Protein AF-A0A1L7X7P7-F1 (afdb_monomer_lite)

Foldseek 3Di:
DDDPPFQFLVPDPVNVVLLVVLLVLQVVLVVLADADPPFDQDPPDRPSNVVSVVLVVVCPPPGDPVVSVVSSVVSVVLSVLSVQNNPDDPPDDRVSSVVVNVVSVVVRVVVVVVCVVPPPDDDPPDPDPDDDPPDDDPLVCPPDDPVPDPDAQDQWDWDDDVNQATDTHDDPPDDPSVVVVSVVVVVVLVVLVVLLVVLVVQLVVLVVVLVVVVVVVVVVVVVVVVVVPDDDDDPDDDDDDPPDDDPDPDDDPPPPDPDDPPDPCPPPDPDPVPDDRSNNVSVVSSVVSVVVSVVSSVVNVVSSVSSVVSSVVSVVVSVVVVVVVVVVVVVVVVVVVVVVVVVVVVVVVVVVPPDDDDDDDDDDDDDPVVVVVVVVVVVVVVVVVVVPDDDPDDDDDDDDDDDDDDDYDDDDDDDDDDDDDDDDDDDDDDDDDDDDDDDDDDDDD

InterPro domains:
  IPR046896 LYR motif-containing protein Cup1-like, N-terminal domain [cd20273] (19-85)
  IPR059490 Required for respiratory growth protein 1, C-terminal domain [PF28561] (104-332)

Structure (mmCIF, N/CA/C/O backbone):
data_AF-A0A1L7X7P7-F1
#
_entry.id   AF-A0A1L7X7P7-F1
#
loop_
_atom_site.group_PDB
_atom_site.id
_atom_site.type_symbol
_atom_site.label_atom_id
_atom_site.label_alt_id
_atom_site.label_comp_id
_atom_site.label_asym_id
_atom_site.label_entity_id
_atom_site.label_seq_id
_atom_site.pdbx_PDB_ins_code
_atom_site.Cartn_x
_atom_site.Cartn_y
_atom_site.Cartn_z
_atom_site.occupancy
_atom_site.B_iso_or_equiv
_atom_site.auth_seq_id
_atom_site.auth_comp_id
_atom_site.auth_asym_id
_atom_site.auth_atom_id
_atom_site.pdbx_PDB_model_num
ATOM 1 N N . MET A 1 1 ? 10.845 -39.962 -14.847 1.00 49.56 1 MET A N 1
ATOM 2 C CA . MET A 1 1 ? 11.686 -39.938 -16.063 1.00 49.56 1 MET A CA 1
ATOM 3 C C . MET A 1 1 ? 10.761 -39.940 -17.275 1.00 49.56 1 MET A C 1
ATOM 5 O O . MET A 1 1 ? 9.800 -40.698 -17.229 1.00 49.56 1 MET A O 1
ATOM 9 N N . PRO A 1 2 ? 10.948 -39.074 -18.287 1.00 53.50 2 PRO A N 1
ATOM 10 C CA . PRO A 1 2 ? 10.205 -39.192 -19.544 1.00 53.50 2 PRO A CA 1
ATOM 11 C C . PRO A 1 2 ? 10.596 -40.494 -20.255 1.00 53.50 2 PRO A C 1
ATOM 13 O O . PRO A 1 2 ? 11.731 -40.946 -20.109 1.00 53.50 2 PRO A O 1
ATOM 16 N N . ALA A 1 3 ? 9.663 -41.094 -20.991 1.00 66.38 3 ALA A N 1
ATOM 17 C CA . ALA A 1 3 ? 9.928 -42.320 -21.738 1.00 66.38 3 ALA A CA 1
ATOM 18 C C . ALA A 1 3 ? 11.031 -42.084 -22.795 1.00 66.38 3 ALA A C 1
ATOM 20 O O . ALA A 1 3 ? 11.076 -40.996 -23.389 1.00 66.38 3 ALA A O 1
ATOM 21 N N . PRO A 1 4 ? 11.927 -43.060 -23.041 1.00 56.22 4 PRO A N 1
ATOM 22 C CA . PRO A 1 4 ? 12.928 -42.951 -24.099 1.00 56.22 4 PRO A CA 1
ATOM 23 C C . PRO A 1 4 ? 12.229 -42.708 -25.449 1.00 56.22 4 PRO A C 1
ATOM 25 O O . PRO A 1 4 ? 11.321 -43.444 -25.821 1.00 56.22 4 PRO A O 1
ATOM 28 N N . GLY A 1 5 ? 12.603 -41.625 -26.142 1.00 67.25 5 GLY A N 1
ATOM 29 C CA . GLY A 1 5 ? 12.006 -41.202 -27.420 1.00 67.25 5 GLY A CA 1
ATOM 30 C C . GLY A 1 5 ? 10.992 -40.049 -27.343 1.00 67.25 5 GLY A C 1
ATOM 31 O O . GLY A 1 5 ? 10.571 -39.531 -28.377 1.00 67.25 5 GLY A O 1
ATOM 32 N N . GLN A 1 6 ? 10.616 -39.578 -26.150 1.00 74.19 6 GLN A N 1
ATOM 33 C CA . GLN A 1 6 ? 9.695 -38.446 -26.028 1.00 74.19 6 GLN A CA 1
ATOM 34 C C . GLN A 1 6 ? 10.409 -37.107 -26.293 1.00 74.19 6 GLN A C 1
ATOM 36 O O . GLN A 1 6 ? 11.179 -36.618 -25.463 1.00 74.19 6 GLN A O 1
ATOM 41 N N . PHE A 1 7 ? 10.121 -36.480 -27.439 1.00 79.44 7 PHE A N 1
ATOM 42 C CA . PHE A 1 7 ? 10.584 -35.124 -27.742 1.00 79.44 7 PHE A CA 1
ATOM 43 C C . PHE A 1 7 ? 9.984 -34.128 -26.743 1.00 79.44 7 PHE A C 1
ATOM 45 O O . PHE A 1 7 ? 8.771 -33.935 -26.679 1.00 79.44 7 PHE A O 1
ATOM 52 N N . LEU A 1 8 ? 10.845 -33.493 -25.949 1.00 84.06 8 LEU A N 1
ATOM 53 C CA . LEU A 1 8 ? 10.471 -32.424 -25.030 1.00 84.06 8 LEU A CA 1
ATOM 54 C C . LEU A 1 8 ? 11.068 -31.112 -25.553 1.00 84.06 8 LEU A C 1
ATOM 56 O O . LEU A 1 8 ? 12.271 -30.897 -25.387 1.00 84.06 8 LEU A O 1
ATOM 60 N N . PRO A 1 9 ? 10.258 -30.201 -26.124 1.00 83.94 9 PRO A N 1
ATOM 61 C CA . PRO A 1 9 ? 10.759 -28.979 -26.763 1.00 83.94 9 PRO A CA 1
ATOM 62 C C . PRO A 1 9 ? 11.616 -28.116 -25.833 1.00 83.94 9 PRO A C 1
ATOM 64 O O . PRO A 1 9 ? 12.598 -27.517 -26.253 1.00 83.94 9 PRO A O 1
ATOM 67 N N . ARG A 1 10 ? 11.293 -28.113 -24.532 1.00 82.00 10 ARG A N 1
ATOM 68 C CA . ARG A 1 10 ? 12.047 -27.382 -23.501 1.00 82.00 10 ARG A CA 1
ATOM 69 C C . ARG A 1 10 ? 13.446 -27.942 -23.231 1.00 82.00 10 ARG A C 1
ATOM 71 O O . ARG A 1 10 ? 14.280 -27.211 -22.712 1.00 82.00 10 ARG A O 1
ATOM 78 N N . LYS A 1 11 ? 13.685 -29.221 -23.533 1.00 85.94 11 LYS A N 1
ATOM 79 C CA . LYS A 1 11 ? 14.977 -29.896 -23.329 1.00 85.94 11 LYS A CA 1
ATOM 80 C C . LYS A 1 11 ? 15.803 -29.992 -24.612 1.00 85.94 11 LYS A C 1
ATOM 82 O O . LYS A 1 11 ? 17.001 -30.227 -24.534 1.00 85.94 11 LYS A O 1
ATOM 87 N N . SER A 1 12 ? 15.185 -29.794 -25.777 1.00 90.25 12 SER A N 1
ATOM 88 C CA . SER A 1 12 ? 15.892 -29.734 -27.056 1.00 90.25 12 SER A CA 1
ATOM 89 C C . SER A 1 12 ? 16.490 -28.340 -27.264 1.00 90.25 12 SER A C 1
ATOM 91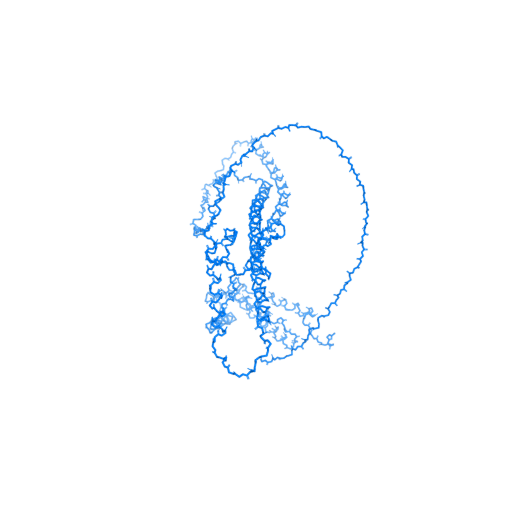 O O . SER A 1 12 ? 15.773 -27.363 -27.489 1.00 90.25 12 SER A O 1
ATOM 93 N N . SER A 1 13 ? 17.820 -28.243 -27.203 1.00 90.81 13 SER A N 1
ATOM 94 C CA . SER A 1 13 ? 18.551 -27.011 -27.525 1.00 90.81 13 SER A CA 1
ATOM 95 C C . SER A 1 13 ? 18.307 -26.576 -28.973 1.00 90.81 13 SER A C 1
ATOM 97 O O . SER A 1 13 ? 18.033 -25.401 -29.210 1.00 90.81 13 SER A O 1
ATOM 99 N N . ALA A 1 14 ? 18.305 -27.522 -29.918 1.00 91.50 14 ALA A N 1
ATOM 100 C CA . ALA A 1 14 ? 18.051 -27.272 -31.337 1.00 91.50 14 ALA A CA 1
ATOM 101 C C . ALA A 1 14 ? 16.691 -26.597 -31.578 1.00 91.50 14 ALA A C 1
ATOM 103 O O . ALA A 1 14 ? 16.618 -25.575 -32.257 1.00 91.50 14 ALA A O 1
ATOM 104 N N . HIS A 1 15 ? 15.624 -27.101 -30.950 1.00 92.25 15 HIS A N 1
ATOM 105 C CA . HIS A 1 15 ? 14.296 -26.492 -31.050 1.00 92.25 15 HIS A CA 1
ATOM 106 C C . HIS A 1 15 ? 14.273 -25.061 -30.508 1.00 92.25 15 HIS A C 1
ATOM 108 O O . HIS A 1 15 ? 13.741 -24.154 -31.147 1.00 92.25 15 HIS A O 1
ATOM 114 N N . ARG A 1 16 ? 14.872 -24.842 -29.331 1.00 92.25 16 ARG A N 1
ATOM 115 C CA . ARG A 1 16 ? 14.938 -23.510 -28.723 1.00 92.25 16 ARG A CA 1
ATOM 116 C C . ARG A 1 16 ? 15.679 -22.525 -29.630 1.00 92.25 16 ARG A C 1
ATOM 118 O O . ARG A 1 16 ? 15.202 -21.407 -29.805 1.00 92.25 16 ARG A O 1
ATOM 125 N N . ILE A 1 17 ? 16.806 -22.938 -30.211 1.00 95.44 17 ILE A N 1
ATOM 126 C CA . ILE A 1 17 ? 17.596 -22.115 -31.135 1.00 95.44 17 ILE A CA 1
ATOM 127 C C . ILE A 1 17 ? 16.787 -21.803 -32.398 1.00 95.44 17 ILE A C 1
ATOM 129 O O . ILE A 1 17 ? 16.673 -20.631 -32.748 1.00 95.44 17 ILE A O 1
ATOM 133 N N . ALA A 1 18 ? 16.159 -22.804 -33.022 1.00 94.06 18 ALA A N 1
ATOM 134 C CA . ALA A 1 18 ? 15.343 -22.618 -34.223 1.00 94.06 18 ALA A CA 1
ATOM 135 C C . ALA A 1 18 ? 14.183 -21.633 -33.989 1.00 94.06 18 ALA A C 1
ATOM 137 O O . ALA A 1 18 ? 14.016 -20.677 -34.745 1.00 94.06 18 ALA A O 1
ATOM 138 N N . CYS A 1 19 ? 13.437 -21.795 -32.890 1.00 94.75 19 CYS A N 1
ATOM 139 C CA . CYS A 1 19 ? 12.347 -20.890 -32.522 1.00 94.75 19 CYS A CA 1
ATOM 140 C C . CYS A 1 19 ? 12.831 -19.456 -32.267 1.00 94.75 19 CYS A C 1
ATOM 142 O O . CYS A 1 19 ? 12.180 -18.506 -32.700 1.00 94.75 19 CYS A O 1
ATOM 144 N N . ILE A 1 20 ? 13.963 -19.279 -31.573 1.00 95.38 20 ILE A N 1
ATOM 145 C CA . ILE A 1 20 ? 14.535 -17.950 -31.306 1.00 95.38 20 ILE A CA 1
ATOM 146 C C . ILE A 1 20 ? 15.026 -17.301 -32.603 1.00 95.38 20 ILE A C 1
ATOM 148 O O . ILE A 1 20 ? 14.774 -16.114 -32.812 1.00 95.38 20 ILE A O 1
ATOM 152 N N . ALA A 1 21 ? 15.707 -18.058 -33.464 1.00 97.38 21 ALA A N 1
ATOM 153 C CA . ALA A 1 21 ? 16.200 -17.576 -34.747 1.00 97.38 21 ALA A CA 1
ATOM 154 C C . ALA A 1 21 ? 15.041 -17.122 -35.641 1.00 97.38 21 ALA A C 1
ATOM 156 O O . ALA A 1 21 ? 15.049 -15.987 -36.113 1.00 97.38 21 ALA A O 1
ATOM 157 N N . LEU A 1 22 ? 14.001 -17.952 -35.776 1.00 97.12 22 LEU A N 1
ATOM 158 C CA . LEU A 1 22 ? 12.805 -17.624 -36.547 1.00 97.12 22 LEU A CA 1
ATOM 159 C C . LEU A 1 22 ? 12.075 -16.399 -35.977 1.00 97.12 22 LEU A C 1
ATOM 161 O O . LEU A 1 22 ? 11.737 -15.478 -36.716 1.00 97.12 22 LEU A O 1
ATOM 165 N N . TYR A 1 23 ? 11.881 -16.343 -34.656 1.00 97.62 23 TYR A N 1
ATOM 166 C CA . TYR A 1 23 ? 11.257 -15.197 -33.992 1.00 97.62 23 TYR A CA 1
ATOM 167 C C . TYR A 1 23 ? 12.026 -13.893 -34.248 1.00 97.62 23 TYR A C 1
ATOM 169 O O . TYR A 1 23 ? 11.425 -12.868 -34.570 1.00 97.62 23 TYR A O 1
ATOM 177 N N . ARG A 1 24 ? 13.361 -13.921 -34.141 1.00 97.50 24 ARG A N 1
ATOM 178 C CA . ARG A 1 24 ? 14.214 -12.754 -34.409 1.00 97.50 24 ARG A CA 1
ATOM 179 C C . ARG A 1 24 ? 14.194 -12.356 -35.883 1.00 97.50 24 ARG A C 1
ATOM 181 O O . ARG A 1 24 ? 14.089 -11.166 -36.163 1.00 97.50 24 ARG A O 1
ATOM 188 N N . ALA A 1 25 ? 14.255 -13.322 -36.798 1.00 96.81 25 ALA A N 1
ATOM 189 C CA . ALA A 1 25 ? 14.205 -13.073 -38.235 1.00 96.81 25 ALA A CA 1
ATOM 190 C C . ALA A 1 25 ? 12.892 -12.381 -38.635 1.00 96.81 25 ALA A C 1
ATOM 192 O O . ALA A 1 25 ? 12.919 -11.336 -39.278 1.00 96.81 25 ALA A O 1
ATOM 193 N N . LEU A 1 26 ? 11.753 -12.884 -38.148 1.00 96.44 26 LEU A N 1
ATOM 194 C CA . LEU A 1 26 ? 10.441 -12.271 -38.372 1.00 96.44 26 LEU A CA 1
ATOM 195 C C . LEU A 1 26 ? 10.371 -10.837 -37.828 1.00 96.44 26 LEU A C 1
ATOM 197 O O . LEU A 1 26 ? 9.931 -9.928 -38.527 1.00 96.44 26 LEU A O 1
ATOM 201 N N . LEU A 1 27 ? 10.840 -10.608 -36.597 1.00 95.38 27 LEU A N 1
ATOM 202 C CA . LEU A 1 27 ? 10.827 -9.270 -36.002 1.00 95.38 27 LEU A CA 1
ATOM 203 C C . LEU A 1 27 ? 11.755 -8.276 -36.704 1.00 95.38 27 LEU A C 1
ATOM 205 O O . LEU A 1 27 ? 11.445 -7.086 -36.705 1.00 95.38 27 LEU A O 1
ATOM 209 N N . LYS A 1 28 ? 12.859 -8.750 -37.288 1.00 95.25 28 LYS A N 1
ATOM 210 C CA . LYS A 1 28 ? 13.779 -7.922 -38.072 1.00 95.25 28 LYS A CA 1
ATOM 211 C C . LYS A 1 28 ? 13.129 -7.419 -39.364 1.00 95.25 28 LYS A C 1
ATOM 213 O O . LYS A 1 28 ? 13.428 -6.307 -39.768 1.00 95.25 28 LYS A O 1
ATOM 218 N N . GLN A 1 29 ? 12.222 -8.192 -39.969 1.00 92.50 29 GLN A N 1
ATOM 219 C CA . GLN A 1 29 ? 11.530 -7.807 -41.208 1.00 92.50 29 GLN A CA 1
ATOM 220 C C . GLN A 1 29 ? 10.346 -6.852 -40.983 1.00 92.50 29 GLN A C 1
ATOM 222 O O . GLN A 1 29 ? 10.051 -6.027 -41.839 1.00 92.50 29 GLN A O 1
ATOM 227 N N . CYS A 1 30 ? 9.694 -6.904 -39.816 1.00 91.38 30 CYS A N 1
ATOM 228 C CA . CYS A 1 30 ? 8.542 -6.055 -39.480 1.00 91.38 30 CYS A CA 1
ATOM 229 C C . CYS A 1 30 ? 8.682 -4.543 -39.768 1.00 91.38 30 CYS A C 1
ATOM 231 O O . CYS A 1 30 ? 7.715 -3.984 -40.278 1.00 91.38 30 CYS A O 1
ATOM 233 N N . PRO A 1 31 ? 9.784 -3.848 -39.410 1.00 90.00 31 PRO A N 1
ATOM 234 C CA . PRO A 1 31 ? 9.894 -2.402 -39.629 1.00 90.00 31 PRO A CA 1
ATOM 235 C C . PRO A 1 31 ? 10.070 -2.013 -41.102 1.00 90.00 31 PRO A C 1
ATOM 237 O O . PRO A 1 31 ? 9.819 -0.866 -41.444 1.00 90.00 31 PRO A O 1
ATOM 240 N N . HIS A 1 32 ? 10.493 -2.942 -41.963 1.00 89.25 32 HIS A N 1
ATOM 241 C CA . HIS A 1 32 ? 10.732 -2.672 -43.383 1.00 89.25 32 HIS A CA 1
ATOM 242 C C . HIS A 1 32 ? 9.459 -2.745 -44.234 1.00 89.25 32 HIS A C 1
ATOM 244 O O . HIS A 1 32 ? 9.490 -2.417 -45.414 1.00 89.25 32 HIS A O 1
ATOM 250 N N . ILE A 1 33 ? 8.343 -3.190 -43.656 1.00 88.81 33 ILE A N 1
ATOM 251 C CA . ILE A 1 33 ? 7.081 -3.341 -44.375 1.00 88.81 33 ILE A CA 1
ATOM 252 C C . ILE A 1 33 ? 6.253 -2.071 -44.167 1.00 88.81 33 ILE A C 1
ATOM 254 O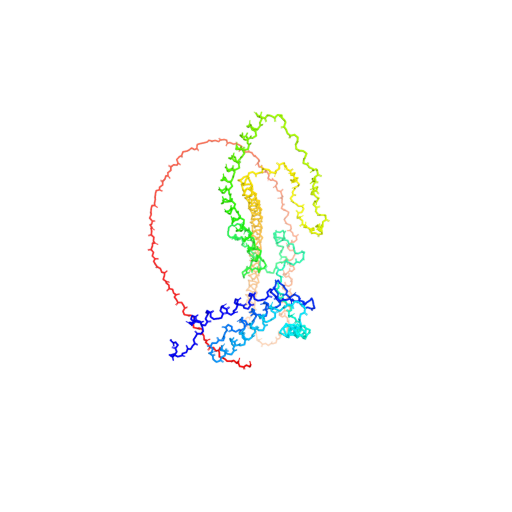 O . ILE A 1 33 ? 5.915 -1.765 -43.018 1.00 88.81 33 ILE A O 1
ATOM 258 N N . PRO A 1 34 ? 5.877 -1.354 -45.239 1.00 86.94 34 PRO A N 1
ATOM 259 C CA . PRO A 1 34 ? 5.022 -0.185 -45.115 1.00 86.94 34 PRO A CA 1
ATOM 260 C C . PRO A 1 34 ? 3.623 -0.621 -44.664 1.00 86.94 34 PRO A C 1
ATOM 262 O O . PRO A 1 34 ? 3.012 -1.540 -45.226 1.00 86.94 34 PRO A O 1
ATOM 265 N N . ILE A 1 35 ? 3.129 0.026 -43.610 1.00 85.19 35 ILE A N 1
ATOM 266 C CA . ILE A 1 35 ? 1.795 -0.204 -43.056 1.00 85.19 35 ILE A CA 1
ATOM 267 C C . ILE A 1 35 ? 0.870 0.868 -43.644 1.00 85.19 35 ILE A C 1
ATOM 269 O O . ILE A 1 35 ? 1.213 2.042 -43.544 1.00 85.19 35 ILE A O 1
ATOM 273 N N . PRO A 1 36 ? -0.273 0.499 -44.244 1.00 83.12 36 PRO A N 1
ATOM 274 C CA . PRO A 1 36 ? -1.230 1.468 -44.759 1.00 83.12 36 PRO A CA 1
ATOM 275 C C . PRO A 1 36 ? -1.965 2.174 -43.612 1.00 83.12 36 PRO A C 1
ATOM 277 O O . PRO A 1 36 ? -2.290 1.546 -42.598 1.00 83.12 36 PRO A O 1
ATOM 280 N N . ASP A 1 37 ? -2.280 3.452 -43.815 1.00 80.31 37 ASP A N 1
ATOM 281 C CA . ASP A 1 37 ? -2.927 4.319 -42.817 1.00 80.31 37 ASP A CA 1
ATOM 282 C C . ASP A 1 37 ? -4.339 3.848 -42.423 1.00 80.31 37 ASP A C 1
ATOM 284 O O . ASP A 1 37 ? -4.812 4.133 -41.323 1.00 80.31 37 ASP A O 1
ATOM 288 N N . ASP A 1 38 ? -4.986 3.041 -43.271 1.00 81.69 38 ASP A N 1
ATOM 289 C CA . ASP A 1 38 ? -6.308 2.447 -43.021 1.00 81.69 38 ASP A CA 1
ATOM 290 C C . ASP A 1 38 ? -6.350 1.528 -41.783 1.00 81.69 38 ASP A C 1
ATOM 292 O O . ASP A 1 38 ? -7.426 1.170 -41.291 1.00 81.69 38 ASP A O 1
ATOM 296 N N . ILE A 1 39 ? -5.192 1.051 -41.307 1.00 82.56 39 ILE A N 1
ATOM 297 C CA . ILE A 1 39 ? -5.114 0.052 -40.240 1.00 82.56 39 ILE A CA 1
ATOM 298 C C . ILE A 1 39 ? -4.849 0.750 -38.902 1.00 82.56 39 ILE A C 1
ATOM 300 O O . ILE A 1 39 ? -3.749 1.260 -38.678 1.00 82.56 39 ILE A O 1
ATOM 304 N N . PRO A 1 40 ? -5.791 0.700 -37.938 1.00 78.31 40 PRO A N 1
ATOM 305 C CA . PRO A 1 40 ? -5.610 1.379 -36.664 1.00 78.31 40 PRO A CA 1
ATOM 306 C C . PRO A 1 40 ? -4.450 0.762 -35.870 1.00 78.31 40 PRO A C 1
ATOM 308 O O . PRO A 1 40 ? -4.457 -0.430 -35.534 1.00 78.31 40 PRO A O 1
ATOM 311 N N . LEU A 1 41 ? -3.469 1.592 -35.511 1.00 76.56 41 LEU A N 1
ATOM 312 C CA . LEU A 1 41 ? -2.352 1.216 -34.645 1.00 76.56 41 LEU A CA 1
ATOM 313 C C . LEU A 1 41 ? -2.875 0.847 -33.250 1.00 76.56 41 LEU A C 1
ATOM 315 O O . LEU A 1 41 ? -3.341 1.685 -32.479 1.00 76.56 41 LEU A O 1
ATOM 319 N N . ARG A 1 42 ? -2.810 -0.442 -32.902 1.00 70.69 42 ARG A N 1
ATOM 320 C CA . ARG A 1 42 ? -3.285 -0.929 -31.603 1.00 70.69 42 ARG A CA 1
ATOM 321 C C . ARG A 1 42 ? -2.174 -0.920 -30.556 1.00 70.69 42 ARG A C 1
ATOM 323 O O . ARG A 1 42 ? -1.505 -1.927 -30.326 1.00 70.69 42 ARG A O 1
ATOM 330 N N . GLY A 1 43 ? -2.061 0.202 -29.852 1.00 76.62 43 GLY A N 1
ATOM 331 C CA . GLY A 1 43 ? -1.130 0.379 -28.737 1.00 76.62 43 GLY A CA 1
ATOM 332 C C . GLY A 1 43 ? 0.301 0.682 -29.187 1.00 76.62 43 GLY A C 1
ATOM 333 O O . GLY A 1 43 ? 0.545 1.043 -30.329 1.00 76.62 43 GLY A O 1
ATOM 334 N N . LYS A 1 44 ? 1.265 0.527 -28.270 1.00 81.19 44 LYS A N 1
ATOM 335 C CA . LYS A 1 44 ? 2.670 0.939 -28.475 1.00 81.19 44 LYS A CA 1
ATOM 336 C C . LYS A 1 44 ? 3.442 0.082 -29.497 1.00 81.19 44 LYS A C 1
ATOM 338 O O . LYS A 1 44 ? 4.539 0.447 -29.904 1.00 81.19 44 LYS A O 1
ATOM 343 N N . THR A 1 45 ? 2.922 -1.083 -29.885 1.00 83.25 45 THR A N 1
ATOM 344 C CA . THR A 1 45 ? 3.589 -2.009 -30.817 1.00 83.25 45 THR A CA 1
ATOM 345 C C . THR A 1 45 ? 2.855 -2.074 -32.148 1.00 83.25 45 THR A C 1
ATOM 347 O O . THR A 1 45 ? 1.642 -2.259 -32.147 1.00 83.25 45 THR A O 1
ATOM 350 N N . GLY A 1 46 ? 3.591 -2.034 -33.265 1.00 86.44 46 GLY A N 1
ATOM 351 C CA . GLY A 1 46 ? 3.014 -2.206 -34.601 1.00 86.44 46 GLY A CA 1
ATOM 352 C C . GLY A 1 46 ? 2.218 -3.519 -34.760 1.00 86.44 46 GLY A C 1
ATOM 353 O O . GLY A 1 46 ? 2.543 -4.521 -34.106 1.00 86.44 46 GLY A O 1
ATOM 354 N N . PRO A 1 47 ? 1.188 -3.543 -35.628 1.00 89.62 47 PRO A N 1
ATOM 355 C CA . PRO A 1 47 ? 0.224 -4.640 -35.738 1.00 89.62 47 PRO A CA 1
ATOM 356 C C . PRO A 1 47 ? 0.878 -5.980 -36.099 1.00 89.62 47 PRO A C 1
ATOM 358 O O . PRO A 1 47 ? 0.621 -6.984 -35.437 1.00 89.62 47 PRO A O 1
ATOM 361 N N . ILE A 1 48 ? 1.795 -5.995 -37.072 1.00 91.69 48 ILE A N 1
ATOM 362 C CA . ILE A 1 48 ? 2.502 -7.211 -37.517 1.00 91.69 48 ILE A CA 1
ATOM 363 C C . ILE A 1 48 ? 3.342 -7.798 -36.372 1.00 91.69 48 ILE A C 1
ATOM 365 O O . ILE A 1 48 ? 3.250 -8.986 -36.053 1.00 91.69 48 ILE A O 1
ATOM 369 N N . LYS A 1 49 ? 4.097 -6.942 -35.671 1.00 93.19 49 LYS A N 1
ATOM 370 C CA . LYS A 1 49 ? 4.888 -7.329 -34.494 1.00 93.19 49 LYS A CA 1
ATOM 371 C C . LYS A 1 49 ? 4.007 -7.929 -33.399 1.00 93.19 49 LYS A C 1
ATOM 373 O O . LYS A 1 49 ? 4.366 -8.957 -32.823 1.00 93.19 49 LYS A O 1
ATOM 378 N N . HIS A 1 50 ? 2.857 -7.315 -33.119 1.00 91.81 50 HIS A N 1
ATOM 379 C CA . HIS A 1 50 ? 1.912 -7.824 -32.128 1.00 91.81 50 HIS A CA 1
ATOM 380 C C . HIS A 1 50 ? 1.374 -9.213 -32.505 1.00 91.81 50 HIS A C 1
ATOM 382 O O . HIS A 1 50 ? 1.319 -10.100 -31.651 1.00 91.81 50 HIS A O 1
ATOM 388 N N . LEU A 1 51 ? 1.024 -9.430 -33.778 1.00 92.25 51 LEU A N 1
ATOM 389 C CA . LEU A 1 51 ? 0.518 -10.713 -34.272 1.00 92.25 51 LEU A CA 1
ATOM 390 C C . LEU A 1 51 ? 1.555 -11.833 -34.150 1.00 92.25 51 LEU A C 1
ATOM 392 O O . LEU A 1 51 ? 1.228 -12.896 -33.624 1.00 92.25 51 LEU A O 1
ATOM 396 N N . ILE A 1 52 ? 2.810 -11.580 -34.536 1.00 94.62 52 ILE A N 1
ATOM 397 C CA . ILE A 1 52 ? 3.903 -12.556 -34.393 1.00 94.62 52 ILE A CA 1
ATOM 398 C C . ILE A 1 52 ? 4.096 -12.916 -32.917 1.00 94.62 52 ILE A C 1
ATOM 400 O O . ILE A 1 52 ? 4.112 -14.091 -32.550 1.00 94.62 52 ILE A O 1
ATOM 404 N N . GLN A 1 53 ? 4.172 -11.916 -32.035 1.00 94.25 53 GLN A N 1
ATOM 405 C CA . GLN A 1 53 ? 4.312 -12.156 -30.597 1.00 94.25 53 GLN A CA 1
ATOM 406 C C . GLN A 1 53 ? 3.141 -12.964 -30.030 1.00 94.25 53 GLN A C 1
ATOM 408 O O . GLN A 1 53 ? 3.348 -13.880 -29.230 1.00 94.25 53 GLN A O 1
ATOM 413 N N . LYS A 1 54 ? 1.912 -12.651 -30.451 1.00 93.69 54 LYS A N 1
ATOM 414 C CA . LYS A 1 54 ? 0.704 -13.377 -30.052 1.00 93.69 54 LYS A CA 1
ATOM 415 C C . LYS A 1 54 ? 0.732 -14.829 -30.543 1.00 93.69 54 LYS A C 1
ATOM 417 O O . LYS A 1 54 ? 0.403 -15.721 -29.762 1.00 93.69 54 LYS A O 1
ATOM 422 N N . ALA A 1 55 ? 1.165 -15.076 -31.779 1.00 93.94 55 ALA A N 1
ATOM 423 C CA . ALA A 1 55 ? 1.275 -16.414 -32.356 1.00 93.94 55 ALA A CA 1
ATOM 424 C C . ALA A 1 55 ? 2.303 -17.280 -31.608 1.00 93.94 55 ALA A C 1
ATOM 426 O O . ALA A 1 55 ? 1.972 -18.381 -31.166 1.00 93.94 55 ALA A O 1
ATOM 427 N N . PHE A 1 56 ? 3.509 -16.758 -31.358 1.00 95.44 56 PHE A N 1
ATOM 428 C CA . PHE A 1 56 ? 4.523 -17.481 -30.582 1.00 95.44 56 PHE A CA 1
ATOM 429 C C . PHE A 1 56 ? 4.047 -17.777 -29.158 1.00 95.44 56 PHE A C 1
ATOM 431 O O . PHE A 1 56 ? 4.219 -18.900 -28.694 1.00 95.44 56 PHE A O 1
ATOM 438 N N . ARG A 1 57 ? 3.385 -16.820 -28.485 1.00 95.50 57 ARG A N 1
ATOM 439 C CA . ARG A 1 57 ? 2.800 -17.027 -27.146 1.00 95.50 57 ARG A CA 1
ATOM 440 C C . ARG A 1 57 ? 1.733 -18.123 -27.133 1.00 95.50 57 ARG A C 1
ATOM 442 O O . ARG A 1 57 ? 1.725 -18.929 -26.207 1.00 95.50 57 ARG A O 1
ATOM 449 N N . LYS A 1 58 ? 0.870 -18.180 -28.155 1.00 93.94 58 LYS A N 1
ATOM 450 C CA . LYS A 1 58 ? -0.140 -19.243 -28.308 1.00 93.94 58 LYS A CA 1
ATOM 451 C C . LYS A 1 58 ? 0.520 -20.622 -28.420 1.00 93.94 58 LYS A C 1
ATOM 453 O O . LYS A 1 58 ? 0.043 -21.581 -27.823 1.00 93.94 58 LYS A O 1
ATOM 458 N N . ASN A 1 59 ? 1.650 -20.694 -29.120 1.00 93.06 59 ASN A N 1
ATOM 459 C CA . ASN A 1 59 ? 2.339 -21.944 -29.429 1.00 93.06 59 ASN A CA 1
ATOM 460 C C . ASN A 1 59 ? 3.327 -22.419 -28.340 1.00 93.06 59 ASN A C 1
ATOM 462 O O . ASN A 1 59 ? 3.891 -23.502 -28.473 1.00 93.06 59 ASN A O 1
ATOM 466 N N . VAL A 1 60 ? 3.515 -21.677 -27.236 1.00 91.94 60 VAL A N 1
ATOM 467 C CA . VAL A 1 60 ? 4.461 -22.036 -26.146 1.00 91.94 60 VAL A CA 1
ATOM 468 C C . VAL A 1 60 ? 4.161 -23.400 -25.514 1.00 91.94 60 VAL A C 1
ATOM 470 O O . VAL A 1 60 ? 5.068 -24.067 -25.013 1.00 91.94 60 VAL A O 1
ATOM 473 N N . TYR A 1 61 ? 2.893 -23.809 -25.508 1.00 90.44 61 TYR A N 1
ATOM 474 C CA . TYR A 1 61 ? 2.439 -25.043 -24.865 1.00 90.44 61 TYR A CA 1
ATOM 475 C C . TYR A 1 61 ? 2.418 -26.253 -25.806 1.00 90.44 61 TYR A C 1
ATOM 477 O O . TYR A 1 61 ? 2.042 -27.343 -25.378 1.00 90.44 61 TYR A O 1
ATOM 485 N N . LEU A 1 62 ? 2.828 -26.091 -27.068 1.00 90.50 62 LEU A N 1
ATOM 486 C CA . LEU A 1 62 ? 2.929 -27.205 -28.005 1.00 90.50 62 LEU A CA 1
ATOM 487 C C . LEU A 1 62 ? 4.105 -28.102 -27.608 1.00 90.50 62 LEU A C 1
ATOM 489 O O . LEU A 1 62 ? 5.247 -27.653 -27.534 1.00 90.50 62 LEU A O 1
ATOM 493 N N . THR A 1 63 ? 3.823 -29.374 -27.333 1.00 88.94 63 THR A N 1
ATOM 494 C CA . THR A 1 63 ? 4.818 -30.349 -26.856 1.00 88.94 63 THR A CA 1
ATOM 495 C C . THR A 1 63 ? 5.143 -31.440 -27.875 1.00 88.94 63 THR A C 1
ATOM 497 O O . THR A 1 63 ? 6.204 -32.048 -27.784 1.00 88.94 63 THR A O 1
ATOM 500 N N . GLY A 1 64 ? 4.271 -31.677 -28.860 1.00 89.06 64 GLY A N 1
ATOM 501 C CA . GLY A 1 64 ? 4.413 -32.767 -29.827 1.00 89.06 64 GLY A CA 1
ATOM 502 C C . GLY A 1 64 ? 5.131 -32.356 -31.121 1.00 89.06 64 GLY A C 1
ATOM 503 O O . GLY A 1 64 ? 4.753 -31.345 -31.718 1.00 89.06 64 GLY A O 1
ATOM 504 N N . PRO A 1 65 ? 6.093 -33.153 -31.630 1.00 89.31 65 PRO A N 1
ATOM 505 C CA . PRO A 1 65 ? 6.823 -32.831 -32.860 1.00 89.31 65 PRO A CA 1
ATOM 506 C C . PRO A 1 65 ? 5.895 -32.725 -34.079 1.00 89.31 65 PRO A C 1
ATOM 508 O O . PRO A 1 65 ? 6.072 -31.833 -34.900 1.00 89.31 65 PRO A O 1
ATOM 511 N N . ARG A 1 66 ? 4.835 -33.544 -34.137 1.00 90.25 66 ARG A N 1
ATOM 512 C CA . ARG A 1 66 ? 3.819 -33.515 -35.207 1.00 90.25 66 ARG A CA 1
ATOM 513 C C . ARG A 1 66 ? 3.063 -32.190 -35.319 1.00 90.25 66 ARG A C 1
ATOM 515 O O . ARG A 1 66 ? 2.524 -31.900 -36.373 1.00 90.25 66 ARG A O 1
ATOM 522 N N . VAL A 1 67 ? 3.003 -31.409 -34.242 1.00 92.81 67 VAL A N 1
ATOM 523 C CA . VAL A 1 67 ? 2.341 -30.094 -34.239 1.00 92.81 67 VAL A CA 1
ATOM 524 C C . VAL A 1 67 ? 3.369 -28.975 -34.394 1.00 92.81 67 VAL A C 1
ATOM 526 O O . VAL A 1 67 ? 3.098 -27.949 -35.008 1.00 92.81 67 VAL A O 1
ATOM 529 N N . ILE A 1 68 ? 4.572 -29.182 -33.859 1.00 93.06 68 ILE A N 1
ATOM 530 C CA . ILE A 1 68 ? 5.654 -28.198 -33.892 1.00 93.06 68 ILE A CA 1
ATOM 531 C C . ILE A 1 68 ? 6.235 -28.046 -35.296 1.00 93.06 68 ILE A C 1
ATOM 533 O O . ILE A 1 68 ? 6.484 -26.917 -35.704 1.00 93.06 68 ILE A O 1
ATOM 537 N N . VAL A 1 69 ? 6.449 -29.144 -36.026 1.00 93.06 69 VAL A N 1
ATOM 538 C CA . VAL A 1 69 ? 7.053 -29.095 -37.367 1.00 93.06 69 VAL A CA 1
ATOM 539 C C . VAL A 1 69 ? 6.174 -28.300 -38.345 1.00 93.06 69 VAL A C 1
ATOM 541 O O . VAL A 1 69 ? 6.675 -27.300 -38.855 1.00 93.06 69 VAL A O 1
ATOM 544 N N . PRO A 1 70 ? 4.861 -28.582 -38.493 1.00 96.06 70 PRO A N 1
ATOM 545 C CA . PRO A 1 70 ? 3.994 -27.767 -39.349 1.00 96.06 70 PRO A CA 1
ATOM 546 C C . PRO A 1 70 ? 3.895 -26.306 -38.894 1.00 96.06 70 PRO A C 1
ATOM 548 O O . PRO A 1 70 ? 3.822 -25.388 -39.708 1.00 96.06 70 PRO A O 1
ATOM 551 N N . ALA A 1 71 ? 3.923 -26.055 -37.579 1.00 94.75 71 ALA A N 1
ATOM 552 C CA . ALA A 1 71 ? 3.925 -24.691 -37.058 1.00 94.75 71 ALA A CA 1
ATOM 553 C C . ALA A 1 71 ? 5.210 -23.933 -37.440 1.00 94.75 71 ALA A C 1
ATOM 555 O O . ALA A 1 71 ? 5.139 -22.758 -37.801 1.00 94.75 71 ALA A O 1
ATOM 556 N N . LEU A 1 72 ? 6.374 -24.588 -37.400 1.00 94.38 72 LEU A N 1
ATOM 557 C CA . LEU A 1 72 ? 7.639 -24.004 -37.850 1.00 94.38 72 LEU A CA 1
ATOM 558 C C . LEU A 1 72 ? 7.653 -23.794 -39.365 1.00 94.38 72 LEU A C 1
ATOM 560 O O . LEU A 1 72 ? 8.023 -22.708 -39.798 1.00 94.38 72 LEU A O 1
ATOM 564 N N . GLU A 1 73 ? 7.190 -24.765 -40.152 1.00 96.69 73 GLU A N 1
ATOM 565 C CA . GLU A 1 73 ? 7.039 -24.641 -41.610 1.00 96.69 73 GLU A CA 1
ATOM 566 C C . GLU A 1 73 ? 6.159 -23.444 -41.980 1.00 96.69 73 GLU A C 1
ATOM 568 O O . GLU A 1 73 ? 6.558 -22.610 -42.792 1.00 96.69 73 GLU A O 1
ATOM 573 N N . SER A 1 74 ? 5.015 -23.282 -41.305 1.00 96.06 74 SER A N 1
ATOM 574 C CA . SER A 1 74 ? 4.155 -22.110 -41.494 1.00 96.06 74 SER A CA 1
ATOM 575 C C . SER A 1 74 ? 4.873 -20.805 -41.134 1.00 96.06 74 SER A C 1
ATOM 577 O O . SER A 1 74 ? 4.725 -19.798 -41.821 1.00 96.06 74 SER A O 1
ATOM 579 N N . GLY A 1 75 ? 5.710 -20.816 -40.092 1.00 96.00 75 GLY A N 1
ATOM 580 C CA . GLY A 1 75 ? 6.501 -19.658 -39.693 1.00 96.00 75 GLY A CA 1
ATOM 581 C C . GLY A 1 75 ? 7.594 -19.303 -40.704 1.00 96.00 75 GLY A C 1
ATOM 582 O O . GLY A 1 75 ? 7.809 -18.119 -40.964 1.00 96.00 75 GLY A O 1
ATOM 583 N N . TYR A 1 76 ? 8.243 -20.299 -41.314 1.00 97.31 76 TYR A N 1
ATOM 584 C CA . TYR A 1 76 ? 9.188 -20.088 -42.413 1.00 97.31 76 TYR A CA 1
ATOM 585 C C . TYR A 1 76 ? 8.488 -19.572 -43.673 1.00 97.31 76 TYR A C 1
ATOM 587 O O . TYR A 1 76 ? 8.991 -18.640 -44.294 1.00 97.31 76 TYR A O 1
ATOM 595 N N . ALA A 1 77 ? 7.301 -20.088 -44.003 1.00 96.81 77 ALA A N 1
ATOM 596 C CA . ALA A 1 77 ? 6.496 -19.575 -45.110 1.00 96.81 77 ALA A CA 1
ATOM 597 C C . ALA A 1 77 ? 6.117 -18.098 -44.899 1.00 96.81 77 ALA A C 1
ATOM 599 O O . ALA A 1 77 ? 6.274 -17.278 -45.803 1.00 96.81 77 ALA A O 1
ATOM 600 N N . VAL A 1 78 ? 5.701 -17.732 -43.680 1.00 95.56 78 VAL A N 1
ATOM 601 C CA . VAL A 1 78 ? 5.432 -16.332 -43.311 1.00 95.56 78 VAL A CA 1
ATOM 602 C C . VAL A 1 78 ? 6.700 -15.486 -43.397 1.00 95.56 78 VAL A C 1
ATOM 604 O O . VAL A 1 78 ? 6.647 -14.370 -43.902 1.00 95.56 78 VAL A O 1
ATOM 607 N N . HIS A 1 79 ? 7.847 -15.992 -42.943 1.00 95.81 79 HIS A N 1
ATOM 608 C CA . HIS A 1 79 ? 9.114 -15.274 -43.076 1.00 95.81 79 HIS A CA 1
ATOM 609 C C . HIS A 1 79 ? 9.450 -14.983 -44.543 1.00 95.81 79 HIS A C 1
ATOM 611 O O . HIS A 1 79 ? 9.773 -13.842 -44.863 1.00 95.81 79 HIS A O 1
ATOM 617 N N . SER A 1 80 ? 9.320 -15.971 -45.431 1.00 95.75 80 SER A N 1
ATOM 618 C CA . SER A 1 80 ? 9.528 -15.783 -46.870 1.00 95.75 80 SER A CA 1
ATOM 619 C C . SER A 1 80 ? 8.557 -14.754 -47.450 1.00 95.75 80 SER A C 1
ATOM 621 O O . SER A 1 80 ? 8.981 -13.859 -48.175 1.00 95.75 80 SER A O 1
ATOM 623 N N . LEU A 1 81 ? 7.276 -14.802 -47.066 1.00 94.50 81 LEU A N 1
ATOM 624 C CA . LEU A 1 81 ? 6.277 -13.815 -47.485 1.00 94.50 81 LEU A CA 1
ATOM 625 C C . LEU A 1 81 ? 6.663 -12.388 -47.058 1.00 94.50 81 LEU A C 1
ATOM 627 O O . LEU A 1 81 ? 6.626 -11.471 -47.876 1.00 94.50 81 LEU A O 1
ATOM 631 N N . LEU A 1 82 ? 7.068 -12.204 -45.796 1.00 93.88 82 LEU A N 1
ATOM 632 C CA . LEU A 1 82 ? 7.491 -10.904 -45.262 1.00 93.88 82 LEU A CA 1
ATOM 633 C C . LEU A 1 82 ? 8.790 -10.413 -45.907 1.00 93.88 82 LEU A C 1
ATOM 635 O O . LEU A 1 82 ? 8.928 -9.221 -46.151 1.00 93.88 82 LEU A O 1
ATOM 639 N N . HIS A 1 83 ? 9.716 -11.319 -46.211 1.00 94.12 83 HIS A N 1
ATOM 640 C CA . HIS A 1 83 ? 10.958 -11.004 -46.909 1.00 94.12 83 HIS A CA 1
ATOM 641 C C . HIS A 1 83 ? 10.702 -10.554 -48.356 1.00 94.12 83 HIS A C 1
ATOM 643 O O . HIS A 1 83 ? 11.253 -9.557 -48.807 1.00 94.12 83 HIS A O 1
ATOM 649 N N . HIS A 1 84 ? 9.807 -11.229 -49.083 1.00 92.56 84 HIS A N 1
ATOM 650 C CA . HIS A 1 84 ? 9.391 -10.776 -50.414 1.00 92.56 84 HIS A CA 1
ATOM 651 C C . HIS A 1 84 ? 8.612 -9.457 -50.365 1.00 92.56 84 HIS A C 1
ATOM 653 O O . HIS A 1 84 ? 8.709 -8.658 -51.291 1.00 92.56 84 HIS A O 1
ATOM 659 N N . ALA A 1 85 ? 7.859 -9.212 -49.290 1.00 90.69 85 ALA A N 1
ATOM 660 C CA . ALA A 1 85 ? 7.178 -7.939 -49.084 1.00 90.69 85 ALA A CA 1
ATOM 661 C C . ALA A 1 85 ? 8.149 -6.791 -48.753 1.00 90.69 85 ALA A C 1
ATOM 663 O O . ALA A 1 85 ? 7.871 -5.661 -49.139 1.00 90.69 85 ALA A O 1
ATOM 664 N N . SER A 1 86 ? 9.266 -7.060 -48.062 1.00 90.56 86 SER A N 1
ATOM 665 C CA . SER A 1 86 ? 10.249 -6.036 -47.678 1.00 90.56 86 SER A CA 1
ATOM 666 C C . SER A 1 86 ? 11.250 -5.694 -48.780 1.00 90.56 86 SER A C 1
ATOM 668 O O . SER A 1 86 ? 11.711 -4.560 -48.846 1.00 90.56 86 SER A O 1
ATOM 670 N N . LEU A 1 87 ? 11.579 -6.648 -49.657 1.00 87.62 87 LEU A N 1
ATOM 671 C CA . LEU A 1 87 ? 12.519 -6.433 -50.762 1.00 87.62 87 LEU A CA 1
ATOM 672 C C . LEU A 1 87 ? 11.974 -5.560 -51.890 1.00 87.62 87 LEU A C 1
ATOM 674 O O . LEU A 1 87 ? 12.728 -5.177 -52.785 1.00 87.62 87 LEU A O 1
ATOM 678 N N . SER A 1 88 ? 10.670 -5.315 -51.909 1.00 77.44 88 SER A N 1
ATOM 679 C CA . SER A 1 88 ? 10.055 -4.871 -53.140 1.00 77.44 88 SER A CA 1
ATOM 680 C C . SER A 1 88 ? 10.041 -3.347 -53.313 1.00 77.44 88 SER A C 1
ATOM 682 O O . SER A 1 88 ? 9.684 -2.634 -52.371 1.00 77.44 88 SER A O 1
ATOM 684 N N . PRO A 1 89 ? 10.407 -2.823 -54.502 1.00 74.12 89 PRO A N 1
ATOM 685 C CA . PRO A 1 89 ? 10.449 -1.388 -54.756 1.00 74.12 89 PRO A CA 1
ATOM 686 C C . PRO A 1 89 ? 9.051 -0.754 -54.729 1.00 74.12 89 PRO A C 1
ATOM 688 O O . PRO A 1 89 ? 8.056 -1.373 -55.111 1.00 74.12 89 PRO A O 1
ATOM 691 N N . ALA A 1 90 ? 8.994 0.517 -54.319 1.00 66.19 90 ALA A N 1
ATOM 692 C CA . ALA A 1 90 ? 7.759 1.267 -54.069 1.00 66.19 90 ALA A CA 1
ATOM 693 C C . ALA A 1 90 ? 6.792 1.359 -55.270 1.00 66.19 90 ALA A C 1
ATOM 695 O O . ALA A 1 90 ? 5.596 1.544 -55.071 1.00 66.19 90 ALA A O 1
ATOM 696 N N . ASN A 1 91 ? 7.292 1.191 -56.500 1.00 68.25 91 ASN A N 1
ATOM 697 C CA . ASN A 1 91 ? 6.528 1.405 -57.734 1.00 68.25 91 ASN A CA 1
ATOM 698 C C . ASN A 1 91 ? 6.061 0.111 -58.429 1.00 68.25 91 ASN A C 1
ATOM 700 O O . ASN A 1 91 ? 5.446 0.192 -59.490 1.00 68.25 91 ASN A O 1
ATOM 704 N N . ALA A 1 92 ? 6.341 -1.075 -57.871 1.00 76.31 92 ALA A N 1
ATOM 705 C CA . ALA A 1 92 ? 5.934 -2.354 -58.461 1.00 76.31 92 ALA A CA 1
ATOM 706 C C . ALA A 1 92 ? 4.754 -2.995 -57.697 1.00 76.31 92 ALA A C 1
ATOM 708 O O . ALA A 1 92 ? 4.716 -2.939 -56.464 1.00 76.31 92 ALA A O 1
ATOM 709 N N . PRO A 1 93 ? 3.788 -3.631 -58.391 1.00 79.50 93 PRO A N 1
ATOM 710 C CA . PRO A 1 93 ? 2.706 -4.358 -57.737 1.00 79.50 93 PRO A CA 1
ATOM 711 C C . PRO A 1 93 ? 3.250 -5.611 -57.042 1.00 79.50 93 PRO A C 1
ATOM 713 O O . PRO A 1 93 ? 3.721 -6.552 -57.679 1.00 79.50 93 PRO A O 1
ATOM 716 N N . ASN A 1 94 ? 3.151 -5.627 -55.713 1.00 86.62 94 ASN A N 1
ATOM 717 C CA . ASN A 1 94 ? 3.754 -6.656 -54.870 1.00 86.62 94 ASN A CA 1
ATOM 718 C C . ASN A 1 94 ? 2.690 -7.602 -54.323 1.00 86.62 94 ASN A C 1
ATOM 720 O O . ASN A 1 94 ? 2.021 -7.249 -53.345 1.00 86.62 94 ASN A O 1
ATOM 724 N N . PRO A 1 95 ? 2.530 -8.813 -54.889 1.00 89.31 95 PRO A N 1
ATOM 725 C CA . PRO A 1 95 ? 1.473 -9.728 -54.466 1.00 89.31 95 PRO A CA 1
ATOM 726 C C . PRO A 1 95 ? 1.628 -10.128 -52.993 1.00 89.31 95 PRO A C 1
ATOM 728 O O . PRO A 1 95 ? 0.643 -10.172 -52.261 1.00 89.31 95 PRO A O 1
ATOM 731 N N . SER A 1 96 ? 2.862 -10.329 -52.521 1.00 91.00 96 SER A N 1
ATOM 732 C CA . SER A 1 96 ? 3.157 -10.667 -51.122 1.00 91.00 96 SER A CA 1
ATOM 733 C C . SER A 1 96 ? 2.743 -9.565 -50.145 1.00 91.00 96 SER A C 1
ATOM 735 O O . SER A 1 96 ? 2.185 -9.837 -49.083 1.00 91.00 96 SER A O 1
ATOM 737 N N . LEU A 1 97 ? 2.975 -8.305 -50.513 1.00 90.62 97 LEU A N 1
ATOM 738 C CA . LEU A 1 97 ? 2.606 -7.148 -49.701 1.00 90.62 97 LEU A CA 1
ATOM 739 C C . LEU A 1 97 ? 1.085 -6.952 -49.682 1.00 90.62 97 LEU A C 1
ATOM 741 O O . LEU A 1 97 ? 0.505 -6.762 -48.612 1.00 90.62 97 LEU A O 1
ATOM 745 N N . ALA A 1 98 ? 0.429 -7.105 -50.836 1.00 90.62 98 ALA A N 1
ATOM 746 C CA . ALA A 1 98 ? -1.028 -7.078 -50.939 1.00 90.62 98 ALA A CA 1
ATOM 747 C C . ALA A 1 98 ? -1.689 -8.182 -50.092 1.00 90.62 98 ALA A C 1
ATOM 749 O O . ALA A 1 98 ? -2.691 -7.924 -49.421 1.00 90.62 98 ALA A O 1
ATOM 750 N N . GLN A 1 99 ? -1.109 -9.388 -50.051 1.00 93.00 99 GLN A N 1
ATOM 751 C CA . GLN A 1 99 ? -1.572 -10.475 -49.180 1.00 93.00 99 GLN A CA 1
ATOM 752 C C . GLN A 1 99 ? -1.465 -10.106 -47.694 1.00 93.00 99 GLN A C 1
ATOM 754 O O . GLN A 1 99 ? -2.427 -10.292 -46.948 1.00 93.00 99 GLN A O 1
ATOM 759 N N . VAL A 1 100 ? -0.333 -9.537 -47.259 1.00 92.19 100 VAL A N 1
ATOM 760 C CA . VAL A 1 100 ? -0.149 -9.085 -45.867 1.00 92.19 100 VAL A CA 1
ATOM 761 C C . VAL A 1 100 ? -1.160 -7.994 -45.512 1.00 92.19 100 VAL A C 1
ATOM 763 O O . VAL A 1 100 ? -1.807 -8.074 -44.469 1.00 92.19 100 VAL A O 1
ATOM 766 N N . HIS A 1 101 ? -1.341 -6.996 -46.377 1.00 91.69 101 HIS A N 1
ATOM 767 C CA . HIS A 1 101 ? -2.306 -5.914 -46.158 1.00 91.69 101 HIS A CA 1
ATOM 768 C C . HIS A 1 101 ? -3.742 -6.436 -46.084 1.00 91.69 101 HIS A C 1
ATOM 770 O O . HIS A 1 101 ? -4.484 -6.050 -45.181 1.00 91.69 101 HIS A O 1
ATOM 776 N N . THR A 1 102 ? -4.117 -7.356 -46.976 1.00 93.94 102 THR A N 1
ATOM 777 C CA . THR A 1 102 ? -5.436 -8.007 -46.968 1.00 93.94 102 THR A CA 1
ATOM 778 C C . THR A 1 102 ? -5.665 -8.744 -45.652 1.00 93.94 102 THR A C 1
ATOM 780 O O . THR A 1 102 ? -6.667 -8.500 -44.985 1.00 93.94 102 THR A O 1
ATOM 783 N N . LEU A 1 103 ? -4.695 -9.551 -45.209 1.00 92.56 103 LEU A N 1
ATOM 784 C CA . LEU A 1 103 ? -4.776 -10.272 -43.939 1.00 92.56 103 LEU A CA 1
ATOM 785 C C . LEU A 1 103 ? -4.941 -9.322 -42.744 1.00 92.56 103 LEU A C 1
ATOM 787 O O . LEU A 1 103 ? -5.762 -9.568 -41.861 1.00 92.56 103 LEU A O 1
ATOM 791 N N . LEU A 1 104 ? -4.176 -8.227 -42.699 1.00 91.88 104 LEU A N 1
ATOM 792 C CA . LEU A 1 104 ? -4.282 -7.255 -41.612 1.00 91.88 104 LEU A CA 1
ATOM 793 C C . LEU A 1 104 ? -5.650 -6.564 -41.588 1.00 91.88 104 LEU A C 1
ATOM 795 O O . LEU A 1 104 ? -6.201 -6.359 -40.502 1.00 91.88 104 LEU A O 1
ATOM 799 N N . ARG A 1 105 ? -6.214 -6.238 -42.758 1.00 92.62 105 ARG A N 1
ATOM 800 C CA . ARG A 1 105 ? -7.568 -5.679 -42.868 1.00 92.62 105 ARG A CA 1
ATOM 801 C C . ARG A 1 105 ? -8.613 -6.670 -42.364 1.00 92.62 105 ARG A C 1
ATOM 803 O O . ARG A 1 105 ? -9.404 -6.298 -41.499 1.00 92.62 105 ARG A O 1
ATOM 810 N N . THR A 1 106 ? -8.561 -7.928 -42.804 1.00 93.75 106 THR A N 1
ATOM 811 C CA . THR A 1 106 ? -9.480 -8.984 -42.348 1.00 93.75 106 THR A CA 1
ATOM 812 C C . THR A 1 106 ? -9.413 -9.167 -40.830 1.00 93.75 106 THR A C 1
ATOM 814 O O . THR A 1 106 ? -10.435 -9.087 -40.155 1.00 93.75 106 THR A O 1
ATOM 817 N N . LEU A 1 107 ? -8.212 -9.295 -40.253 1.00 91.75 107 LEU A N 1
ATOM 818 C CA . LEU A 1 107 ? -8.042 -9.454 -38.802 1.00 91.75 107 LEU A CA 1
ATOM 819 C C . LEU A 1 107 ? -8.504 -8.224 -38.006 1.00 91.75 107 LEU A C 1
ATOM 821 O O . LEU A 1 107 ? -8.995 -8.350 -36.880 1.00 91.75 107 LEU A O 1
ATOM 825 N N . SER A 1 108 ? -8.326 -7.024 -38.566 1.00 90.75 108 SER A N 1
ATOM 826 C CA . SER A 1 108 ? -8.829 -5.788 -37.967 1.00 90.75 108 SER A CA 1
ATOM 827 C C . SER A 1 108 ? -10.358 -5.795 -37.926 1.00 90.75 108 SER A C 1
ATOM 829 O O . SER A 1 108 ? -10.937 -5.577 -36.859 1.00 90.75 108 SER A O 1
ATOM 831 N N . GLN A 1 109 ? -11.004 -6.124 -39.048 1.00 90.75 109 GLN A N 1
ATOM 832 C CA . GLN A 1 109 ? -12.461 -6.207 -39.171 1.00 90.75 109 GLN A CA 1
ATOM 833 C C . GLN A 1 109 ? -13.054 -7.280 -38.252 1.00 90.75 109 GLN A C 1
ATOM 835 O O . GLN A 1 109 ? -13.964 -6.977 -37.483 1.00 90.75 109 GLN A O 1
ATOM 840 N N . GLU A 1 110 ? -12.494 -8.493 -38.245 1.00 92.75 110 GLU A N 1
ATOM 841 C CA . GLU A 1 110 ? -12.912 -9.580 -37.349 1.00 92.75 110 GLU A CA 1
ATOM 842 C C . GLU A 1 110 ? -12.832 -9.169 -35.881 1.00 92.75 110 GLU A C 1
ATOM 844 O O . GLU A 1 110 ? -13.737 -9.438 -35.092 1.00 92.75 110 GLU A O 1
ATOM 849 N N . TYR A 1 111 ? -11.757 -8.482 -35.493 1.00 88.31 111 TYR A N 1
ATOM 850 C CA . TYR A 1 111 ? -11.636 -8.011 -34.125 1.00 88.31 111 TYR A CA 1
ATOM 851 C C . TYR A 1 111 ? -12.674 -6.941 -33.783 1.00 88.31 111 TYR A C 1
ATOM 853 O O . TYR A 1 111 ? -13.209 -6.956 -32.672 1.00 88.31 111 TYR A O 1
ATOM 861 N N . GLN A 1 112 ? -12.930 -5.992 -34.687 1.00 88.19 112 GLN A N 1
ATOM 862 C CA . GLN A 1 112 ? -13.949 -4.971 -34.446 1.00 88.19 112 GLN A CA 1
ATOM 863 C C . GLN A 1 112 ? -15.332 -5.614 -34.339 1.00 88.19 112 GLN A C 1
ATOM 865 O O . GLN A 1 112 ? -16.044 -5.344 -33.374 1.00 88.19 112 GLN A O 1
ATOM 870 N N . ALA A 1 113 ? -15.658 -6.553 -35.231 1.00 91.88 113 ALA A N 1
ATOM 871 C CA . ALA A 1 113 ? -16.881 -7.344 -35.155 1.00 91.88 113 ALA A CA 1
ATOM 872 C C . ALA A 1 113 ? -16.984 -8.108 -33.824 1.00 91.88 113 ALA A C 1
ATOM 874 O O . ALA A 1 113 ? -18.015 -8.049 -33.159 1.00 91.88 113 ALA A O 1
ATOM 875 N N . ALA A 1 114 ? -15.899 -8.742 -33.366 1.00 89.88 114 ALA A N 1
ATOM 876 C CA . ALA A 1 114 ? -15.867 -9.450 -32.088 1.00 89.88 114 ALA A CA 1
ATOM 877 C C . ALA A 1 114 ? -16.039 -8.516 -30.878 1.00 89.88 114 ALA A C 1
ATOM 879 O O . ALA A 1 114 ? -16.673 -8.901 -29.898 1.00 89.88 114 ALA A O 1
ATOM 880 N N . ARG A 1 115 ? -15.503 -7.288 -30.923 1.00 86.75 115 ARG A N 1
ATOM 881 C CA . ARG A 1 115 ? -15.716 -6.286 -29.862 1.00 86.75 115 ARG A CA 1
ATOM 882 C C . ARG A 1 115 ? -17.133 -5.744 -29.836 1.00 86.75 115 ARG A C 1
ATOM 884 O O . ARG A 1 115 ? -17.623 -5.452 -28.750 1.00 86.75 115 ARG A O 1
ATOM 891 N N . ILE A 1 116 ? -17.748 -5.578 -31.004 1.00 89.31 116 ILE A N 1
ATOM 892 C CA . ILE A 1 116 ? -19.144 -5.152 -31.118 1.00 89.31 116 ILE A CA 1
ATOM 893 C C . ILE A 1 116 ? -20.057 -6.272 -30.605 1.00 89.31 116 ILE A C 1
ATOM 895 O O . ILE A 1 116 ? -20.947 -6.006 -29.804 1.00 89.31 116 ILE A O 1
ATOM 899 N N . ALA A 1 117 ? -19.789 -7.525 -30.985 1.00 93.75 117 ALA A N 1
ATOM 900 C CA . ALA A 1 117 ? -20.555 -8.687 -30.535 1.00 93.75 117 ALA A CA 1
ATOM 901 C C . ALA A 1 117 ? -20.393 -8.963 -29.029 1.00 93.75 117 ALA A C 1
ATOM 903 O O . ALA A 1 117 ? -21.358 -9.292 -28.345 1.00 93.75 117 ALA A O 1
ATOM 904 N N . CYS A 1 118 ? -19.173 -8.813 -28.506 1.00 88.38 118 CYS A N 1
ATOM 905 C CA . CYS A 1 118 ? -18.823 -9.082 -27.115 1.00 88.38 118 CYS A CA 1
ATOM 906 C C . CYS A 1 118 ? -18.027 -7.902 -26.532 1.00 88.38 118 CYS A C 1
ATOM 908 O O . CYS A 1 118 ? -16.787 -7.934 -26.532 1.00 88.38 118 CYS A O 1
ATOM 910 N N . PRO A 1 119 ? -18.699 -6.864 -25.997 1.00 84.75 119 PRO A N 1
ATOM 911 C CA . PRO A 1 119 ? -17.999 -5.770 -25.340 1.00 84.75 119 PRO A CA 1
ATOM 912 C C . PRO A 1 119 ? -17.184 -6.311 -24.150 1.00 84.75 119 PRO A C 1
ATOM 914 O O . PRO A 1 119 ? -17.651 -7.197 -23.424 1.00 84.75 119 PRO A O 1
ATOM 917 N N . PRO A 1 120 ? -15.948 -5.819 -23.926 1.00 81.31 120 PRO A N 1
ATOM 918 C CA . PRO A 1 120 ? -15.122 -6.294 -22.824 1.00 81.31 120 PRO A CA 1
ATOM 919 C C . PRO A 1 120 ? -15.848 -6.054 -21.500 1.00 81.31 120 PRO A C 1
ATOM 921 O O . PRO A 1 120 ? -16.320 -4.947 -21.237 1.00 81.31 120 PRO A O 1
ATOM 924 N N . LYS A 1 121 ? -15.924 -7.092 -20.655 1.00 79.94 121 LYS A N 1
ATOM 925 C CA . LYS A 1 121 ? -16.517 -6.966 -19.319 1.00 79.94 121 LYS A CA 1
ATOM 926 C C . LYS A 1 121 ? -15.820 -5.817 -18.581 1.00 79.94 121 LYS A C 1
ATOM 928 O O . LYS A 1 121 ? -14.583 -5.799 -18.563 1.00 79.94 121 LYS A O 1
ATOM 933 N N . PRO A 1 122 ? -16.566 -4.881 -17.965 1.00 80.62 122 PRO A N 1
ATOM 934 C CA . PRO A 1 122 ? -15.940 -3.851 -17.154 1.00 80.62 122 PRO A CA 1
ATOM 935 C C . PRO A 1 122 ? -15.102 -4.531 -16.062 1.00 80.62 122 PRO A C 1
ATOM 937 O O . PRO A 1 122 ? -15.509 -5.580 -15.544 1.00 80.62 122 PRO A O 1
ATOM 940 N N . PRO A 1 123 ? -13.924 -3.982 -15.712 1.00 80.12 123 PRO A N 1
ATOM 941 C CA . PRO A 1 123 ? -13.112 -4.554 -14.650 1.00 80.12 123 PRO A CA 1
ATOM 942 C C . PRO A 1 123 ? -13.962 -4.660 -13.374 1.00 80.12 123 PRO A C 1
ATOM 944 O O . PRO A 1 123 ? -14.719 -3.730 -13.072 1.00 80.12 123 PRO A O 1
ATOM 947 N N . PRO A 1 124 ? -13.877 -5.772 -12.621 1.00 77.50 124 PRO A N 1
ATOM 948 C CA . PRO A 1 124 ? -14.678 -5.942 -11.417 1.00 77.50 124 PRO A CA 1
ATOM 949 C C . PRO A 1 124 ? -14.395 -4.785 -10.456 1.00 77.50 124 PRO A C 1
ATOM 951 O O . PRO A 1 124 ? -13.258 -4.595 -10.009 1.00 77.50 124 PRO A O 1
ATOM 954 N N . ARG A 1 125 ? -15.431 -3.995 -10.143 1.00 73.12 125 ARG A N 1
ATOM 955 C CA . ARG A 1 125 ? -15.332 -2.905 -9.168 1.00 73.12 125 ARG A CA 1
ATOM 956 C C . ARG A 1 125 ? -15.069 -3.535 -7.804 1.00 73.12 125 ARG A C 1
ATOM 958 O O . ARG A 1 125 ? -15.956 -4.141 -7.210 1.00 73.12 125 ARG A O 1
ATOM 965 N N . ARG A 1 126 ? -13.837 -3.428 -7.301 1.00 74.38 126 ARG A N 1
ATOM 966 C CA . ARG A 1 126 ? -13.542 -3.813 -5.914 1.00 74.38 126 ARG A CA 1
ATOM 967 C C . ARG A 1 126 ? -14.381 -2.909 -5.002 1.00 74.38 126 ARG A C 1
ATOM 969 O O . ARG A 1 126 ? -14.368 -1.700 -5.240 1.00 74.38 126 ARG A O 1
ATOM 976 N N . PRO A 1 127 ? -15.089 -3.438 -3.985 1.00 70.31 127 PRO A N 1
ATOM 977 C CA . PRO A 1 127 ? -15.860 -2.601 -3.075 1.00 70.31 127 PRO A CA 1
ATOM 978 C C . PRO A 1 127 ? -14.917 -1.577 -2.448 1.00 70.31 127 PRO A C 1
ATOM 980 O O . PRO A 1 127 ? -13.953 -1.926 -1.755 1.00 70.31 127 PRO A O 1
ATOM 983 N N . CYS A 1 128 ? -15.146 -0.304 -2.763 1.00 69.75 128 CYS A N 1
ATOM 984 C CA . CYS A 1 128 ? -14.343 0.767 -2.217 1.00 69.75 128 CYS A CA 1
ATOM 985 C C . CYS A 1 128 ? -14.722 0.901 -0.746 1.00 69.75 128 CYS A C 1
ATOM 987 O O . CYS A 1 128 ? -15.840 1.274 -0.412 1.00 69.75 128 CYS A O 1
ATOM 989 N N . ILE A 1 129 ? -13.806 0.535 0.149 1.00 77.56 129 ILE A N 1
ATOM 990 C CA . ILE A 1 129 ? -14.030 0.682 1.585 1.00 77.56 129 ILE A CA 1
ATOM 991 C C . ILE A 1 129 ? -13.852 2.170 1.914 1.00 77.56 129 ILE A C 1
ATOM 993 O O . ILE A 1 129 ? -12.762 2.581 2.289 1.00 77.56 129 ILE A O 1
ATOM 997 N N . THR A 1 130 ? -14.840 3.020 1.680 1.00 77.44 130 THR A N 1
ATOM 998 C CA . THR A 1 130 ? -14.793 4.449 2.036 1.00 77.44 130 THR A CA 1
ATOM 999 C C . THR A 1 130 ? -15.420 4.684 3.407 1.00 77.44 130 THR A C 1
ATOM 1001 O O . THR A 1 130 ? -16.213 3.859 3.868 1.00 77.44 130 THR A O 1
ATOM 1004 N N . PRO A 1 131 ? -15.038 5.766 4.115 1.00 78.50 131 PRO A N 1
ATOM 1005 C CA . PRO A 1 131 ? -15.837 6.202 5.250 1.00 78.50 131 PRO A CA 1
ATOM 1006 C C . PRO A 1 131 ? -17.224 6.603 4.737 1.00 78.50 131 PRO A C 1
ATOM 1008 O O . PRO A 1 131 ? -17.366 7.025 3.588 1.00 78.50 131 PRO A O 1
ATOM 1011 N N . TYR A 1 132 ? -18.239 6.473 5.585 1.00 80.25 132 TYR A N 1
ATOM 1012 C CA . TYR A 1 132 ? -19.559 6.995 5.256 1.00 80.25 132 TYR A CA 1
ATOM 1013 C C . TYR A 1 132 ? -19.467 8.528 5.130 1.00 80.25 132 TYR A C 1
ATOM 1015 O O . TYR A 1 132 ? -18.835 9.151 5.994 1.00 80.25 132 TYR A O 1
ATOM 1023 N N . PRO A 1 133 ? -20.022 9.141 4.069 1.00 84.56 133 PRO A N 1
ATOM 1024 C CA . PRO A 1 133 ? -19.948 10.588 3.883 1.00 84.56 133 PRO A CA 1
ATOM 1025 C C . PRO A 1 133 ? -20.579 11.306 5.085 1.00 84.56 133 PRO A C 1
ATOM 1027 O O . PRO A 1 133 ? -21.640 10.911 5.562 1.00 84.56 133 PRO A O 1
ATOM 1030 N N . GLY A 1 134 ? -19.891 12.317 5.624 1.00 85.31 134 GLY A N 1
ATOM 1031 C CA . GLY A 1 134 ? -20.345 13.071 6.801 1.00 85.31 134 GLY A CA 1
ATOM 1032 C C . GLY A 1 134 ? -20.185 12.364 8.156 1.00 85.31 134 GLY A C 1
ATOM 1033 O O . GLY A 1 134 ? -20.616 12.902 9.173 1.00 85.31 134 GLY A O 1
ATOM 1034 N N . ALA A 1 135 ? -19.566 11.178 8.219 1.00 84.38 135 ALA A N 1
ATOM 1035 C CA . ALA A 1 135 ? -19.329 10.510 9.499 1.00 84.38 135 ALA A CA 1
ATOM 1036 C C . ALA A 1 135 ? -18.327 11.306 10.366 1.00 84.38 135 ALA A C 1
ATOM 1038 O O . ALA A 1 135 ? -17.189 11.519 9.931 1.00 84.38 135 ALA A O 1
ATOM 1039 N N . PRO A 1 136 ? -18.688 11.697 11.606 1.00 86.44 136 PRO A N 1
ATOM 1040 C CA . PRO A 1 136 ? -17.771 12.429 12.464 1.00 86.44 136 PRO A CA 1
ATOM 1041 C C . PRO A 1 136 ? -16.619 11.530 12.931 1.00 86.44 136 PRO A C 1
ATOM 1043 O O . PRO A 1 136 ? -16.728 10.298 12.997 1.00 86.44 136 PRO A O 1
ATOM 1046 N N . LYS A 1 137 ? -15.480 12.143 13.269 1.00 85.19 137 LYS A N 1
ATOM 1047 C CA . LYS A 1 137 ? -14.316 11.401 13.762 1.00 85.19 137 LYS A CA 1
ATOM 1048 C C . LYS A 1 137 ? -14.657 10.777 15.109 1.00 85.19 137 LYS A C 1
ATOM 1050 O O . LYS A 1 137 ? -15.118 11.434 16.033 1.00 85.19 137 LYS A O 1
ATOM 1055 N N . LEU A 1 138 ? -14.354 9.492 15.242 1.00 85.06 138 LEU A N 1
ATOM 1056 C CA . LEU A 1 138 ? -14.712 8.716 16.430 1.00 85.06 138 LEU A CA 1
ATOM 1057 C C . LEU A 1 138 ? -14.077 9.234 17.730 1.00 85.06 138 LEU A C 1
ATOM 1059 O O . LEU A 1 138 ? -14.618 8.991 18.802 1.00 85.06 138 LEU A O 1
ATOM 1063 N N . VAL A 1 139 ? -12.932 9.910 17.623 1.00 87.12 139 VAL A N 1
ATOM 1064 C CA . VAL A 1 139 ? -12.231 10.529 18.757 1.00 87.12 139 VAL A CA 1
ATOM 1065 C C . VAL A 1 139 ? -13.009 11.732 19.293 1.00 87.12 139 VAL A C 1
ATOM 1067 O O . VAL A 1 139 ? -12.989 11.954 20.491 1.00 87.12 139 VAL A O 1
ATOM 1070 N N . ASP A 1 140 ? -13.751 12.442 18.443 1.00 87.50 140 ASP A N 1
ATOM 1071 C CA . ASP A 1 140 ? -14.443 13.679 18.824 1.00 87.50 140 ASP A CA 1
ATOM 1072 C C . ASP A 1 140 ? -15.845 13.401 19.405 1.00 87.50 140 ASP A C 1
ATOM 1074 O O . ASP A 1 140 ? -16.374 14.187 20.178 1.00 87.50 140 ASP A O 1
ATOM 1078 N N . ILE A 1 141 ? -16.457 12.261 19.057 1.00 89.12 141 ILE A N 1
ATOM 1079 C CA . ILE A 1 141 ? -17.807 11.869 19.521 1.00 89.12 141 ILE A CA 1
ATOM 1080 C C . ILE A 1 141 ? -17.777 11.215 20.914 1.00 89.12 141 ILE A C 1
ATOM 1082 O O . ILE A 1 141 ? -18.804 11.092 21.579 1.00 89.12 141 ILE A O 1
ATOM 1086 N N . ARG A 1 142 ? -16.629 10.668 21.318 1.00 87.88 142 ARG A N 1
ATOM 1087 C CA . ARG A 1 142 ? -16.509 9.826 22.514 1.00 87.88 142 ARG A CA 1
ATOM 1088 C C . ARG A 1 142 ? -16.164 10.681 23.733 1.00 87.88 142 ARG A C 1
ATOM 1090 O O . ARG A 1 142 ? -15.330 11.567 23.589 1.00 87.88 142 ARG A O 1
ATOM 1097 N N . PRO A 1 143 ? -16.714 10.367 24.923 1.00 87.50 143 PRO A N 1
ATOM 1098 C CA . PRO A 1 143 ? -17.502 9.182 25.305 1.00 87.50 143 PRO A CA 1
ATOM 1099 C C . PRO A 1 143 ? -18.986 9.238 24.892 1.00 87.50 143 PRO A C 1
ATOM 1101 O O . PRO A 1 143 ? -19.601 10.294 24.845 1.00 87.50 143 PRO A O 1
ATOM 1104 N N . LEU A 1 144 ? -19.596 8.076 24.611 1.00 87.94 144 LEU A N 1
ATOM 1105 C CA . LEU A 1 144 ? -21.022 8.017 24.230 1.00 87.94 144 LEU A CA 1
ATOM 1106 C C . LEU A 1 144 ? -21.957 8.117 25.455 1.00 87.94 144 LEU A C 1
ATOM 1108 O O . LEU A 1 144 ? -21.653 7.502 26.482 1.00 87.94 144 LEU A O 1
ATOM 1112 N N . PRO A 1 145 ? -23.124 8.783 25.354 1.00 88.12 145 PRO A N 1
ATOM 1113 C CA . PRO A 1 145 ? -24.146 8.765 26.405 1.00 88.12 145 PRO A CA 1
ATOM 1114 C C . PRO A 1 145 ? -24.796 7.376 26.543 1.00 88.12 145 PRO A C 1
ATOM 1116 O O . PRO A 1 145 ? -24.811 6.602 25.581 1.00 88.12 145 PRO A O 1
ATOM 1119 N N . LYS A 1 146 ? -25.351 7.062 27.729 1.00 84.00 146 LYS A N 1
ATOM 1120 C CA . LYS A 1 146 ? -25.949 5.743 28.048 1.00 84.00 146 LYS A CA 1
ATOM 1121 C C . LYS A 1 146 ? -27.050 5.336 27.056 1.00 84.00 146 LYS A C 1
ATOM 1123 O O . LYS A 1 146 ? -27.108 4.178 26.665 1.00 84.00 146 LYS A O 1
ATOM 1128 N N . GLU A 1 147 ? -27.850 6.291 26.588 1.00 88.19 147 GLU A N 1
ATOM 1129 C CA . GLU A 1 147 ? -28.964 6.073 25.649 1.00 88.19 147 GLU A CA 1
ATOM 1130 C C . GLU A 1 147 ? -28.522 5.528 24.286 1.00 88.19 147 GLU A C 1
ATOM 1132 O O . GLU A 1 147 ? -29.224 4.740 23.660 1.00 88.19 147 GLU A O 1
ATOM 1137 N N . LYS A 1 148 ? -27.328 5.917 23.824 1.00 87.56 148 LYS A N 1
ATOM 1138 C CA . LYS A 1 148 ? -26.786 5.496 22.522 1.00 87.56 148 LYS A CA 1
ATOM 1139 C C . LYS A 1 148 ? -26.020 4.173 22.603 1.00 87.56 148 LYS A C 1
ATOM 1141 O O . LYS A 1 148 ? -25.469 3.720 21.598 1.00 87.56 148 LYS A O 1
ATOM 1146 N N . LEU A 1 149 ? -25.923 3.565 23.787 1.00 86.06 149 LEU A N 1
ATOM 1147 C CA . LEU A 1 149 ? -25.208 2.310 23.983 1.00 86.06 149 LEU A CA 1
ATOM 1148 C C . LEU A 1 149 ? -26.151 1.115 23.864 1.00 86.06 149 LEU A C 1
ATOM 1150 O O . LEU A 1 149 ? -27.136 0.984 24.580 1.00 86.06 149 LEU A O 1
ATOM 1154 N N . THR A 1 150 ? -25.777 0.161 23.015 1.00 84.56 150 THR A N 1
ATOM 1155 C CA . THR A 1 150 ? -26.421 -1.153 22.975 1.00 84.56 150 THR A CA 1
ATOM 1156 C C . THR A 1 150 ? -25.890 -2.011 24.131 1.00 84.56 150 THR A C 1
ATOM 1158 O O . THR A 1 150 ? -24.905 -2.740 23.975 1.00 84.56 150 THR A O 1
ATOM 1161 N N . GLY A 1 151 ? -26.508 -1.897 25.308 1.00 87.38 151 GLY A N 1
ATOM 1162 C CA . GLY A 1 151 ? -26.199 -2.710 26.488 1.00 87.38 151 GLY A CA 1
ATOM 1163 C C . GLY A 1 151 ? -25.075 -2.150 27.368 1.00 87.38 151 GLY A C 1
ATOM 1164 O O . GLY A 1 151 ? -25.008 -0.957 27.643 1.00 87.38 151 GLY A O 1
ATOM 1165 N N . ARG A 1 152 ? -24.197 -3.027 27.877 1.00 87.94 152 ARG A N 1
ATOM 1166 C CA . ARG A 1 152 ? -23.133 -2.630 28.816 1.00 87.94 152 ARG A CA 1
ATOM 1167 C C . ARG A 1 152 ? -22.039 -1.829 28.103 1.00 87.94 152 ARG A C 1
ATOM 1169 O O . ARG A 1 152 ? -21.478 -2.304 27.115 1.00 87.94 152 ARG A O 1
ATOM 1176 N N . ARG A 1 153 ? -21.636 -0.695 28.686 1.00 90.19 153 ARG A N 1
ATOM 1177 C CA . ARG A 1 153 ? -20.466 0.071 28.239 1.00 90.19 153 ARG A CA 1
ATOM 1178 C C . ARG A 1 153 ? -19.203 -0.795 28.231 1.00 90.19 153 ARG A C 1
ATOM 1180 O O . ARG A 1 153 ? -18.828 -1.397 29.243 1.00 90.19 153 ARG A O 1
ATOM 1187 N N . HIS A 1 154 ? -18.551 -0.861 27.073 1.00 90.81 154 HIS A N 1
ATOM 1188 C CA . HIS A 1 154 ? -17.281 -1.555 26.881 1.00 90.81 154 HIS A CA 1
ATOM 1189 C C . HIS A 1 154 ? -16.164 -0.536 26.652 1.00 90.81 154 HIS A C 1
ATOM 1191 O O . HIS A 1 154 ? -16.179 0.193 25.659 1.00 90.81 154 HIS A O 1
ATOM 1197 N N . VAL A 1 155 ? -15.166 -0.544 27.536 1.00 93.75 155 VAL A N 1
ATOM 1198 C CA . VAL A 1 155 ? -14.005 0.347 27.459 1.00 93.75 155 VAL A CA 1
ATOM 1199 C C . VAL A 1 155 ? -13.112 -0.064 26.276 1.00 93.75 155 VAL A C 1
ATOM 1201 O O . VAL A 1 155 ? -12.661 -1.215 26.224 1.00 93.75 155 VAL A O 1
ATOM 1204 N N . PRO A 1 156 ? -12.847 0.829 25.306 1.00 94.38 156 PRO A N 1
ATOM 1205 C CA . PRO A 1 156 ? -11.954 0.537 24.187 1.00 94.38 156 PRO A CA 1
ATOM 1206 C C . PRO A 1 156 ? -10.517 0.288 24.657 1.00 94.38 156 PRO A C 1
ATOM 1208 O O . PRO A 1 156 ? -10.079 0.810 25.678 1.00 94.38 156 PRO A O 1
ATOM 1211 N N . LYS A 1 157 ? -9.749 -0.490 23.889 1.00 94.62 157 LYS A N 1
ATOM 1212 C CA . LYS A 1 157 ? -8.319 -0.702 24.167 1.00 94.62 157 LYS A CA 1
ATOM 1213 C C . LYS A 1 157 ? -7.480 0.220 23.292 1.00 94.62 157 LYS A C 1
ATOM 1215 O O . LYS A 1 157 ? -7.629 0.173 22.069 1.00 94.62 157 LYS A O 1
ATOM 1220 N N . LEU A 1 158 ? -6.590 1.005 23.899 1.00 94.94 158 LEU A N 1
ATOM 1221 C CA . LEU A 1 158 ? -5.559 1.737 23.164 1.00 94.94 158 LEU A CA 1
ATOM 1222 C C . LEU A 1 158 ? -4.543 0.733 22.631 1.00 94.94 158 LEU A C 1
ATOM 1224 O O . LEU A 1 158 ? -3.978 -0.046 23.398 1.00 94.94 158 LEU A O 1
ATOM 1228 N N . VAL A 1 159 ? -4.341 0.714 21.318 1.00 94.31 159 VAL A N 1
ATOM 1229 C CA . VAL A 1 159 ? -3.333 -0.137 20.686 1.00 94.31 159 VAL A CA 1
ATOM 1230 C C . VAL A 1 159 ? -2.486 0.708 19.746 1.00 94.31 159 VAL A C 1
ATOM 1232 O O . VAL A 1 159 ? -3.019 1.504 18.979 1.00 94.31 159 VAL A O 1
ATOM 1235 N N . GLY A 1 160 ? -1.170 0.514 19.785 1.00 92.62 160 GLY A N 1
ATOM 1236 C CA . GLY A 1 160 ? -0.248 1.070 18.801 1.00 92.62 160 GLY A CA 1
ATOM 1237 C C . GLY A 1 160 ? 0.002 0.080 17.666 1.00 92.62 160 GLY A C 1
ATOM 1238 O O . GLY A 1 160 ? 0.307 -1.085 17.919 1.00 92.62 160 GLY A O 1
ATOM 1239 N N . VAL A 1 161 ? -0.105 0.523 16.413 1.00 90.38 161 VAL A N 1
ATOM 1240 C CA . VAL A 1 161 ? 0.475 -0.214 15.277 1.00 90.38 161 VAL A CA 1
ATOM 1241 C C . VAL A 1 161 ? 1.945 0.167 15.148 1.00 90.38 161 VAL A C 1
ATOM 1243 O O . VAL A 1 161 ? 2.248 1.356 15.037 1.00 90.38 161 VAL A O 1
ATOM 1246 N N . HIS A 1 162 ? 2.835 -0.834 15.159 1.00 81.19 162 HIS A N 1
ATOM 1247 C CA . HIS A 1 162 ? 4.294 -0.652 15.102 1.00 81.19 162 HIS A CA 1
ATOM 1248 C C . HIS A 1 162 ? 4.801 0.421 16.086 1.00 81.19 162 HIS A C 1
ATOM 1250 O O . HIS A 1 162 ? 5.704 1.177 15.759 1.00 81.19 162 HIS A O 1
ATOM 1256 N N . SER A 1 163 ? 4.154 0.548 17.253 1.00 80.31 163 SER A N 1
ATOM 1257 C CA . SER A 1 163 ? 4.428 1.554 18.298 1.00 80.31 163 SER A CA 1
ATOM 1258 C C . SER A 1 163 ? 4.288 3.032 17.892 1.00 80.31 163 SER A C 1
ATOM 1260 O O . SER A 1 163 ? 4.456 3.908 18.731 1.00 80.31 163 SER A O 1
ATOM 1262 N N . VAL A 1 164 ? 3.938 3.331 16.638 1.00 84.88 164 VAL A N 1
ATOM 1263 C CA . VAL A 1 164 ? 3.934 4.701 16.097 1.00 84.88 164 VAL A CA 1
ATOM 1264 C C . VAL A 1 164 ? 2.526 5.272 15.987 1.00 84.88 164 VAL A C 1
ATOM 1266 O O . VAL A 1 164 ? 2.317 6.452 16.252 1.00 84.88 164 VAL A O 1
ATOM 1269 N N . PHE A 1 165 ? 1.552 4.462 15.570 1.00 94.00 165 PHE A N 1
ATOM 1270 C CA . PHE A 1 165 ? 0.203 4.949 15.282 1.00 94.00 165 PHE A CA 1
ATOM 1271 C C . PHE A 1 165 ? -0.787 4.450 16.338 1.00 94.00 165 PHE A C 1
ATOM 1273 O O . PHE A 1 165 ? -1.177 3.276 16.277 1.00 94.00 165 PHE A O 1
ATOM 1280 N N . PRO A 1 166 ? -1.205 5.302 17.294 1.00 94.62 166 PRO A N 1
ATOM 1281 C CA . PRO A 1 166 ? -2.212 4.926 18.272 1.00 94.62 166 PRO A CA 1
ATOM 1282 C C . PRO A 1 166 ? -3.598 4.887 17.628 1.00 94.62 166 PRO A C 1
ATOM 1284 O O . PRO A 1 166 ? -3.958 5.736 16.809 1.00 94.62 166 PRO A O 1
ATOM 1287 N N . PHE A 1 167 ? -4.387 3.887 18.006 1.00 94.44 167 PHE A N 1
ATOM 1288 C CA . PHE A 1 167 ? -5.799 3.814 17.662 1.00 94.44 167 PHE A CA 1
ATOM 1289 C C . PHE A 1 167 ? -6.601 3.098 18.751 1.00 94.44 167 PHE A C 1
ATOM 1291 O O . PHE A 1 167 ? -6.101 2.223 19.464 1.00 94.44 167 PHE A O 1
ATOM 1298 N N . LEU A 1 168 ? -7.887 3.436 18.837 1.00 93.81 168 LEU A N 1
ATOM 1299 C CA . LEU A 1 168 ? -8.834 2.779 19.731 1.00 93.81 168 LEU A CA 1
ATOM 1300 C C . LEU A 1 168 ? -9.418 1.526 19.079 1.00 93.81 168 LEU A C 1
ATOM 1302 O O . LEU A 1 168 ? -9.965 1.567 17.973 1.00 93.81 168 LEU A O 1
ATOM 1306 N N . ARG A 1 169 ? -9.337 0.393 19.781 1.00 93.25 169 ARG A N 1
ATOM 1307 C CA . ARG A 1 169 ? -9.916 -0.881 19.346 1.00 93.25 169 ARG A CA 1
ATOM 1308 C C . ARG A 1 169 ? -11.171 -1.210 20.150 1.00 93.25 169 ARG A C 1
ATOM 1310 O O . ARG A 1 169 ? -11.091 -1.470 21.349 1.00 93.25 169 ARG A O 1
ATOM 1317 N N . PHE A 1 170 ? -12.310 -1.266 19.458 1.00 90.06 170 PHE A N 1
ATOM 1318 C CA . PHE A 1 170 ? -13.622 -1.559 20.051 1.00 90.06 170 PHE A CA 1
ATOM 1319 C C . PHE A 1 170 ? -13.994 -3.043 19.989 1.00 90.06 170 PHE A C 1
ATOM 1321 O O . PHE A 1 170 ? -14.484 -3.594 20.967 1.00 90.06 170 PHE A O 1
ATOM 1328 N N . LYS A 1 171 ? -13.758 -3.697 18.845 1.00 88.94 171 LYS A N 1
ATOM 1329 C CA . LYS A 1 171 ? -14.123 -5.100 18.591 1.00 88.94 171 LYS A CA 1
ATOM 1330 C C . LYS A 1 171 ? -12.965 -5.866 17.942 1.00 88.94 171 LYS A C 1
ATOM 1332 O O . LYS A 1 171 ? -12.026 -5.267 17.408 1.00 88.94 171 LYS A O 1
ATOM 1337 N N . LYS A 1 172 ? -13.032 -7.197 18.015 1.00 91.25 172 LYS A N 1
ATOM 1338 C CA . LYS A 1 172 ? -12.230 -8.133 17.216 1.00 91.25 172 LYS A CA 1
ATOM 1339 C C . LYS A 1 172 ? -13.200 -8.938 16.330 1.00 91.25 172 LYS A C 1
ATOM 1341 O O . LYS A 1 172 ? -14.183 -9.420 16.889 1.00 91.25 172 LYS A O 1
ATOM 1346 N N . PRO A 1 173 ? -12.950 -9.100 15.016 1.00 88.50 173 PRO A N 1
ATOM 1347 C CA . PRO A 1 173 ? -11.844 -8.538 14.226 1.00 88.50 173 PRO A CA 1
ATOM 1348 C C . PRO A 1 173 ? -11.934 -7.006 14.053 1.00 88.50 173 PRO A C 1
ATOM 1350 O O . PRO A 1 173 ? -12.959 -6.391 14.335 1.00 88.50 173 PRO A O 1
ATOM 1353 N N . GLN A 1 174 ? -10.826 -6.375 13.646 1.00 90.12 174 GLN A N 1
ATOM 1354 C CA . GLN A 1 174 ? -10.784 -4.936 13.348 1.00 90.12 174 GLN A CA 1
ATOM 1355 C C . GLN A 1 174 ? -11.581 -4.628 12.069 1.00 90.12 174 GLN A C 1
ATOM 1357 O O . GLN A 1 174 ? -11.665 -5.475 11.182 1.00 90.12 174 GLN A O 1
ATOM 1362 N N . SER A 1 175 ? -12.137 -3.415 11.947 1.00 89.75 175 SER A N 1
ATOM 1363 C CA . SER A 1 175 ? -12.822 -3.019 10.714 1.00 89.75 175 SER A CA 1
ATOM 1364 C C . SER A 1 175 ? -11.848 -3.003 9.519 1.00 89.75 175 SER A C 1
ATOM 1366 O O . SER A 1 175 ? -10.750 -2.442 9.632 1.00 89.75 175 SER A O 1
ATOM 1368 N N . PRO A 1 176 ? -12.237 -3.558 8.353 1.00 89.75 176 PRO A N 1
ATOM 1369 C CA . PRO A 1 176 ? -11.385 -3.583 7.160 1.00 89.75 176 PRO A CA 1
ATOM 1370 C C . PRO A 1 176 ? -10.898 -2.195 6.723 1.00 89.75 176 PRO A C 1
ATOM 1372 O O . PRO A 1 176 ? -9.766 -2.051 6.258 1.00 89.75 176 PRO A O 1
ATOM 1375 N N . TYR A 1 177 ? -11.731 -1.167 6.924 1.00 89.44 177 TYR A N 1
ATOM 1376 C CA . TYR A 1 177 ? -11.407 0.234 6.651 1.00 89.44 177 TYR A CA 1
ATOM 1377 C C . TYR A 1 177 ? -10.216 0.722 7.475 1.00 89.44 177 TYR A C 1
ATOM 1379 O O . TYR A 1 177 ? -9.220 1.194 6.925 1.00 89.44 177 TYR A O 1
ATOM 1387 N N . LEU A 1 178 ? -10.296 0.553 8.798 1.00 89.06 178 LEU A N 1
ATOM 1388 C CA . LEU A 1 178 ? -9.250 0.990 9.710 1.00 89.06 178 LEU A CA 1
ATOM 1389 C C . LEU A 1 178 ? -7.960 0.207 9.460 1.00 89.06 178 LEU A C 1
ATOM 1391 O O . LEU A 1 178 ? -6.890 0.804 9.395 1.00 89.06 178 LEU A O 1
ATOM 1395 N N . SER A 1 179 ? -8.050 -1.107 9.231 1.00 90.56 179 SER A N 1
ATOM 1396 C CA . SER A 1 179 ? -6.882 -1.913 8.866 1.00 90.56 179 SER A CA 1
ATOM 1397 C C . SER A 1 179 ? -6.227 -1.434 7.565 1.00 90.56 179 SER A C 1
ATOM 1399 O O . SER A 1 179 ? -5.001 -1.391 7.487 1.00 90.56 179 SER A O 1
ATOM 1401 N N . ARG A 1 180 ? -7.008 -1.036 6.548 1.00 91.25 180 ARG A N 1
ATOM 1402 C CA . ARG A 1 180 ? -6.470 -0.465 5.301 1.00 91.25 180 ARG A CA 1
ATOM 1403 C C . ARG A 1 180 ? -5.748 0.857 5.551 1.00 91.25 180 ARG A C 1
ATOM 1405 O O . ARG A 1 180 ? -4.630 1.018 5.079 1.00 91.25 180 ARG A O 1
ATOM 1412 N N . ILE A 1 181 ? -6.352 1.776 6.306 1.00 91.38 181 ILE A N 1
ATOM 1413 C CA . ILE A 1 181 ? -5.724 3.066 6.635 1.00 91.38 181 ILE A CA 1
ATOM 1414 C C . ILE A 1 181 ? -4.424 2.860 7.402 1.00 91.38 181 ILE A C 1
ATOM 1416 O O . ILE A 1 181 ? -3.418 3.477 7.067 1.00 91.38 181 ILE A O 1
ATOM 1420 N N . LEU A 1 182 ? -4.428 1.981 8.405 1.00 93.06 182 LEU A N 1
ATOM 1421 C CA . LEU A 1 182 ? -3.237 1.693 9.198 1.00 93.06 182 LEU A CA 1
ATOM 1422 C C . LEU A 1 182 ? -2.123 1.113 8.323 1.00 93.06 182 LEU A C 1
ATOM 1424 O O . LEU A 1 182 ? -0.997 1.591 8.404 1.00 93.06 182 LEU A O 1
ATOM 1428 N N . ARG A 1 183 ? -2.434 0.173 7.419 1.00 93.50 183 ARG A N 1
ATOM 1429 C CA . ARG A 1 183 ? -1.459 -0.329 6.435 1.00 93.50 183 ARG A CA 1
ATOM 1430 C C . ARG A 1 183 ? -0.917 0.780 5.537 1.00 93.50 183 ARG A C 1
ATOM 1432 O O . ARG A 1 183 ? 0.290 0.848 5.342 1.00 93.50 183 ARG A O 1
ATOM 1439 N N . ASN A 1 184 ? -1.776 1.664 5.031 1.00 93.44 184 ASN A N 1
ATOM 1440 C CA . ASN A 1 184 ? -1.344 2.778 4.184 1.00 93.44 184 ASN A CA 1
ATOM 1441 C C . ASN A 1 184 ? -0.432 3.751 4.944 1.00 93.44 184 ASN A C 1
ATOM 1443 O O . ASN A 1 184 ? 0.577 4.183 4.397 1.00 93.44 184 ASN A O 1
ATOM 1447 N N . LYS A 1 185 ? -0.744 4.062 6.209 1.00 94.31 185 LYS A N 1
ATOM 1448 C CA . LYS A 1 185 ? 0.109 4.907 7.059 1.00 94.31 185 LYS A CA 1
ATOM 1449 C C . LYS A 1 185 ? 1.456 4.255 7.358 1.00 94.31 185 LYS A C 1
ATOM 1451 O O . LYS A 1 185 ? 2.482 4.915 7.244 1.00 94.31 185 LYS A O 1
ATOM 1456 N N . VAL A 1 186 ? 1.461 2.961 7.678 1.00 94.50 186 VAL A N 1
ATOM 1457 C CA . VAL A 1 186 ? 2.695 2.186 7.882 1.00 94.50 186 VAL A CA 1
ATOM 1458 C C . VAL A 1 186 ? 3.539 2.181 6.611 1.00 94.50 186 VAL A C 1
ATOM 1460 O O . VAL A 1 186 ? 4.717 2.511 6.677 1.00 94.50 186 VAL A O 1
ATOM 1463 N N . LYS A 1 187 ? 2.929 1.919 5.448 1.00 95.19 187 LYS A N 1
ATOM 1464 C CA . LYS A 1 187 ? 3.619 1.966 4.154 1.00 95.19 187 LYS A CA 1
ATOM 1465 C C . LYS A 1 187 ? 4.185 3.357 3.861 1.00 95.19 187 LYS A C 1
ATOM 1467 O O . LYS A 1 187 ? 5.340 3.463 3.481 1.00 95.19 187 LYS A O 1
ATOM 1472 N N . LYS A 1 188 ? 3.409 4.426 4.083 1.00 94.06 188 LYS A N 1
ATOM 1473 C CA . LYS A 1 188 ? 3.873 5.811 3.887 1.00 94.06 188 LYS A CA 1
ATOM 1474 C C . LYS A 1 188 ? 5.056 6.144 4.795 1.00 94.06 188 LYS A C 1
ATOM 1476 O O . LYS A 1 188 ? 5.948 6.862 4.369 1.00 94.06 188 LYS A O 1
ATOM 1481 N N . LYS A 1 189 ? 5.065 5.646 6.034 1.00 93.19 189 LYS A N 1
ATOM 1482 C CA . LYS A 1 189 ? 6.195 5.829 6.948 1.00 93.19 189 LYS A CA 1
ATOM 1483 C C . LYS A 1 189 ? 7.424 5.036 6.499 1.00 93.19 189 LYS A C 1
ATOM 1485 O O . LYS A 1 189 ? 8.513 5.586 6.533 1.00 93.19 189 LYS A O 1
ATOM 1490 N N . HIS A 1 190 ? 7.246 3.795 6.048 1.00 94.81 190 HIS A N 1
ATOM 1491 C CA . HIS A 1 190 ? 8.344 2.984 5.521 1.00 94.81 190 HIS A CA 1
ATOM 1492 C C . HIS A 1 190 ? 8.999 3.635 4.300 1.00 94.81 190 HIS A C 1
ATOM 1494 O O . HIS A 1 190 ? 10.198 3.856 4.335 1.00 94.81 190 HIS A O 1
ATOM 1500 N N . LEU A 1 191 ? 8.197 4.084 3.327 1.00 95.88 191 LEU A N 1
ATOM 1501 C CA . LEU A 1 191 ? 8.680 4.798 2.138 1.00 95.88 191 LEU A CA 1
ATOM 1502 C C . LEU A 1 191 ? 9.479 6.062 2.477 1.00 95.88 191 LEU A C 1
ATOM 1504 O O . LEU A 1 191 ? 10.370 6.446 1.737 1.00 95.88 191 LEU A O 1
ATOM 1508 N N . ARG A 1 192 ? 9.162 6.746 3.584 1.00 94.38 192 ARG A N 1
ATOM 1509 C CA . ARG A 1 192 ? 9.955 7.905 4.018 1.00 94.38 192 ARG A CA 1
ATOM 1510 C C . ARG A 1 192 ? 11.286 7.509 4.633 1.00 94.38 192 ARG A C 1
ATOM 1512 O O . ARG A 1 192 ? 12.215 8.286 4.511 1.00 94.38 192 ARG A O 1
ATOM 1519 N N . TYR A 1 193 ? 11.359 6.371 5.322 1.00 95.19 193 TYR A N 1
ATOM 1520 C CA . TYR A 1 193 ? 12.644 5.860 5.796 1.00 95.19 193 TYR A CA 1
ATOM 1521 C C . TYR A 1 193 ? 13.489 5.377 4.628 1.00 95.19 193 TYR A C 1
ATOM 1523 O O . TYR A 1 193 ? 14.611 5.829 4.518 1.00 95.19 193 TYR A O 1
ATOM 1531 N N . GLU A 1 194 ? 12.909 4.611 3.699 1.00 96.50 194 GLU A N 1
ATOM 1532 C CA . GLU A 1 194 ? 13.592 4.231 2.455 1.00 96.50 194 GLU A CA 1
ATOM 1533 C C . GLU A 1 194 ? 14.095 5.473 1.712 1.00 96.50 194 GLU A C 1
ATOM 1535 O O . GLU A 1 194 ? 15.243 5.517 1.303 1.00 96.50 194 GLU A O 1
ATOM 1540 N N . ARG A 1 195 ? 13.287 6.539 1.631 1.00 94.44 195 ARG A N 1
ATOM 1541 C CA . ARG A 1 195 ? 13.731 7.805 1.040 1.00 94.44 195 ARG A CA 1
ATOM 1542 C C . ARG A 1 195 ? 14.877 8.463 1.810 1.00 94.44 195 ARG A C 1
ATOM 1544 O O . ARG A 1 195 ? 15.728 9.070 1.180 1.00 94.44 195 ARG A O 1
ATOM 1551 N N . ILE A 1 196 ? 14.870 8.422 3.143 1.00 95.88 196 ILE A N 1
ATOM 1552 C CA . ILE A 1 196 ? 15.980 8.953 3.948 1.00 95.88 196 ILE A CA 1
ATOM 1553 C C . ILE A 1 196 ? 17.247 8.159 3.639 1.00 95.88 196 ILE A C 1
ATOM 1555 O O . ILE A 1 196 ? 18.258 8.781 3.343 1.00 95.88 196 ILE A O 1
ATOM 1559 N N . ASP A 1 197 ? 17.156 6.830 3.642 1.00 96.56 197 ASP A N 1
ATOM 1560 C CA . ASP A 1 197 ? 18.275 5.930 3.367 1.00 96.56 197 ASP A CA 1
ATOM 1561 C C . ASP A 1 197 ? 18.822 6.161 1.941 1.00 96.56 197 ASP A C 1
ATOM 1563 O O . ASP A 1 197 ? 20.016 6.379 1.765 1.00 96.56 197 ASP A O 1
ATOM 1567 N N . GLU A 1 198 ? 17.946 6.251 0.930 1.00 94.56 198 GLU A N 1
ATOM 1568 C CA . GLU A 1 198 ? 18.314 6.601 -0.454 1.00 94.56 198 GLU A CA 1
ATOM 1569 C C . GLU A 1 198 ? 19.022 7.962 -0.547 1.00 94.56 198 GLU A C 1
ATOM 1571 O O . GLU A 1 198 ? 19.982 8.121 -1.296 1.00 94.56 198 GLU A O 1
ATOM 1576 N N . MET A 1 199 ? 18.526 8.984 0.159 1.00 94.12 199 MET A N 1
ATOM 1577 C CA . MET A 1 199 ? 19.152 10.308 0.120 1.00 94.12 199 MET A CA 1
ATOM 1578 C C . MET A 1 199 ? 20.483 10.332 0.866 1.00 94.12 199 MET A C 1
ATOM 1580 O O . MET A 1 199 ? 21.347 11.110 0.481 1.00 94.12 199 MET A O 1
ATOM 1584 N N . ASP A 1 200 ? 20.660 9.508 1.898 1.00 95.44 200 ASP A N 1
ATOM 1585 C CA . ASP A 1 200 ? 21.927 9.381 2.623 1.00 95.44 200 ASP A CA 1
ATOM 1586 C C . ASP A 1 200 ? 23.021 8.799 1.711 1.00 95.44 200 ASP A C 1
ATOM 1588 O O . ASP A 1 200 ? 24.135 9.316 1.658 1.00 95.44 200 ASP A O 1
ATOM 1592 N N . GLU A 1 201 ? 22.672 7.816 0.875 1.00 94.75 201 GLU A N 1
ATOM 1593 C CA . GLU A 1 201 ? 23.560 7.326 -0.189 1.00 94.75 201 GLU A CA 1
ATOM 1594 C C . GLU A 1 201 ? 23.895 8.429 -1.213 1.00 94.75 201 GLU A C 1
ATOM 1596 O O . GLU A 1 201 ? 25.050 8.579 -1.621 1.00 94.75 201 GLU A O 1
ATOM 1601 N N . LEU A 1 202 ? 22.910 9.252 -1.597 1.00 93.75 202 LEU A N 1
ATOM 1602 C CA . LEU A 1 202 ? 23.141 10.385 -2.502 1.00 93.75 202 LEU A CA 1
ATOM 1603 C C . LEU A 1 202 ? 23.980 11.502 -1.882 1.00 93.75 202 LEU A C 1
ATOM 1605 O O . LEU A 1 202 ? 24.637 12.221 -2.626 1.00 93.75 202 LEU A O 1
ATOM 1609 N N . VAL A 1 203 ? 23.981 11.666 -0.558 1.00 95.88 203 VAL A N 1
ATOM 1610 C CA . VAL A 1 203 ? 24.867 12.627 0.111 1.00 95.88 203 VAL A CA 1
ATOM 1611 C C . VAL A 1 203 ? 26.324 12.261 -0.150 1.00 95.88 203 VAL A C 1
ATOM 1613 O O . VAL A 1 203 ? 27.090 13.133 -0.542 1.00 95.88 203 VAL A O 1
ATOM 1616 N N . ALA A 1 204 ? 26.691 10.986 -0.007 1.00 93.00 204 ALA A N 1
ATOM 1617 C CA . ALA A 1 204 ? 28.059 10.537 -0.260 1.00 93.00 204 ALA A CA 1
ATOM 1618 C C . ALA A 1 204 ? 28.482 10.763 -1.723 1.00 93.00 204 ALA A C 1
ATOM 1620 O O . ALA A 1 204 ? 29.594 11.213 -1.985 1.00 93.00 204 ALA A O 1
ATOM 1621 N N . MET A 1 205 ? 27.584 10.497 -2.678 1.00 93.56 205 MET A N 1
ATOM 1622 C CA . MET A 1 205 ? 27.834 10.785 -4.097 1.00 93.56 205 MET A CA 1
ATOM 1623 C C . MET A 1 205 ? 27.931 12.288 -4.366 1.00 93.56 205 MET A C 1
ATOM 1625 O O . MET A 1 205 ? 28.840 12.729 -5.060 1.00 93.56 205 MET A O 1
ATOM 1629 N N . GLY A 1 206 ? 27.033 13.079 -3.780 1.00 93.75 206 GLY A N 1
ATOM 1630 C CA . GLY A 1 206 ? 27.036 14.530 -3.917 1.00 93.75 206 GLY A CA 1
ATOM 1631 C C . GLY A 1 206 ? 28.317 15.167 -3.387 1.00 93.75 206 GLY A C 1
ATOM 1632 O O . GLY A 1 206 ? 28.772 16.148 -3.959 1.00 93.75 206 GLY A O 1
ATOM 1633 N N . GLU A 1 207 ? 28.937 14.602 -2.347 1.00 93.56 207 GLU A N 1
ATOM 1634 C CA . GLU A 1 207 ? 30.208 15.111 -1.814 1.00 93.56 207 GLU A CA 1
ATOM 1635 C C . GLU A 1 207 ? 31.365 14.903 -2.798 1.00 93.56 207 GLU A C 1
ATOM 1637 O O . GLU A 1 207 ? 32.272 15.736 -2.864 1.00 93.56 207 GLU A O 1
ATOM 1642 N N . LEU A 1 208 ? 31.318 13.824 -3.586 1.00 94.75 208 LEU A N 1
ATOM 1643 C CA . LEU A 1 208 ? 32.272 13.587 -4.664 1.00 94.75 208 LEU A CA 1
ATOM 1644 C C . LEU A 1 208 ? 32.039 14.566 -5.817 1.00 94.75 208 LEU A C 1
ATOM 1646 O O . LEU A 1 208 ? 32.991 15.226 -6.224 1.00 94.75 208 LEU A O 1
ATOM 1650 N N . GLU A 1 209 ? 30.801 14.702 -6.296 1.00 94.00 209 GLU A N 1
ATOM 1651 C CA . GLU A 1 209 ? 30.452 15.621 -7.395 1.00 94.00 209 GLU A CA 1
ATOM 1652 C C . GLU A 1 209 ? 30.767 17.081 -7.037 1.00 94.00 209 GLU A C 1
ATOM 1654 O O . GLU A 1 209 ? 31.446 17.771 -7.788 1.00 94.00 209 GLU A O 1
ATOM 1659 N N . ASP A 1 210 ? 30.416 17.522 -5.825 1.00 92.75 210 ASP A N 1
ATOM 1660 C CA . ASP A 1 210 ? 30.767 18.859 -5.330 1.00 92.75 210 ASP A CA 1
ATOM 1661 C C . ASP A 1 210 ? 32.294 19.065 -5.249 1.00 92.75 210 ASP A C 1
ATOM 1663 O O . ASP A 1 210 ? 32.787 20.194 -5.285 1.00 92.75 210 ASP A O 1
ATOM 1667 N N . GLY A 1 211 ? 33.065 17.986 -5.076 1.00 92.38 211 GLY A N 1
ATOM 1668 C CA . GLY A 1 211 ? 34.525 18.005 -5.154 1.00 92.38 211 GLY A CA 1
ATOM 1669 C C . GLY A 1 211 ? 35.031 18.178 -6.586 1.00 92.38 211 GLY A C 1
ATOM 1670 O O . GLY A 1 211 ? 35.982 18.928 -6.803 1.00 92.38 211 GLY A O 1
ATOM 1671 N N . TRP A 1 212 ? 34.381 17.530 -7.554 1.00 93.25 212 TRP A N 1
ATOM 1672 C CA . TRP A 1 212 ? 34.667 17.683 -8.981 1.00 93.25 212 TRP A CA 1
ATOM 1673 C C . TRP A 1 212 ? 34.335 19.085 -9.490 1.00 93.25 212 TRP A C 1
ATOM 1675 O O . TRP A 1 212 ? 35.178 19.688 -10.152 1.00 93.25 212 TRP A O 1
ATOM 1685 N N . ASP A 1 213 ? 33.182 19.641 -9.115 1.00 88.50 213 ASP A N 1
ATOM 1686 C CA . ASP A 1 213 ? 32.775 21.000 -9.497 1.00 88.50 213 ASP A CA 1
ATOM 1687 C C . ASP A 1 213 ? 33.810 22.042 -9.048 1.00 88.50 213 ASP A C 1
ATOM 1689 O O . ASP A 1 213 ? 34.175 22.930 -9.813 1.00 88.50 213 ASP A O 1
ATOM 1693 N N . LYS A 1 214 ? 34.381 21.881 -7.846 1.00 91.06 214 LYS A N 1
ATOM 1694 C CA . LYS A 1 214 ? 35.464 22.750 -7.348 1.00 91.06 214 LYS A CA 1
ATOM 1695 C C . LYS A 1 214 ? 36.753 22.624 -8.153 1.00 91.06 214 LYS A C 1
ATOM 1697 O O . LYS A 1 214 ? 37.480 23.604 -8.300 1.00 91.06 214 LYS A O 1
ATOM 1702 N N . ILE A 1 215 ? 37.076 21.419 -8.625 1.00 92.69 215 ILE A N 1
ATOM 1703 C CA . ILE A 1 215 ? 38.252 21.197 -9.472 1.00 92.69 215 ILE A CA 1
ATOM 1704 C C . ILE A 1 215 ? 38.039 21.887 -10.822 1.00 92.69 215 ILE A C 1
ATOM 1706 O O . ILE A 1 215 ? 38.935 22.594 -11.274 1.00 92.69 215 ILE A O 1
ATOM 1710 N N . LEU A 1 216 ? 36.863 21.725 -11.437 1.00 88.38 216 LEU A N 1
ATOM 1711 C CA . LEU A 1 216 ? 36.516 22.381 -12.702 1.00 88.38 216 LEU A CA 1
ATOM 1712 C C . LEU A 1 216 ? 36.526 23.906 -12.570 1.00 88.38 216 LEU A C 1
ATOM 1714 O O . LEU A 1 216 ? 37.182 24.577 -13.360 1.00 88.38 216 LEU A O 1
ATOM 1718 N N . GLU A 1 217 ? 35.905 24.440 -11.517 1.00 84.69 217 GLU A N 1
ATOM 1719 C CA . GLU A 1 217 ? 35.910 25.874 -11.222 1.00 84.69 217 GLU A CA 1
ATOM 1720 C C . GLU A 1 217 ? 37.345 26.413 -11.066 1.00 84.69 217 GLU A C 1
ATOM 1722 O O . GLU A 1 217 ? 37.665 27.499 -11.550 1.00 84.69 217 GLU A O 1
ATOM 1727 N N . HIS A 1 218 ? 38.245 25.638 -10.450 1.00 88.06 218 HIS A N 1
ATOM 1728 C CA . HIS A 1 218 ? 39.654 26.009 -10.345 1.00 88.06 218 HIS A CA 1
ATOM 1729 C C . HIS A 1 218 ? 40.359 26.068 -11.711 1.00 88.06 218 HIS A C 1
ATOM 1731 O O . HIS A 1 218 ? 41.151 26.983 -11.939 1.00 88.06 218 HIS A O 1
ATOM 1737 N N . TYR A 1 219 ? 40.083 25.129 -12.623 1.00 84.56 219 TYR A N 1
ATOM 1738 C CA . TYR A 1 219 ? 40.659 25.148 -13.974 1.00 84.56 219 TYR A CA 1
ATOM 1739 C C . TYR A 1 219 ? 40.140 26.329 -14.806 1.00 84.56 219 TYR A C 1
ATOM 1741 O O . TYR A 1 219 ? 40.953 27.049 -15.388 1.00 84.56 219 TYR A O 1
ATOM 1749 N N . ASP A 1 220 ? 38.833 26.603 -14.777 1.00 80.19 220 ASP A N 1
ATOM 1750 C CA . ASP A 1 220 ? 38.227 27.729 -15.505 1.00 80.19 220 ASP A CA 1
ATOM 1751 C C . ASP A 1 220 ? 38.787 29.087 -15.037 1.00 80.19 220 ASP A C 1
ATOM 1753 O O . ASP A 1 220 ? 39.070 29.983 -15.840 1.00 80.19 220 ASP A O 1
ATOM 1757 N N . GLN A 1 221 ? 39.027 29.246 -13.730 1.00 75.38 221 GLN A N 1
ATOM 1758 C CA . GLN A 1 221 ? 39.661 30.448 -13.169 1.00 75.38 221 GLN A CA 1
ATOM 1759 C C . GLN A 1 221 ? 41.121 30.619 -13.622 1.00 75.38 221 GLN A C 1
ATOM 1761 O O . GLN A 1 221 ? 41.603 31.743 -13.799 1.00 75.38 221 GLN A O 1
ATOM 1766 N N . VAL A 1 222 ? 41.850 29.517 -13.814 1.00 75.56 222 VAL A N 1
ATOM 1767 C CA . VAL A 1 222 ? 43.246 29.545 -14.273 1.00 75.56 222 VAL A CA 1
ATOM 1768 C C . VAL A 1 222 ? 43.337 29.875 -15.763 1.00 75.56 222 VAL A C 1
ATOM 1770 O O . VAL A 1 222 ? 44.235 30.626 -16.152 1.00 75.56 222 VAL A O 1
ATOM 1773 N N . ASP A 1 223 ? 42.430 29.356 -16.588 1.00 70.06 223 ASP A N 1
ATOM 1774 C CA . ASP A 1 223 ? 42.437 29.611 -18.031 1.00 70.06 223 ASP A CA 1
ATOM 1775 C C . ASP A 1 223 ? 41.970 31.036 -18.360 1.00 70.06 223 ASP A C 1
ATOM 1777 O O . ASP A 1 223 ? 42.668 31.751 -19.085 1.00 70.06 223 ASP A O 1
ATOM 1781 N N . SER A 1 224 ? 40.926 31.532 -17.687 1.00 65.44 224 SER A N 1
ATOM 1782 C CA . SER A 1 224 ? 40.515 32.946 -17.775 1.00 65.44 224 SER A CA 1
ATOM 1783 C C . SER A 1 224 ? 41.607 33.927 -17.313 1.00 65.44 224 SER A C 1
ATOM 1785 O O . SER A 1 224 ? 41.743 35.021 -17.863 1.00 65.44 224 SER A O 1
ATOM 1787 N N . SER A 1 225 ? 42.462 33.531 -16.362 1.00 61.50 225 SER A N 1
ATOM 1788 C CA . SER A 1 225 ? 43.611 34.343 -15.925 1.00 61.50 225 SER A CA 1
ATOM 1789 C C . SER A 1 225 ? 44.780 34.356 -16.924 1.00 61.50 225 SER A C 1
ATOM 1791 O O . SER A 1 225 ? 45.592 35.284 -16.905 1.00 61.50 225 SER A O 1
ATOM 1793 N N . LYS A 1 226 ? 44.903 33.347 -17.800 1.00 57.34 226 LYS A N 1
ATOM 1794 C CA . LYS A 1 226 ? 45.956 33.282 -18.835 1.00 57.34 226 LYS A CA 1
ATOM 1795 C C . LYS A 1 226 ? 45.571 34.020 -20.115 1.00 57.34 226 LYS A C 1
ATOM 1797 O O . LYS A 1 226 ? 46.457 34.522 -20.807 1.00 57.34 226 LYS A O 1
ATOM 1802 N N . GLU A 1 227 ? 44.279 34.130 -20.399 1.00 51.59 227 GLU A N 1
ATOM 1803 C CA . GLU A 1 227 ? 43.750 34.818 -21.581 1.00 51.59 227 GLU A CA 1
ATOM 1804 C C . GLU A 1 227 ? 43.826 36.354 -21.460 1.00 51.59 227 GLU A C 1
ATOM 1806 O O . GLU A 1 227 ? 43.897 37.065 -22.456 1.00 51.59 227 GLU A O 1
ATOM 1811 N N . GLY A 1 228 ? 43.990 36.884 -20.242 1.00 52.97 228 GLY A N 1
ATOM 1812 C CA . GLY A 1 228 ? 44.265 38.305 -19.992 1.00 52.97 228 GLY A CA 1
ATOM 1813 C C . GLY A 1 228 ? 45.675 38.796 -20.369 1.00 52.97 228 GLY A C 1
ATOM 1814 O O . GLY A 1 228 ? 46.031 39.918 -20.006 1.00 52.97 228 GLY A O 1
ATOM 1815 N N . ARG A 1 229 ? 46.516 37.989 -21.044 1.00 47.34 229 ARG A N 1
ATOM 1816 C CA . ARG A 1 229 ? 47.912 38.367 -21.357 1.00 47.34 229 ARG A CA 1
ATOM 1817 C C . ARG A 1 229 ? 48.372 38.193 -22.809 1.00 47.34 229 ARG A C 1
ATOM 1819 O O . ARG A 1 229 ? 49.586 38.199 -23.013 1.00 47.34 229 ARG A O 1
ATOM 1826 N N . LYS A 1 230 ? 47.485 38.111 -23.808 1.00 43.81 230 LYS A N 1
ATOM 1827 C CA . LYS A 1 230 ? 47.865 38.368 -25.214 1.00 43.81 230 LYS A CA 1
ATOM 1828 C C . LYS A 1 230 ? 46.739 39.002 -26.036 1.00 43.81 230 LYS A C 1
ATOM 1830 O O . LYS A 1 230 ? 45.727 38.376 -26.300 1.00 43.81 230 LYS A O 1
ATOM 1835 N N . ASP A 1 231 ? 47.046 40.225 -26.459 1.00 41.22 231 ASP A N 1
ATOM 1836 C CA . ASP A 1 231 ? 46.811 40.789 -27.787 1.00 41.22 231 ASP A CA 1
ATOM 1837 C C . ASP A 1 231 ? 45.385 41.195 -28.200 1.00 41.22 231 ASP A C 1
ATOM 1839 O O . ASP A 1 231 ? 44.539 40.413 -28.620 1.00 41.22 231 ASP A O 1
ATOM 1843 N N . GLN A 1 232 ? 45.210 42.523 -28.194 1.00 45.91 232 GLN A N 1
ATOM 1844 C CA . GLN A 1 232 ? 44.492 43.265 -29.228 1.00 45.91 232 GLN A CA 1
ATOM 1845 C C . GLN A 1 232 ? 44.793 42.674 -30.619 1.00 45.91 232 GLN A C 1
ATOM 1847 O O . GLN A 1 232 ? 45.960 42.429 -30.926 1.00 45.91 232 GLN A O 1
ATOM 1852 N N . SER A 1 233 ? 43.774 42.609 -31.482 1.00 47.53 233 SER A N 1
ATOM 1853 C CA . SER A 1 233 ? 43.808 42.318 -32.936 1.00 47.53 233 SER A CA 1
ATOM 1854 C C . SER A 1 233 ? 43.373 40.907 -33.349 1.00 47.53 233 SER A C 1
ATOM 1856 O O . SER A 1 233 ? 44.196 40.089 -33.749 1.00 47.53 233 SER A O 1
ATOM 1858 N N . LEU A 1 234 ? 42.060 40.663 -33.362 1.00 41.00 234 LEU A N 1
ATOM 1859 C CA . LEU A 1 234 ? 41.382 40.023 -34.499 1.00 41.00 234 LEU A CA 1
ATOM 1860 C C . LEU A 1 234 ? 39.868 40.153 -34.312 1.00 41.00 234 LEU A C 1
ATOM 1862 O O . LEU A 1 234 ? 39.226 39.348 -33.644 1.00 41.00 234 LEU A O 1
ATOM 1866 N N . GLU A 1 235 ? 39.317 41.216 -34.897 1.00 47.31 235 GLU A N 1
ATOM 1867 C CA . GLU A 1 235 ? 37.900 41.298 -35.241 1.00 47.31 235 GLU A CA 1
ATOM 1868 C C . GLU A 1 235 ? 37.603 40.168 -36.235 1.00 47.31 235 GLU A C 1
ATOM 1870 O O . GLU A 1 235 ? 37.966 40.230 -37.408 1.00 47.31 235 GLU A O 1
ATOM 1875 N N . LEU A 1 236 ? 36.999 39.094 -35.735 1.00 41.47 236 LEU A N 1
ATOM 1876 C CA . LEU A 1 236 ? 36.244 38.153 -36.544 1.00 41.47 236 LEU A CA 1
ATOM 1877 C C . LEU A 1 236 ? 34.774 38.489 -36.318 1.00 41.47 236 LEU A C 1
ATOM 1879 O O . LEU A 1 236 ? 34.210 38.168 -35.273 1.00 41.47 236 LEU A O 1
ATOM 1883 N N . GLU A 1 237 ? 34.195 39.179 -37.299 1.00 51.31 237 GLU A N 1
ATOM 1884 C CA . GLU A 1 237 ? 32.752 39.275 -37.494 1.00 51.31 237 GLU A CA 1
ATOM 1885 C C . GLU A 1 237 ? 32.183 37.849 -37.528 1.00 51.31 237 GLU A C 1
ATOM 1887 O O . GLU A 1 237 ? 32.397 37.091 -38.475 1.00 51.31 237 GLU A O 1
ATOM 1892 N N . VAL A 1 238 ? 31.516 37.459 -36.444 1.00 41.00 238 VAL A N 1
ATOM 1893 C CA . VAL A 1 238 ? 30.649 36.286 -36.399 1.00 41.00 238 VAL A CA 1
ATOM 1894 C C . VAL A 1 238 ? 29.234 36.827 -36.450 1.00 41.00 238 VAL A C 1
ATOM 1896 O O . VAL A 1 238 ? 28.793 37.513 -35.529 1.00 41.00 238 VAL A O 1
ATOM 1899 N N . ASP A 1 239 ? 28.577 36.547 -37.569 1.00 37.12 239 ASP A N 1
ATOM 1900 C CA . ASP A 1 239 ? 27.216 36.957 -37.873 1.00 37.12 239 ASP A CA 1
ATOM 1901 C C . ASP A 1 239 ? 26.240 36.640 -36.728 1.00 37.12 239 ASP A C 1
ATOM 1903 O O . ASP A 1 239 ? 26.177 35.528 -36.192 1.00 37.12 239 ASP A O 1
ATOM 1907 N N . GLU A 1 240 ? 25.459 37.661 -36.381 1.00 53.59 240 GLU A N 1
ATOM 1908 C CA . GLU A 1 240 ? 24.348 37.635 -35.440 1.00 53.59 240 GLU A CA 1
ATOM 1909 C C . GLU A 1 240 ? 23.226 36.695 -35.926 1.00 53.59 240 GLU A C 1
ATOM 1911 O O . GLU A 1 240 ? 22.324 37.096 -36.656 1.00 53.59 240 GLU A O 1
ATOM 1916 N N . GLU A 1 241 ? 23.206 35.450 -35.449 1.00 50.84 241 GLU A N 1
ATOM 1917 C CA . GLU A 1 241 ? 21.969 34.661 -35.346 1.00 50.84 241 GLU A CA 1
ATOM 1918 C C . GLU A 1 241 ? 21.833 34.057 -33.939 1.00 50.84 241 GLU A C 1
ATOM 1920 O O . GLU A 1 241 ? 21.808 32.843 -33.725 1.00 50.84 241 GLU A O 1
ATOM 1925 N N . GLU A 1 242 ? 21.689 34.930 -32.937 1.00 42.97 242 GLU A N 1
ATOM 1926 C CA . GLU A 1 242 ? 21.137 34.545 -31.638 1.00 42.97 242 GLU A CA 1
ATOM 1927 C C . GLU A 1 242 ? 19.656 34.166 -31.798 1.00 42.97 242 GLU A C 1
ATOM 1929 O O . GLU A 1 242 ? 18.727 34.977 -31.699 1.00 42.97 242 GLU A O 1
ATOM 1934 N N . GLN A 1 243 ? 19.418 32.875 -32.023 1.00 44.19 243 GLN A N 1
ATOM 1935 C CA . GLN A 1 243 ? 18.109 32.255 -31.875 1.00 44.19 243 GLN A CA 1
ATOM 1936 C C . GLN A 1 243 ? 17.642 32.344 -30.418 1.00 44.19 243 GLN A C 1
ATOM 1938 O O . GLN A 1 243 ? 17.876 31.473 -29.581 1.00 44.19 243 GLN A O 1
ATOM 1943 N N . LYS A 1 244 ? 16.910 33.426 -30.153 1.00 44.78 244 LYS A N 1
ATOM 1944 C CA . LYS A 1 244 ? 16.036 33.676 -29.006 1.00 44.78 244 LYS A CA 1
ATOM 1945 C C . LYS A 1 244 ? 15.170 32.450 -28.692 1.00 44.78 244 LYS A C 1
ATOM 1947 O O . LYS A 1 244 ? 14.078 32.290 -29.240 1.00 44.78 244 LYS A O 1
ATOM 1952 N N . TRP A 1 245 ? 15.635 31.608 -27.771 1.00 38.28 245 TRP A N 1
ATOM 1953 C CA . TRP A 1 245 ? 14.849 30.523 -27.188 1.00 38.28 245 TRP A CA 1
ATOM 1954 C C . TRP A 1 245 ? 13.611 31.109 -26.494 1.00 38.28 245 TRP A C 1
ATOM 1956 O O . TRP A 1 245 ? 13.691 31.703 -25.420 1.00 38.28 245 TRP A O 1
ATOM 1966 N N . LYS A 1 246 ? 12.442 30.964 -27.126 1.00 40.62 246 LYS A N 1
ATOM 1967 C CA . LYS A 1 246 ? 11.142 31.183 -26.487 1.00 40.62 246 LYS A CA 1
ATOM 1968 C C . LYS A 1 246 ? 10.616 29.821 -26.028 1.00 40.62 246 LYS A C 1
ATOM 1970 O O . LYS A 1 246 ? 10.413 28.966 -26.885 1.00 40.62 246 LYS A O 1
ATOM 1975 N N . PRO A 1 247 ? 10.378 29.593 -24.727 1.00 42.00 247 PRO A N 1
ATOM 1976 C CA . PRO A 1 247 ? 9.708 28.376 -24.289 1.00 42.00 247 PRO A CA 1
ATOM 1977 C C . PRO A 1 247 ? 8.263 28.347 -24.815 1.00 42.00 247 PRO A C 1
ATOM 1979 O O . PRO A 1 247 ? 7.549 29.351 -24.766 1.00 42.00 247 PRO A O 1
ATOM 1982 N N . ASP A 1 248 ? 7.853 27.191 -25.338 1.00 43.00 248 ASP A N 1
ATOM 1983 C CA . ASP A 1 248 ? 6.542 26.952 -25.946 1.00 43.00 248 ASP A CA 1
ATOM 1984 C C . ASP A 1 248 ? 5.373 27.219 -24.971 1.00 43.00 248 ASP A C 1
ATOM 1986 O O . ASP A 1 248 ? 5.290 26.589 -23.912 1.00 43.00 248 ASP A O 1
ATOM 1990 N N . PRO A 1 249 ? 4.389 28.068 -25.327 1.00 48.41 249 PRO A N 1
ATOM 1991 C CA . PRO A 1 249 ? 3.233 28.365 -24.485 1.00 48.41 249 PRO A CA 1
ATOM 1992 C C . PRO A 1 249 ? 2.093 27.363 -24.727 1.00 48.41 249 PRO A C 1
ATOM 1994 O O . PRO A 1 249 ? 0.992 27.749 -25.119 1.00 48.41 249 PRO A O 1
ATOM 1997 N N . LYS A 1 250 ? 2.345 26.060 -24.547 1.00 47.84 250 LYS A N 1
ATOM 1998 C CA . LYS A 1 250 ? 1.300 25.018 -24.616 1.00 47.84 250 LYS A CA 1
ATOM 1999 C C . LYS A 1 250 ? 1.543 23.888 -23.613 1.00 47.84 250 LYS A C 1
ATOM 2001 O O . LYS A 1 250 ? 1.687 22.729 -23.990 1.00 47.84 250 LYS A O 1
ATOM 2006 N N . LEU A 1 251 ? 1.528 24.219 -22.325 1.00 42.38 251 LEU A N 1
ATOM 2007 C CA . LEU A 1 251 ? 1.125 23.262 -21.297 1.00 42.38 251 LEU A CA 1
ATOM 2008 C C . LEU A 1 251 ? -0.098 23.805 -20.557 1.00 42.38 251 LEU A C 1
ATOM 2010 O O . LEU A 1 251 ? -0.108 24.915 -20.037 1.00 42.38 251 LEU A O 1
ATOM 2014 N N . ASP A 1 252 ? -1.137 22.987 -20.619 1.00 42.25 252 ASP A N 1
ATOM 2015 C CA . ASP A 1 252 ? -2.486 23.155 -20.102 1.00 42.25 252 ASP A CA 1
ATOM 2016 C C . ASP A 1 252 ? -2.502 23.508 -18.594 1.00 42.25 252 ASP A C 1
ATOM 2018 O O . ASP A 1 252 ? -2.033 22.700 -17.785 1.00 42.25 252 ASP A O 1
ATOM 2022 N N . PRO A 1 253 ? -3.037 24.678 -18.185 1.00 42.44 253 PRO A N 1
ATOM 2023 C CA . PRO A 1 253 ? -3.151 25.075 -16.777 1.00 42.44 253 PRO A CA 1
ATOM 2024 C C . PRO A 1 253 ? -4.230 24.317 -15.980 1.00 42.44 253 PRO A C 1
ATOM 2026 O O . PRO A 1 253 ? -4.432 24.608 -14.807 1.00 42.44 253 PRO A O 1
ATOM 2029 N N . SER A 1 254 ? -4.945 23.360 -16.577 1.00 39.88 254 SER A N 1
ATOM 2030 C CA . SER A 1 254 ? -6.145 22.758 -15.977 1.00 39.88 254 SER A CA 1
ATOM 2031 C C . SER A 1 254 ? -5.898 21.697 -14.888 1.00 39.88 254 SER A C 1
ATOM 2033 O O . SER A 1 254 ? -6.864 21.113 -14.388 1.00 39.88 254 SER A O 1
ATOM 2035 N N . LEU A 1 255 ? -4.657 21.401 -14.490 1.00 39.88 255 LEU A N 1
ATOM 2036 C CA . LEU A 1 255 ? -4.402 20.461 -13.390 1.00 39.88 255 LEU A CA 1
ATOM 2037 C C . LEU A 1 255 ? -4.255 21.205 -12.054 1.00 39.88 255 LEU A C 1
ATOM 2039 O O . LEU A 1 255 ? -3.183 21.227 -11.453 1.00 39.88 255 LEU A O 1
ATOM 2043 N N . GLU A 1 256 ? -5.361 21.798 -11.600 1.00 35.62 256 GLU A N 1
ATOM 2044 C CA . GLU A 1 256 ? -5.551 22.262 -10.224 1.00 35.62 256 GLU A CA 1
ATOM 2045 C C . GLU A 1 256 ? -5.402 21.071 -9.270 1.00 35.62 256 GLU A C 1
ATOM 2047 O O . GLU A 1 256 ? -6.294 20.244 -9.070 1.00 35.62 256 GLU A O 1
ATOM 2052 N N . TRP A 1 257 ? -4.215 20.948 -8.695 1.00 35.81 257 TRP A N 1
ATOM 2053 C CA . TRP A 1 257 ? -4.007 20.196 -7.476 1.00 35.81 257 TRP A CA 1
ATOM 2054 C C . TRP A 1 257 ? -4.639 21.009 -6.344 1.00 35.81 257 TRP A C 1
ATOM 2056 O O . TRP A 1 257 ? -4.083 22.010 -5.913 1.00 35.81 257 TRP A O 1
ATOM 2066 N N . GLU A 1 258 ? -5.798 20.579 -5.846 1.00 38.06 258 GLU A N 1
ATOM 2067 C CA . GLU A 1 258 ? -6.285 21.000 -4.528 1.00 38.06 258 GLU A CA 1
ATOM 2068 C C . GLU A 1 258 ? -5.227 20.605 -3.482 1.00 38.06 258 GLU A C 1
ATOM 2070 O O . GLU A 1 258 ? -5.137 19.457 -3.034 1.00 38.06 258 GLU A O 1
ATOM 2075 N N . VAL A 1 259 ? -4.359 21.559 -3.148 1.00 38.28 259 VAL A N 1
ATOM 2076 C CA . VAL A 1 259 ? -3.417 21.482 -2.037 1.00 38.28 259 VAL A CA 1
ATOM 2077 C C . VAL A 1 259 ? -4.149 21.931 -0.782 1.00 38.28 259 VAL A C 1
ATOM 2079 O O . VAL A 1 259 ? -4.705 23.020 -0.726 1.00 38.28 259 VAL A O 1
ATOM 2082 N N . ASP A 1 260 ? -4.145 21.052 0.221 1.00 36.81 260 ASP A N 1
ATOM 2083 C CA . ASP A 1 260 ? -4.664 21.297 1.565 1.00 36.81 260 ASP A CA 1
ATOM 2084 C C . ASP A 1 260 ? -4.156 22.651 2.114 1.00 36.81 260 ASP A C 1
ATOM 2086 O O . ASP A 1 260 ? -2.996 22.790 2.513 1.00 36.81 260 ASP A O 1
ATOM 2090 N N . GLU A 1 261 ? -5.065 23.621 2.177 1.00 47.16 261 GLU A N 1
ATOM 2091 C CA . GLU A 1 261 ? -4.897 25.053 2.481 1.00 47.16 261 GLU A CA 1
ATOM 2092 C C . GLU A 1 261 ? -4.577 25.354 3.968 1.00 47.16 261 GLU A C 1
ATOM 2094 O O . GLU A 1 261 ? -5.047 26.321 4.560 1.00 47.16 261 GLU A O 1
ATOM 2099 N N . GLN A 1 262 ? -3.811 24.484 4.635 1.00 42.09 262 GLN A N 1
ATOM 2100 C CA . GLN A 1 262 ? -3.514 24.586 6.076 1.00 42.09 262 GLN A CA 1
ATOM 2101 C C . GLN A 1 262 ? -2.054 24.295 6.448 1.00 42.09 262 GLN A C 1
ATOM 2103 O O . GLN A 1 262 ? -1.735 24.002 7.607 1.00 42.09 262 GLN A O 1
ATOM 2108 N N . ALA A 1 263 ? -1.143 24.392 5.482 1.00 46.25 263 ALA A N 1
ATOM 2109 C CA . ALA A 1 263 ? 0.245 24.715 5.777 1.00 46.25 263 ALA A CA 1
ATOM 2110 C C . ALA A 1 263 ? 0.358 26.239 5.708 1.00 46.25 263 ALA A C 1
ATOM 2112 O O . ALA A 1 263 ? 0.083 26.809 4.661 1.00 46.25 263 ALA A O 1
ATOM 2113 N N . GLY A 1 264 ? 0.682 26.879 6.837 1.00 40.88 264 GLY A N 1
ATOM 2114 C CA . GLY A 1 264 ? 0.928 28.318 6.875 1.00 40.88 264 GLY A CA 1
ATOM 2115 C C . GLY A 1 264 ? 1.873 28.727 5.752 1.00 40.88 264 GLY A C 1
ATOM 2116 O O . GLY A 1 264 ? 2.750 27.945 5.382 1.00 40.88 264 GLY A O 1
ATOM 2117 N N . GLU A 1 265 ? 1.622 29.916 5.221 1.00 40.91 265 GLU A N 1
ATOM 2118 C CA . GLU A 1 265 ? 2.371 30.611 4.180 1.00 40.91 265 GLU A CA 1
ATOM 2119 C C . GLU A 1 265 ? 3.847 30.782 4.584 1.00 40.91 265 GLU A C 1
ATOM 2121 O O . GLU A 1 265 ? 4.318 31.874 4.881 1.00 40.91 265 GLU A O 1
ATOM 2126 N N . ASP A 1 266 ? 4.610 29.691 4.603 1.00 45.47 266 ASP A N 1
ATOM 2127 C CA . ASP A 1 266 ? 6.047 29.742 4.387 1.00 45.47 266 ASP A CA 1
ATOM 2128 C C . ASP A 1 266 ? 6.198 30.032 2.890 1.00 45.47 266 ASP A C 1
ATOM 2130 O O . ASP A 1 266 ? 6.291 29.125 2.061 1.00 45.47 266 ASP A O 1
ATOM 2134 N N . GLU A 1 267 ? 6.082 31.321 2.568 1.00 44.44 267 GLU A N 1
ATOM 2135 C CA . GLU A 1 267 ? 6.323 31.953 1.277 1.00 44.44 267 GLU A CA 1
ATOM 2136 C C . GLU A 1 267 ? 7.528 31.273 0.610 1.00 44.44 267 GLU A C 1
ATOM 2138 O O . GLU A 1 267 ? 8.680 31.475 1.005 1.00 44.44 267 GLU A O 1
ATOM 2143 N N . TRP A 1 268 ? 7.266 30.399 -0.368 1.00 49.09 268 TRP A N 1
ATOM 2144 C CA . TRP A 1 268 ? 8.313 29.789 -1.176 1.00 49.09 268 TRP A CA 1
ATOM 2145 C C . TRP A 1 268 ? 8.900 30.900 -2.043 1.00 49.09 268 TRP A C 1
ATOM 2147 O O . TRP A 1 268 ? 8.458 31.139 -3.162 1.00 49.09 268 TRP A O 1
ATOM 2157 N N . LYS A 1 269 ? 9.861 31.642 -1.492 1.00 43.12 269 LYS A N 1
ATOM 2158 C CA . LYS A 1 269 ? 10.712 32.524 -2.277 1.00 43.12 269 LYS A CA 1
ATOM 2159 C C . LYS A 1 269 ? 11.692 31.618 -3.008 1.00 43.12 269 LYS A C 1
ATOM 2161 O O . LYS A 1 269 ? 12.489 30.963 -2.327 1.00 43.12 269 LYS A O 1
ATOM 2166 N N . PRO A 1 270 ? 11.673 31.550 -4.350 1.00 43.31 270 PRO A N 1
ATOM 2167 C CA . PRO A 1 270 ? 12.807 31.016 -5.076 1.00 43.31 270 PRO A CA 1
ATOM 2168 C C . PRO A 1 270 ? 13.981 31.951 -4.778 1.00 43.31 270 PRO A C 1
ATOM 2170 O O . PRO A 1 270 ? 14.151 32.995 -5.401 1.00 43.31 270 PRO A O 1
ATOM 2173 N N . GLY A 1 271 ? 14.752 31.619 -3.741 1.00 48.31 271 GLY A N 1
ATOM 2174 C CA . GLY A 1 271 ? 16.076 32.188 -3.547 1.00 48.31 271 GLY A CA 1
ATOM 2175 C C . GLY A 1 271 ? 16.941 31.879 -4.774 1.00 48.31 271 GLY A C 1
ATOM 2176 O O . GLY A 1 271 ? 16.554 31.041 -5.593 1.00 48.31 271 GLY A O 1
ATOM 2177 N N . PRO A 1 272 ? 18.097 32.537 -4.928 1.00 47.00 272 PRO A N 1
ATOM 2178 C CA . PRO A 1 272 ? 19.003 32.350 -6.060 1.00 47.00 272 PRO A CA 1
ATOM 2179 C C . PRO A 1 272 ? 19.654 30.953 -5.988 1.00 47.00 272 PRO A C 1
ATOM 2181 O O . PRO A 1 272 ? 20.818 30.804 -5.648 1.00 47.00 272 PRO A O 1
ATOM 2184 N N . TYR A 1 273 ? 18.868 29.913 -6.259 1.00 48.44 273 TYR A N 1
ATOM 2185 C CA . TYR A 1 273 ? 19.180 28.493 -6.099 1.00 48.44 273 TYR A CA 1
ATOM 2186 C C . TYR A 1 273 ? 19.456 27.837 -7.453 1.00 48.44 273 TYR A C 1
ATOM 2188 O O . TYR A 1 273 ? 18.932 26.772 -7.766 1.00 48.44 273 TYR A O 1
ATOM 2196 N N . TRP A 1 274 ? 20.264 28.488 -8.284 1.00 54.22 274 TRP A N 1
ATOM 2197 C CA . TRP A 1 274 ? 20.813 27.839 -9.475 1.00 54.22 274 TRP A CA 1
ATOM 2198 C C . TRP A 1 274 ? 22.112 27.068 -9.158 1.00 54.22 274 TRP A C 1
ATOM 2200 O O . TRP A 1 274 ? 22.547 26.286 -9.990 1.00 54.22 274 TRP A O 1
ATOM 2210 N N . TYR A 1 275 ? 22.659 27.190 -7.934 1.00 59.06 275 TYR A N 1
ATOM 2211 C CA . TYR A 1 275 ? 23.824 26.437 -7.434 1.00 59.06 275 TYR A CA 1
ATOM 2212 C C . TYR A 1 275 ? 23.629 25.976 -5.981 1.00 59.06 275 TYR A C 1
ATOM 2214 O O . TYR A 1 275 ? 24.350 26.383 -5.071 1.00 59.06 275 TYR A O 1
ATOM 2222 N N . ASP A 1 276 ? 22.639 25.123 -5.718 1.00 72.56 276 ASP A N 1
ATOM 2223 C CA . ASP A 1 276 ? 22.781 24.267 -4.541 1.00 72.56 276 ASP A CA 1
ATOM 2224 C C . ASP A 1 276 ? 23.701 23.113 -4.901 1.00 72.56 276 ASP A C 1
ATOM 2226 O O . ASP A 1 276 ? 23.415 22.365 -5.834 1.00 72.56 276 ASP A O 1
ATOM 2230 N N . SER A 1 277 ? 24.767 22.951 -4.122 1.00 88.06 277 SER A N 1
ATOM 2231 C CA . SER A 1 277 ? 25.641 21.786 -4.215 1.00 88.06 277 SER A CA 1
ATOM 2232 C C . SER A 1 277 ? 24.807 20.498 -4.131 1.00 88.06 277 SER A C 1
ATOM 2234 O O . SER A 1 277 ? 23.794 20.439 -3.412 1.00 88.06 277 SER A O 1
ATOM 2236 N N . TRP A 1 278 ? 25.216 19.453 -4.845 1.00 89.56 278 TRP A N 1
ATOM 2237 C CA . TRP A 1 278 ? 24.524 18.165 -4.888 1.00 89.56 278 TRP A CA 1
ATOM 2238 C C . TRP A 1 278 ? 24.313 17.609 -3.477 1.00 89.56 278 TRP A C 1
ATOM 2240 O O . TRP A 1 278 ? 23.213 17.173 -3.114 1.00 89.56 278 TRP A O 1
ATOM 2250 N N 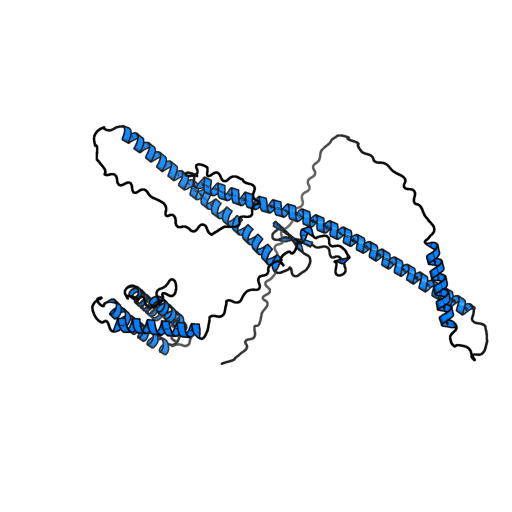. THR A 1 279 ? 25.336 17.740 -2.629 1.00 93.06 279 THR A N 1
ATOM 2251 C CA . THR A 1 279 ? 25.273 17.384 -1.207 1.00 93.06 279 THR A CA 1
ATOM 2252 C C . THR A 1 279 ? 24.200 18.175 -0.462 1.00 93.06 279 THR A C 1
ATOM 2254 O O . THR A 1 279 ? 23.444 17.623 0.342 1.00 93.06 279 THR A O 1
ATOM 2257 N N . SER A 1 280 ? 24.121 19.483 -0.705 1.00 91.38 280 SER A N 1
ATOM 2258 C CA . SER A 1 280 ? 23.196 20.387 -0.017 1.00 91.38 280 SER A CA 1
ATOM 2259 C C . SER A 1 280 ? 21.743 20.098 -0.394 1.00 91.38 280 SER A C 1
ATOM 2261 O O . SER A 1 280 ? 20.853 20.125 0.463 1.00 91.38 280 SER A O 1
ATOM 2263 N N . ALA A 1 281 ? 21.485 19.752 -1.656 1.00 91.19 281 ALA A N 1
ATOM 2264 C CA . ALA A 1 281 ? 20.175 19.295 -2.105 1.00 91.19 281 ALA A CA 1
ATOM 2265 C C . ALA A 1 281 ? 19.748 17.991 -1.404 1.00 91.19 281 ALA A C 1
ATOM 2267 O O . ALA A 1 281 ? 18.649 17.930 -0.841 1.00 91.19 281 ALA A O 1
ATOM 2268 N N . ALA A 1 282 ? 20.630 16.988 -1.347 1.00 93.56 282 ALA A N 1
ATOM 2269 C CA . ALA A 1 282 ? 20.350 15.720 -0.673 1.00 93.56 282 ALA A CA 1
ATOM 2270 C C . ALA A 1 282 ? 20.138 15.901 0.846 1.00 93.56 282 ALA A C 1
ATOM 2272 O O . ALA A 1 282 ? 19.129 15.445 1.394 1.00 93.56 282 ALA A O 1
ATOM 2273 N N . LYS A 1 283 ? 21.007 16.667 1.526 1.00 94.44 283 LYS A N 1
ATOM 2274 C CA . LYS A 1 283 ? 20.880 16.978 2.966 1.00 94.44 283 LYS A CA 1
ATOM 2275 C C . LYS A 1 283 ? 19.574 17.713 3.288 1.00 94.44 283 LYS A C 1
ATOM 2277 O O . LYS A 1 283 ? 18.934 17.411 4.300 1.00 94.44 283 LYS A O 1
ATOM 2282 N N . ARG A 1 284 ? 19.122 18.639 2.431 1.00 93.44 284 ARG A N 1
ATOM 2283 C CA . ARG A 1 284 ? 17.811 19.298 2.597 1.00 93.44 284 ARG A CA 1
ATOM 2284 C C . ARG A 1 284 ? 16.658 18.308 2.474 1.00 93.44 284 ARG A C 1
ATOM 2286 O O . ARG A 1 284 ? 15.796 18.295 3.351 1.00 93.44 284 ARG A O 1
ATOM 2293 N N . ALA A 1 285 ? 16.681 17.426 1.475 1.00 93.81 285 ALA A N 1
ATOM 2294 C CA . ALA A 1 285 ? 15.656 16.394 1.315 1.00 93.81 285 ALA A CA 1
ATOM 2295 C C . ALA A 1 285 ? 15.578 15.447 2.533 1.00 93.81 285 ALA A C 1
ATOM 2297 O O . ALA A 1 285 ? 14.480 15.127 3.007 1.00 93.81 285 ALA A O 1
ATOM 2298 N N . ILE A 1 286 ? 16.724 15.049 3.101 1.00 95.75 286 ILE A N 1
ATOM 2299 C CA . ILE A 1 286 ? 16.789 14.286 4.362 1.00 95.75 286 ILE A CA 1
ATOM 2300 C C . ILE A 1 286 ? 16.153 15.083 5.505 1.00 95.75 286 ILE A C 1
ATOM 2302 O O . ILE A 1 286 ? 15.295 14.578 6.231 1.00 95.75 286 ILE A O 1
ATOM 2306 N N . ASN A 1 287 ? 16.529 16.350 5.669 1.00 95.81 287 ASN A N 1
ATOM 2307 C CA . ASN A 1 287 ? 15.999 17.177 6.747 1.00 95.81 287 ASN A CA 1
ATOM 2308 C C . ASN A 1 287 ? 14.475 17.359 6.631 1.00 95.81 287 ASN A C 1
ATOM 2310 O O . ASN A 1 287 ? 13.747 17.238 7.617 1.00 95.81 287 ASN A O 1
ATOM 2314 N N . ASP A 1 288 ? 13.958 17.587 5.428 1.00 94.44 288 ASP A N 1
ATOM 2315 C CA . ASP A 1 288 ? 12.529 17.798 5.211 1.00 94.44 288 ASP A CA 1
ATOM 2316 C C . ASP A 1 288 ? 11.709 16.520 5.426 1.00 94.44 288 ASP A C 1
ATOM 2318 O O . ASP A 1 288 ? 10.642 16.560 6.054 1.00 94.44 288 ASP A O 1
ATOM 2322 N N . THR A 1 289 ? 12.234 15.361 5.021 1.00 94.88 289 THR A N 1
ATOM 2323 C CA . THR A 1 289 ? 11.619 14.060 5.334 1.00 94.88 289 THR A CA 1
ATOM 2324 C C . THR A 1 289 ? 11.631 13.770 6.841 1.00 94.88 289 THR A C 1
ATOM 2326 O O . THR A 1 289 ? 10.607 13.336 7.390 1.00 94.88 289 THR A O 1
ATOM 2329 N N . TRP A 1 290 ? 12.713 14.104 7.554 1.00 96.12 290 TRP A N 1
ATOM 2330 C CA . TRP A 1 290 ? 12.777 14.042 9.020 1.00 96.12 290 TRP A CA 1
ATOM 2331 C C . TRP A 1 290 ? 11.783 14.985 9.699 1.00 96.12 290 TRP A C 1
ATOM 2333 O O . TRP A 1 290 ? 11.046 14.561 10.598 1.00 96.12 290 TRP A O 1
ATOM 2343 N N . LYS A 1 291 ? 11.684 16.244 9.258 1.00 95.38 291 LYS A N 1
ATOM 2344 C CA . LYS A 1 291 ? 10.682 17.202 9.755 1.00 95.38 291 LYS A CA 1
ATOM 2345 C C . LYS A 1 291 ? 9.270 16.664 9.547 1.00 95.38 291 LYS A C 1
ATOM 2347 O O . LYS A 1 291 ? 8.459 16.722 10.474 1.00 95.38 291 LYS A O 1
ATOM 2352 N N . ALA A 1 292 ? 8.968 16.094 8.380 1.00 93.31 292 ALA A N 1
ATOM 2353 C CA . ALA A 1 292 ? 7.669 15.485 8.100 1.00 93.31 292 ALA A CA 1
ATOM 2354 C C . ALA A 1 292 ? 7.372 14.299 9.040 1.00 93.31 292 ALA A C 1
ATOM 2356 O O . ALA A 1 292 ? 6.273 14.212 9.600 1.00 93.31 292 ALA A O 1
ATOM 2357 N N . ASN A 1 293 ? 8.354 13.424 9.280 1.00 94.00 293 ASN A N 1
ATOM 2358 C CA . ASN A 1 293 ? 8.249 12.318 10.237 1.00 94.00 293 ASN A CA 1
ATOM 2359 C C . ASN A 1 293 ? 8.023 12.803 11.673 1.00 94.00 293 ASN A C 1
ATOM 2361 O O . ASN A 1 293 ? 7.142 12.288 12.366 1.00 94.00 293 ASN A O 1
ATOM 2365 N N . ASN A 1 294 ? 8.748 13.833 12.102 1.00 94.56 294 ASN A N 1
ATOM 2366 C CA . ASN A 1 294 ? 8.612 14.424 13.430 1.00 94.56 294 ASN A CA 1
ATOM 2367 C C . ASN A 1 294 ? 7.261 15.125 13.612 1.00 94.56 294 ASN A C 1
ATOM 2369 O O . ASN A 1 294 ? 6.616 14.960 14.649 1.00 94.56 294 ASN A O 1
ATOM 2373 N N . ARG A 1 295 ? 6.782 15.862 12.601 1.00 93.75 295 ARG A N 1
ATOM 2374 C CA . ARG A 1 295 ? 5.438 16.467 12.594 1.00 93.75 295 ARG A CA 1
ATOM 2375 C C . ARG A 1 295 ? 4.359 15.392 12.743 1.00 93.75 295 ARG A C 1
ATOM 2377 O O . ARG A 1 295 ? 3.446 15.549 13.554 1.00 93.75 295 ARG A O 1
ATOM 2384 N N . GLU A 1 296 ? 4.470 14.281 12.016 1.00 92.81 296 GLU A N 1
ATOM 2385 C CA . GLU A 1 296 ? 3.536 13.156 12.138 1.00 92.81 296 GLU A CA 1
ATOM 2386 C C . GLU A 1 296 ? 3.628 12.462 13.502 1.00 92.81 296 GLU A C 1
ATOM 2388 O O . GLU A 1 296 ? 2.593 12.177 14.103 1.00 92.81 296 GLU A O 1
ATOM 2393 N N . GLY A 1 297 ? 4.837 12.259 14.031 1.00 92.94 297 GLY A N 1
ATOM 2394 C CA . GLY A 1 297 ? 5.058 11.713 15.370 1.00 92.94 297 GLY A CA 1
ATOM 2395 C C . GLY A 1 297 ? 4.422 12.575 16.463 1.00 92.94 297 GLY A C 1
ATOM 2396 O O . GLY A 1 297 ? 3.704 12.057 17.316 1.00 92.94 297 GLY A O 1
ATOM 2397 N N . LYS A 1 298 ? 4.584 13.904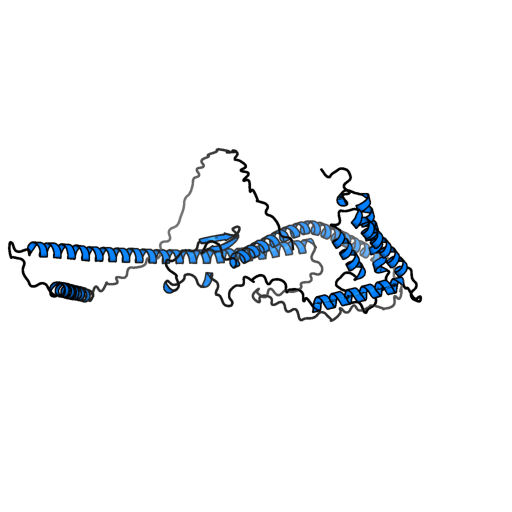 16.392 1.00 95.12 298 LYS A N 1
ATOM 2398 C CA . LYS A 1 298 ? 3.925 14.858 17.302 1.00 95.12 298 LYS A CA 1
ATOM 2399 C C . LYS A 1 298 ? 2.399 14.774 17.202 1.00 95.12 298 LYS A C 1
ATOM 2401 O O . LYS A 1 298 ? 1.723 14.726 18.228 1.00 95.12 298 LYS A O 1
ATOM 2406 N N . LYS A 1 299 ? 1.843 14.710 15.983 1.00 94.00 299 LYS A N 1
ATOM 2407 C CA . LYS A 1 299 ? 0.394 14.530 15.761 1.00 94.00 299 LYS A CA 1
ATOM 2408 C C . LYS A 1 299 ? -0.101 13.200 16.341 1.00 94.00 299 LYS A C 1
ATOM 2410 O O . LYS A 1 299 ? -1.144 13.172 16.988 1.00 94.00 299 LYS A O 1
ATOM 2415 N N . ALA A 1 300 ? 0.648 12.115 16.146 1.00 94.25 300 ALA A N 1
ATOM 2416 C CA . ALA A 1 300 ? 0.319 10.797 16.678 1.00 94.25 300 ALA A CA 1
ATOM 2417 C C . ALA A 1 300 ? 0.358 10.772 18.211 1.00 94.25 300 ALA A C 1
ATOM 2419 O O . ALA A 1 300 ? -0.562 10.233 18.817 1.00 94.25 300 ALA A O 1
ATOM 2420 N N . LYS A 1 301 ? 1.355 11.410 18.838 1.00 94.81 301 LYS A N 1
ATOM 2421 C CA . LYS A 1 301 ? 1.448 11.533 20.300 1.00 94.81 301 LYS A CA 1
ATOM 2422 C C . LYS A 1 301 ? 0.241 12.274 20.881 1.00 94.81 301 LYS A C 1
ATOM 2424 O O . LYS A 1 301 ? -0.461 11.703 21.707 1.00 94.81 301 LYS A O 1
ATOM 2429 N N . LYS A 1 302 ? -0.068 13.470 20.360 1.00 95.50 302 LYS A N 1
ATOM 2430 C CA . LYS A 1 302 ? -1.249 14.255 20.773 1.00 95.50 302 LYS A CA 1
ATOM 2431 C C . LYS A 1 302 ? -2.549 13.465 20.604 1.00 95.50 302 LYS A C 1
ATOM 2433 O O . LYS A 1 302 ? -3.433 13.510 21.451 1.00 95.50 302 LYS A O 1
ATOM 2438 N N . LEU A 1 303 ? -2.677 12.725 19.502 1.00 94.25 303 LEU A N 1
ATOM 2439 C CA . LEU A 1 303 ? -3.835 11.866 19.265 1.00 94.25 303 LEU A CA 1
ATOM 2440 C C . LEU A 1 303 ? -3.906 10.709 20.275 1.00 94.25 303 LEU A C 1
ATOM 2442 O O . LEU A 1 303 ? -4.992 10.373 20.736 1.00 94.25 303 LEU A O 1
ATOM 2446 N N . GLY A 1 304 ? -2.767 10.107 20.617 1.00 95.31 304 GLY A N 1
ATOM 2447 C CA . GLY A 1 304 ? -2.667 9.051 21.621 1.00 95.31 304 GLY A CA 1
ATOM 2448 C C . GLY A 1 304 ? -3.052 9.525 23.021 1.00 95.31 304 GLY A C 1
ATOM 2449 O O . GLY A 1 304 ? -3.794 8.822 23.699 1.00 95.31 304 GLY A O 1
ATOM 2450 N N . GLU A 1 305 ? -2.616 10.724 23.415 1.00 95.88 305 GLU A N 1
ATOM 2451 C CA . GLU A 1 305 ? -2.993 11.375 24.679 1.00 95.88 305 GLU A CA 1
ATOM 2452 C C . GLU A 1 305 ? -4.511 11.592 24.751 1.00 95.88 305 GLU A C 1
ATOM 2454 O O . GLU A 1 305 ? -5.152 11.098 25.676 1.00 95.88 305 GLU A O 1
ATOM 2459 N N . LYS A 1 306 ? -5.115 12.181 23.706 1.00 95.75 306 LYS A N 1
ATOM 2460 C CA . LYS A 1 306 ? -6.581 12.325 23.603 1.00 95.75 306 LYS A CA 1
ATOM 2461 C C . LYS A 1 306 ? -7.314 10.985 23.702 1.00 95.75 306 LYS A C 1
ATOM 2463 O O . LYS A 1 306 ? -8.342 10.861 24.355 1.00 95.75 306 LYS A O 1
ATOM 2468 N N . MET A 1 307 ? -6.796 9.946 23.047 1.00 95.88 307 MET A N 1
ATOM 2469 C CA . MET A 1 307 ? -7.389 8.608 23.111 1.00 95.88 307 MET A CA 1
ATOM 2470 C C . MET A 1 307 ? -7.266 7.968 24.500 1.00 95.88 307 MET A C 1
ATOM 2472 O O . MET A 1 307 ? -8.148 7.199 24.884 1.00 95.88 307 MET A O 1
ATOM 2476 N N . ALA A 1 308 ? -6.188 8.246 25.235 1.00 95.88 308 ALA A N 1
ATOM 2477 C CA . ALA A 1 308 ? -6.006 7.775 26.604 1.00 95.88 308 ALA A CA 1
ATOM 2478 C C . ALA A 1 308 ? -6.996 8.454 27.561 1.00 95.88 308 ALA A C 1
ATOM 2480 O O . ALA A 1 308 ? -7.640 7.757 28.344 1.00 95.88 308 ALA A O 1
ATOM 2481 N N . GLU A 1 309 ? -7.194 9.764 27.413 1.00 96.31 309 GLU A N 1
ATOM 2482 C CA . GLU A 1 309 ? -8.193 10.535 28.159 1.00 96.31 309 GLU A CA 1
ATOM 2483 C C . GLU A 1 309 ? -9.611 9.983 27.937 1.00 96.31 309 GLU A C 1
ATOM 2485 O O . GLU A 1 309 ? -10.332 9.691 28.890 1.00 96.31 309 GLU A O 1
ATOM 2490 N N . ILE A 1 310 ? -9.985 9.705 26.683 1.00 95.38 310 ILE A N 1
ATOM 2491 C CA . ILE A 1 310 ? -11.275 9.074 26.356 1.00 95.38 310 ILE A CA 1
ATOM 2492 C C . ILE A 1 310 ? -11.434 7.720 27.058 1.00 95.38 310 ILE A C 1
ATOM 2494 O O . ILE A 1 310 ? -12.520 7.375 27.521 1.00 95.38 310 ILE A O 1
ATOM 2498 N N . ILE A 1 311 ? -10.370 6.915 27.126 1.00 95.62 311 ILE A N 1
ATOM 2499 C CA . ILE A 1 311 ? -10.417 5.620 27.814 1.00 95.62 311 ILE A CA 1
ATOM 2500 C C . ILE A 1 311 ? -10.648 5.807 29.309 1.00 95.62 311 ILE A C 1
ATOM 2502 O O . ILE A 1 311 ? -11.382 5.017 29.899 1.00 95.62 311 ILE A O 1
ATOM 2506 N N . GLU A 1 312 ? -10.022 6.803 29.923 1.00 96.50 312 GLU A N 1
ATOM 2507 C CA . GLU A 1 312 ? -10.205 7.117 31.336 1.00 96.50 312 GLU A CA 1
ATOM 2508 C C . GLU A 1 312 ? -11.637 7.575 31.628 1.00 96.50 312 GLU A C 1
ATOM 2510 O O . GLU A 1 312 ? -12.296 7.003 32.496 1.00 96.50 312 GLU A O 1
ATOM 2515 N N . GLN A 1 313 ? -12.179 8.478 30.811 1.00 95.12 313 GLN A N 1
ATOM 2516 C CA . GLN A 1 313 ? -13.580 8.896 30.895 1.00 95.12 313 GLN A CA 1
ATOM 2517 C C . GLN A 1 313 ? -14.543 7.704 30.727 1.00 95.12 313 GLN A C 1
ATOM 2519 O O . GLN A 1 313 ? -15.451 7.507 31.535 1.00 95.12 313 GLN A O 1
ATOM 2524 N N . GLU A 1 314 ? -14.321 6.842 29.728 1.00 94.62 314 GLU A N 1
ATOM 2525 C CA . GLU A 1 314 ? -15.127 5.629 29.514 1.00 94.62 314 GLU A CA 1
ATOM 2526 C C . GLU A 1 314 ? -14.996 4.626 30.678 1.00 94.62 314 GLU A C 1
ATOM 2528 O O . GLU A 1 314 ? -15.961 3.921 30.986 1.00 94.62 314 GLU A O 1
ATOM 2533 N N . LYS A 1 315 ? -13.832 4.539 31.343 1.00 95.62 315 LYS A N 1
ATOM 2534 C CA . LYS A 1 315 ? -13.639 3.707 32.545 1.00 95.62 315 LYS A CA 1
ATOM 2535 C C . LYS A 1 315 ? -14.434 4.243 33.729 1.00 95.62 315 LYS A C 1
ATOM 2537 O O . LYS A 1 315 ? -15.114 3.441 34.368 1.00 95.62 315 LYS A O 1
ATOM 2542 N N . ASN A 1 316 ? -14.376 5.550 33.977 1.00 95.81 316 ASN A N 1
ATOM 2543 C CA . ASN A 1 316 ? -15.084 6.203 35.078 1.00 95.81 316 ASN A CA 1
ATOM 2544 C C . ASN A 1 316 ? -16.598 6.010 34.927 1.00 95.81 316 ASN A C 1
ATOM 2546 O O . ASN A 1 316 ? -17.242 5.453 35.817 1.00 95.81 316 ASN A O 1
ATOM 2550 N N . LEU A 1 317 ? -17.138 6.290 33.736 1.00 94.81 317 LEU A N 1
ATOM 2551 C CA . LEU A 1 317 ? -18.550 6.046 33.417 1.00 94.81 317 LEU A CA 1
ATOM 2552 C C . LEU A 1 317 ? -18.929 4.562 33.551 1.00 94.81 317 LEU A C 1
ATOM 2554 O O . LEU A 1 317 ? -19.976 4.214 34.097 1.00 94.81 317 LEU A O 1
ATOM 2558 N N . ALA A 1 318 ? -18.069 3.647 33.088 1.00 93.38 318 ALA A N 1
ATOM 2559 C CA . ALA A 1 318 ? -18.315 2.210 33.217 1.00 93.38 318 ALA A CA 1
ATOM 2560 C C . ALA A 1 318 ? -18.256 1.711 34.672 1.00 93.38 318 ALA A C 1
ATOM 2562 O O . ALA A 1 318 ? -18.767 0.620 34.971 1.00 93.38 318 ALA A O 1
ATOM 2563 N N . GLU A 1 319 ? -17.589 2.444 35.562 1.00 94.75 319 GLU A N 1
ATOM 2564 C CA . GLU A 1 319 ? -17.542 2.164 36.989 1.00 94.75 319 GLU A CA 1
ATOM 2565 C C . GLU A 1 319 ? -18.771 2.716 37.711 1.00 94.75 319 GLU A C 1
ATOM 2567 O O . GLU A 1 319 ? -19.393 1.968 38.465 1.00 94.75 319 GLU A O 1
ATOM 2572 N N . GLU A 1 320 ? -19.189 3.945 37.419 1.00 93.88 320 GLU A N 1
ATOM 2573 C CA . GLU A 1 320 ? -20.443 4.529 37.913 1.00 93.88 320 GLU A CA 1
ATOM 2574 C C . GLU A 1 320 ? -21.643 3.646 37.552 1.00 93.88 320 GLU A C 1
ATOM 2576 O O . GLU A 1 320 ? -22.364 3.180 38.433 1.00 93.88 320 GLU A O 1
ATOM 2581 N N . GLU A 1 321 ? -21.763 3.250 36.280 1.00 93.12 321 GLU A N 1
ATOM 2582 C CA . GLU A 1 321 ? -22.789 2.304 35.815 1.00 93.12 321 GLU A CA 1
ATOM 2583 C C . GLU A 1 321 ? -22.702 0.939 36.517 1.00 93.12 321 GLU A C 1
ATOM 2585 O O . GLU A 1 321 ? -23.673 0.181 36.612 1.00 93.12 321 GLU A O 1
ATOM 2590 N N . ARG A 1 322 ? -21.512 0.534 36.967 1.00 93.25 322 ARG A N 1
ATOM 2591 C CA . ARG A 1 322 ? -21.338 -0.705 37.734 1.00 93.25 322 ARG A CA 1
ATOM 2592 C C . ARG A 1 322 ? -21.792 -0.523 39.179 1.00 93.25 322 ARG A C 1
ATOM 2594 O O . ARG A 1 322 ? -22.381 -1.463 39.714 1.00 93.25 322 ARG A O 1
ATOM 2601 N N . ARG A 1 323 ? -21.535 0.634 39.793 1.00 94.12 323 ARG A N 1
ATOM 2602 C CA . ARG A 1 323 ? -21.990 0.981 41.147 1.00 94.12 323 ARG A CA 1
ATOM 2603 C C . ARG A 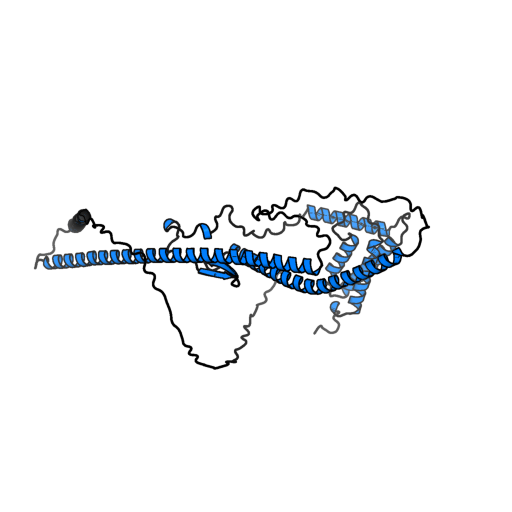1 323 ? -23.512 1.092 41.192 1.00 94.12 323 ARG A C 1
ATOM 2605 O O . ARG A 1 323 ? -24.117 0.398 42.001 1.00 94.12 323 ARG A O 1
ATOM 2612 N N . GLU A 1 324 ? -24.125 1.823 40.262 1.00 93.00 324 GLU A N 1
ATOM 2613 C CA . GLU A 1 324 ? -25.587 1.945 40.129 1.00 93.00 324 GLU A CA 1
ATOM 2614 C C . GLU A 1 324 ? -26.258 0.575 40.002 1.00 93.00 324 GLU A C 1
ATOM 2616 O O . GLU A 1 324 ? -27.197 0.260 40.724 1.00 93.00 324 GLU A O 1
ATOM 2621 N N . ARG A 1 325 ? -25.727 -0.308 39.150 1.00 91.69 325 ARG A N 1
ATOM 2622 C CA . ARG A 1 325 ? -26.278 -1.664 39.005 1.00 91.69 325 ARG A CA 1
ATOM 2623 C C . ARG A 1 325 ? -26.126 -2.514 40.256 1.00 91.69 325 ARG A C 1
ATOM 2625 O O . ARG A 1 325 ? -26.998 -3.327 40.541 1.00 91.69 325 ARG A O 1
ATOM 2632 N N . ARG A 1 326 ? -25.013 -2.386 40.984 1.00 93.81 326 ARG A N 1
ATOM 2633 C CA . ARG A 1 326 ? -24.852 -3.068 42.278 1.00 93.81 326 ARG A CA 1
ATOM 2634 C C . ARG A 1 326 ? -25.861 -2.527 43.289 1.00 93.81 326 ARG A C 1
ATOM 2636 O O . ARG A 1 326 ? -26.458 -3.327 43.996 1.00 93.81 326 ARG A O 1
ATOM 2643 N N . HIS A 1 327 ? -26.080 -1.214 43.306 1.00 93.19 327 HIS A N 1
ATOM 2644 C CA . HIS A 1 327 ? -27.071 -0.565 44.157 1.00 93.19 327 HIS A CA 1
ATOM 2645 C C . HIS A 1 327 ? -28.490 -1.053 43.840 1.00 93.19 327 HIS A C 1
ATOM 2647 O O . HIS A 1 327 ? -29.160 -1.551 44.734 1.00 93.19 327 HIS A O 1
ATOM 2653 N N . LEU A 1 328 ? -28.906 -1.032 42.569 1.00 94.00 328 LEU A N 1
ATOM 2654 C CA . LEU A 1 328 ? -30.215 -1.535 42.134 1.00 94.00 328 LEU A CA 1
ATOM 2655 C C . LEU A 1 328 ? -30.414 -3.010 42.500 1.00 94.00 328 LEU A C 1
ATOM 2657 O O . LEU A 1 328 ? -31.406 -3.352 43.129 1.00 94.00 328 LEU A O 1
ATOM 2661 N N . LYS A 1 329 ? -29.424 -3.871 42.232 1.00 94.94 329 LYS A N 1
ATOM 2662 C CA . LYS A 1 329 ? -29.486 -5.286 42.638 1.00 94.94 329 LYS A CA 1
ATOM 2663 C C . LYS A 1 329 ? -29.566 -5.472 44.152 1.00 94.94 329 LYS A C 1
ATOM 2665 O O . LYS A 1 329 ? -30.155 -6.441 44.618 1.00 94.94 329 LYS A O 1
ATOM 2670 N N . ASN A 1 330 ? -28.923 -4.602 44.927 1.00 94.88 330 ASN A N 1
ATOM 2671 C CA . ASN A 1 330 ? -29.007 -4.649 46.383 1.00 94.88 330 ASN A CA 1
ATOM 2672 C C . ASN A 1 330 ? -30.393 -4.202 46.864 1.00 94.88 330 ASN A C 1
ATOM 2674 O O . ASN A 1 330 ? -30.945 -4.862 47.737 1.00 94.88 330 ASN A O 1
ATOM 2678 N N . MET A 1 331 ? -30.974 -3.162 46.260 1.00 92.81 331 MET A N 1
ATOM 2679 C CA . MET A 1 331 ? -32.342 -2.717 46.542 1.00 92.81 331 MET A CA 1
ATOM 2680 C C . MET A 1 331 ? -33.366 -3.799 46.194 1.00 92.81 331 MET A C 1
ATOM 2682 O O . MET A 1 331 ? -34.155 -4.169 47.054 1.00 92.81 331 MET A O 1
ATOM 2686 N N . GLU A 1 332 ? -33.274 -4.413 45.012 1.00 94.62 332 GLU A N 1
ATOM 2687 C CA . GLU A 1 332 ? -34.125 -5.545 44.612 1.00 94.62 332 GLU A CA 1
ATOM 2688 C C . GLU A 1 332 ? -34.023 -6.717 45.599 1.00 94.62 332 GLU A C 1
ATOM 2690 O O . GLU A 1 332 ? -35.024 -7.338 45.954 1.00 94.62 332 GLU A O 1
ATOM 2695 N N . LYS A 1 333 ? -32.814 -7.023 46.092 1.00 93.00 333 LYS A N 1
ATOM 2696 C CA . LYS A 1 333 ? -32.616 -8.054 47.122 1.00 93.00 333 LYS A CA 1
ATOM 2697 C C . LYS A 1 333 ? -33.253 -7.672 48.454 1.00 93.00 333 LYS A C 1
ATOM 2699 O O . LYS A 1 333 ? -33.811 -8.546 49.112 1.00 93.00 333 LYS A O 1
ATOM 2704 N N . ILE A 1 334 ? -33.141 -6.411 48.872 1.00 92.06 334 ILE A N 1
ATOM 2705 C CA . ILE A 1 334 ? -33.772 -5.909 50.099 1.00 92.06 334 ILE A CA 1
ATOM 2706 C C . ILE A 1 334 ? -35.295 -5.991 49.963 1.00 92.06 334 ILE A C 1
ATOM 2708 O O . ILE A 1 334 ? -35.946 -6.547 50.840 1.00 92.06 334 ILE A O 1
ATOM 2712 N N . GLU A 1 335 ? -35.857 -5.540 48.843 1.00 92.69 335 GLU A N 1
ATOM 2713 C CA . GLU A 1 335 ? -37.291 -5.637 48.554 1.00 92.69 335 GLU A CA 1
ATOM 2714 C C . GLU A 1 335 ? -37.776 -7.086 48.540 1.00 92.69 335 GLU A C 1
ATOM 2716 O O . GLU A 1 335 ? -38.811 -7.396 49.128 1.00 92.69 335 GLU A O 1
ATOM 2721 N N . LYS A 1 336 ? -37.014 -7.996 47.924 1.00 93.06 336 LYS A N 1
ATOM 2722 C CA . LYS A 1 336 ? -37.328 -9.428 47.915 1.00 93.06 336 LYS A CA 1
ATOM 2723 C C . LYS A 1 336 ? -37.332 -10.012 49.328 1.00 93.06 336 LYS A C 1
ATOM 2725 O O . LYS A 1 336 ? -38.277 -10.706 49.675 1.00 93.06 336 LYS A O 1
ATOM 2730 N N . LYS A 1 337 ? -36.350 -9.662 50.167 1.00 90.00 337 LYS A N 1
ATOM 2731 C CA . LYS A 1 337 ? -36.311 -10.072 51.582 1.00 90.00 337 LYS A CA 1
ATOM 2732 C C . LYS A 1 337 ? -37.470 -9.500 52.396 1.00 90.00 337 LYS A C 1
ATOM 2734 O O . LYS A 1 337 ? -38.012 -10.201 53.243 1.00 90.00 337 LYS A O 1
ATOM 2739 N N . ILE A 1 338 ? -37.862 -8.247 52.153 1.00 89.25 338 ILE A N 1
ATOM 2740 C CA . ILE A 1 338 ? -39.029 -7.635 52.806 1.00 89.25 338 ILE A CA 1
ATOM 2741 C C . ILE A 1 338 ? -40.305 -8.383 52.402 1.00 89.25 338 ILE A C 1
ATOM 2743 O O . ILE A 1 338 ? -41.116 -8.702 53.270 1.00 89.25 338 ILE A O 1
ATOM 2747 N N . LYS A 1 339 ? -40.466 -8.714 51.113 1.00 88.81 339 LYS A N 1
ATOM 2748 C CA . LYS A 1 339 ? -41.594 -9.512 50.600 1.00 88.81 339 LYS A CA 1
ATOM 2749 C C . LYS A 1 339 ? -41.612 -10.930 51.184 1.00 88.81 339 LYS A C 1
ATOM 2751 O O . LYS A 1 339 ? -42.643 -11.374 51.666 1.00 88.81 339 LYS A O 1
ATOM 2756 N N . GLU A 1 340 ? -40.476 -11.620 51.221 1.00 87.25 340 GLU A N 1
ATOM 2757 C CA . GLU A 1 340 ? -40.365 -12.969 51.799 1.00 87.25 340 GLU A CA 1
ATOM 2758 C C . GLU A 1 340 ? -40.643 -12.967 53.311 1.00 87.25 340 GLU A C 1
ATOM 2760 O O . GLU A 1 340 ? -41.449 -13.758 53.794 1.00 87.25 340 GLU A O 1
ATOM 2765 N N . GLY A 1 341 ? -40.068 -12.023 54.062 1.00 85.50 341 GLY A N 1
ATOM 2766 C CA . GLY A 1 341 ? -40.305 -11.907 55.503 1.00 85.50 341 GLY A CA 1
ATOM 2767 C C . GLY A 1 341 ? -41.724 -11.450 55.866 1.00 85.50 341 GLY A C 1
ATOM 2768 O O . GLY A 1 341 ? -42.222 -11.778 56.943 1.00 85.50 341 GLY A O 1
ATOM 2769 N N . THR A 1 342 ? -42.404 -10.699 54.992 1.00 77.75 342 THR A N 1
ATOM 2770 C CA . THR A 1 342 ? -43.831 -10.377 55.178 1.00 77.75 342 THR A CA 1
ATOM 2771 C C . THR A 1 342 ? -44.719 -11.584 54.906 1.00 77.75 342 THR A C 1
ATOM 2773 O O . THR A 1 342 ? -45.663 -11.798 55.664 1.00 77.75 342 THR A O 1
ATOM 2776 N N . ILE A 1 343 ? -44.390 -12.408 53.907 1.00 71.06 343 ILE A N 1
ATOM 2777 C CA . ILE A 1 343 ? -45.073 -13.682 53.651 1.00 71.06 343 ILE A CA 1
ATOM 2778 C C . ILE A 1 343 ? -44.929 -14.620 54.856 1.00 71.06 343 ILE A C 1
ATOM 2780 O O . ILE A 1 343 ? -45.938 -15.083 55.373 1.00 71.06 343 ILE A O 1
ATOM 2784 N N . GLU A 1 344 ? -43.716 -14.811 55.381 1.00 78.19 344 GLU A N 1
ATOM 2785 C CA . GLU A 1 344 ? -43.474 -15.712 56.520 1.00 78.19 344 GLU A CA 1
ATOM 2786 C C . GLU A 1 344 ? -44.231 -15.273 57.792 1.00 78.19 344 GLU A C 1
ATOM 2788 O O . GLU A 1 344 ? -44.741 -16.092 58.559 1.00 78.19 344 GLU A O 1
ATOM 2793 N N . LYS A 1 345 ? -44.358 -13.958 58.019 1.00 75.69 345 LYS A N 1
ATOM 2794 C CA . LYS A 1 345 ? -45.175 -13.418 59.119 1.00 75.69 345 LYS A CA 1
ATOM 2795 C C . LYS A 1 345 ? -46.668 -13.657 58.904 1.00 75.69 345 LYS A C 1
ATOM 2797 O O . LYS A 1 345 ? -47.360 -13.998 59.859 1.00 75.69 345 LYS A O 1
ATOM 2802 N N . LEU A 1 346 ? -47.169 -13.468 57.683 1.00 65.12 346 LEU A N 1
ATOM 2803 C CA . LEU A 1 346 ? -48.570 -13.745 57.352 1.00 65.12 346 LEU A CA 1
ATOM 2804 C C . LEU A 1 346 ? -48.893 -15.238 57.486 1.00 65.12 346 LEU A C 1
ATOM 2806 O O . LEU A 1 346 ? -49.969 -15.578 57.967 1.00 65.12 346 LEU A O 1
ATOM 2810 N N . GLU A 1 347 ? -47.952 -16.109 57.130 1.00 72.38 347 GLU A N 1
ATOM 2811 C CA . GLU A 1 347 ? -48.082 -17.561 57.248 1.00 72.38 347 GLU A CA 1
ATOM 2812 C C . GLU A 1 347 ? -48.147 -18.006 58.717 1.00 72.38 347 GLU A C 1
ATOM 2814 O O . GLU A 1 347 ? -49.072 -18.721 59.096 1.00 72.38 347 GLU A O 1
ATOM 2819 N N . LYS A 1 348 ? -47.282 -17.472 59.591 1.00 76.25 348 LYS A N 1
ATOM 2820 C CA . LYS A 1 348 ? -47.348 -17.727 61.046 1.00 76.25 348 LYS A CA 1
ATOM 2821 C C . LYS A 1 348 ? -48.639 -17.215 61.688 1.00 76.25 348 LYS A C 1
ATOM 2823 O O . LYS A 1 348 ? -49.191 -17.883 62.557 1.00 76.25 348 LYS A O 1
ATOM 2828 N N . VAL A 1 349 ? -49.147 -16.055 61.261 1.00 70.00 349 VAL A N 1
ATOM 2829 C CA . VAL A 1 349 ? -50.442 -15.533 61.738 1.00 70.00 349 VAL A CA 1
ATOM 2830 C C . VAL A 1 349 ? -51.598 -16.418 61.261 1.00 70.00 349 VAL A C 1
ATOM 2832 O O . VAL A 1 349 ? -52.506 -16.697 62.038 1.00 70.00 349 VAL A O 1
ATOM 2835 N N . ALA A 1 350 ? -51.561 -16.902 60.017 1.00 63.91 350 ALA A N 1
ATOM 2836 C CA . ALA A 1 350 ? -52.559 -17.836 59.500 1.00 63.91 350 ALA A CA 1
ATOM 2837 C C . ALA A 1 350 ? -52.513 -19.198 60.218 1.00 63.91 350 ALA A C 1
ATOM 2839 O O . ALA A 1 350 ? -53.554 -19.812 60.435 1.00 63.91 350 ALA A O 1
ATOM 2840 N N . GLU A 1 351 ? -51.326 -19.654 60.620 1.00 69.81 351 GLU A N 1
ATOM 2841 C CA . GLU A 1 351 ? -51.137 -20.891 61.378 1.00 69.81 351 GLU A CA 1
ATOM 2842 C C . GLU A 1 351 ? -51.629 -20.770 62.827 1.00 69.81 351 GLU A C 1
ATOM 2844 O O . GLU A 1 351 ? -52.304 -21.669 63.322 1.00 69.81 351 GLU A O 1
ATOM 2849 N N . GLN A 1 352 ? -51.391 -19.626 63.478 1.00 66.44 352 GLN A N 1
ATOM 2850 C CA . GLN A 1 352 ? -51.950 -19.312 64.801 1.00 66.44 352 GLN A CA 1
ATOM 2851 C C . GLN A 1 352 ? -53.473 -19.121 64.777 1.00 66.44 352 GLN A C 1
ATOM 2853 O O . GLN A 1 352 ? -54.131 -19.295 65.798 1.00 66.44 352 GLN A O 1
ATOM 2858 N N . GLN A 1 353 ? -54.044 -18.791 63.616 1.00 58.12 353 GLN A N 1
ATOM 2859 C CA . GLN A 1 353 ? -55.488 -18.703 63.401 1.00 58.12 353 GLN A CA 1
ATOM 2860 C C . GLN A 1 353 ? -56.116 -20.010 62.895 1.00 58.12 353 GLN A C 1
ATOM 2862 O O . GLN A 1 353 ? -57.256 -19.968 62.443 1.00 58.12 353 GLN A O 1
ATOM 2867 N N . LYS A 1 354 ? -55.444 -21.171 62.965 1.00 50.38 354 LYS A N 1
ATOM 2868 C CA . LYS A 1 354 ? -56.125 -22.467 62.782 1.00 50.38 354 LYS A CA 1
ATOM 2869 C C . LYS A 1 354 ? -56.965 -22.766 64.035 1.00 50.38 354 LYS A C 1
ATOM 2871 O O . LYS A 1 354 ? -56.382 -23.131 65.057 1.00 50.38 354 LYS A O 1
ATOM 2876 N N . PRO A 1 355 ? -58.308 -22.641 64.005 1.00 48.06 355 PRO A N 1
ATOM 2877 C CA . PRO A 1 355 ? -59.120 -23.107 65.115 1.00 48.06 355 PRO A CA 1
ATOM 2878 C C . PRO A 1 355 ? -59.018 -24.632 65.195 1.00 48.06 355 PRO A C 1
ATOM 2880 O O . PRO A 1 355 ? -59.131 -25.342 64.192 1.00 48.06 355 PRO A O 1
ATOM 2883 N N . LEU A 1 356 ? -58.805 -25.134 66.408 1.00 47.81 356 LEU A N 1
ATOM 2884 C CA . LEU A 1 356 ? -58.989 -26.539 66.739 1.00 47.81 356 LEU A CA 1
ATOM 2885 C C . LEU A 1 356 ? -60.452 -26.909 66.455 1.00 47.81 356 LEU A C 1
ATOM 2887 O O . LEU A 1 356 ? -61.351 -26.505 67.181 1.00 47.81 356 LEU A O 1
ATOM 2891 N N . GLY A 1 357 ? -60.666 -27.663 65.376 1.00 51.09 357 GLY A N 1
ATOM 2892 C CA . GLY A 1 357 ? -61.887 -28.424 65.119 1.00 51.09 357 GLY A CA 1
ATOM 2893 C C . GLY A 1 357 ? -63.109 -27.620 64.676 1.00 51.09 357 GLY A C 1
ATOM 2894 O O . GLY A 1 357 ? -64.006 -27.383 65.473 1.00 51.09 357 GLY A O 1
ATOM 2895 N N . VAL A 1 358 ? -63.234 -27.346 63.375 1.00 44.09 358 VAL A N 1
ATOM 2896 C CA . VAL A 1 358 ? -64.556 -27.218 62.740 1.00 44.09 358 VAL A CA 1
ATOM 2897 C C . VAL A 1 358 ? -64.542 -27.954 61.404 1.00 44.09 358 VAL A C 1
ATOM 2899 O O . VAL A 1 358 ? -63.588 -27.861 60.629 1.00 44.09 358 VAL A O 1
ATOM 2902 N N . ARG A 1 359 ? -65.596 -28.751 61.203 1.00 44.72 359 ARG A N 1
ATOM 2903 C CA . ARG A 1 359 ? -65.871 -29.556 60.014 1.00 44.72 359 ARG A CA 1
ATOM 2904 C C . ARG A 1 359 ? -65.772 -28.702 58.751 1.00 44.72 359 ARG A C 1
ATOM 2906 O O . ARG A 1 359 ? -66.300 -27.597 58.691 1.00 44.72 359 ARG A O 1
ATOM 2913 N N . LYS A 1 360 ? -65.088 -29.271 57.757 1.00 44.56 360 LYS A N 1
ATOM 2914 C CA . LYS A 1 360 ? -65.181 -28.873 56.356 1.00 44.56 360 LYS A CA 1
ATOM 2915 C C . LYS A 1 360 ? -66.644 -29.029 55.973 1.00 44.56 360 LYS A C 1
ATOM 2917 O O . LYS A 1 360 ? -67.102 -30.157 56.019 1.00 44.56 360 LYS A O 1
ATOM 2922 N N . ASP A 1 361 ? -67.335 -27.929 55.720 1.00 48.78 361 ASP A N 1
ATOM 2923 C CA . ASP A 1 361 ? -68.259 -27.786 54.602 1.00 48.78 361 ASP A CA 1
ATOM 2924 C C . ASP A 1 361 ? -68.587 -26.298 54.430 1.00 48.78 361 ASP A C 1
ATOM 2926 O O . ASP A 1 361 ? -68.937 -25.594 55.373 1.00 48.78 361 ASP A O 1
ATOM 2930 N N . GLU A 1 362 ? -68.405 -25.868 53.183 1.00 52.19 362 GLU A N 1
ATOM 2931 C CA . GLU A 1 362 ? -68.889 -24.640 52.556 1.00 52.19 362 GLU A CA 1
ATOM 2932 C C . GLU A 1 362 ? -68.281 -23.280 52.946 1.00 52.19 362 GLU A C 1
ATOM 2934 O O . GLU A 1 362 ? -67.803 -23.014 54.042 1.00 52.19 362 GLU A O 1
ATOM 2939 N N . ILE A 1 363 ? -68.344 -22.384 51.955 1.00 51.66 363 ILE A N 1
ATOM 2940 C CA . ILE A 1 363 ? -67.904 -20.982 51.934 1.00 51.66 363 ILE A CA 1
ATOM 2941 C C . ILE A 1 363 ? -66.405 -20.771 51.650 1.00 51.66 363 ILE A C 1
ATOM 2943 O O . ILE A 1 363 ? -65.669 -20.169 52.429 1.00 51.66 363 ILE A O 1
ATOM 2947 N N . VAL A 1 364 ? -65.946 -21.166 50.456 1.00 50.19 364 VAL A N 1
ATOM 2948 C CA . VAL A 1 364 ? -64.757 -20.544 49.843 1.00 50.19 364 VAL A CA 1
ATOM 2949 C C . VAL A 1 364 ? -64.997 -20.304 48.356 1.00 50.19 364 VAL A C 1
ATOM 2951 O O . VAL A 1 364 ? -64.637 -21.102 47.498 1.00 50.19 364 VAL A O 1
ATOM 2954 N N . GLY A 1 365 ? -65.570 -19.143 48.062 1.00 50.59 365 GLY A N 1
ATOM 2955 C CA . GLY A 1 365 ? -65.448 -18.484 46.773 1.00 50.59 365 GLY A CA 1
ATOM 2956 C C . GLY A 1 365 ? -65.206 -16.999 47.028 1.00 50.59 365 GLY A C 1
ATOM 2957 O O . GLY A 1 365 ? -65.970 -16.371 47.746 1.00 50.59 365 GLY A O 1
ATOM 2958 N N . GLN A 1 366 ? -64.128 -16.455 46.470 1.00 51.28 366 GLN A N 1
ATOM 2959 C CA . GLN A 1 366 ? -63.875 -15.019 46.249 1.00 51.28 366 GLN A CA 1
ATOM 2960 C C . GLN A 1 366 ? -63.234 -14.158 47.361 1.00 51.28 366 GLN A C 1
ATOM 2962 O O . GLN A 1 366 ? -62.387 -13.336 47.034 1.00 51.28 366 GLN A O 1
ATOM 2967 N N . THR A 1 367 ? -63.432 -14.372 48.662 1.00 56.84 367 THR A N 1
ATOM 2968 C CA . THR A 1 367 ? -62.963 -13.354 49.647 1.00 56.84 367 THR A CA 1
ATOM 2969 C C . THR A 1 367 ? -61.478 -13.391 50.044 1.00 56.84 367 THR A C 1
ATOM 2971 O O . THR A 1 367 ? -61.004 -12.492 50.746 1.00 56.84 367 THR A O 1
ATOM 2974 N N . ARG A 1 368 ? -60.706 -14.407 49.636 1.00 56.53 368 ARG A N 1
ATOM 2975 C CA . ARG A 1 368 ? -59.306 -14.568 50.087 1.00 56.53 368 ARG A CA 1
ATOM 2976 C C . ARG A 1 368 ? -58.279 -13.852 49.212 1.00 56.53 368 ARG A C 1
ATOM 2978 O O . ARG A 1 368 ? -57.276 -13.395 49.748 1.00 56.53 368 ARG A O 1
ATOM 2985 N N . GLN A 1 369 ? -58.516 -13.744 47.905 1.00 55.75 369 GLN A N 1
ATOM 2986 C CA . GLN A 1 369 ? -57.610 -13.022 47.003 1.00 55.75 369 GLN A CA 1
ATOM 2987 C C . GLN A 1 369 ? -57.841 -11.509 47.084 1.00 55.75 369 GLN A C 1
ATOM 2989 O O . GLN A 1 369 ? -56.879 -10.768 47.271 1.00 55.75 369 GLN A O 1
ATOM 2994 N N . GLU A 1 370 ? -59.099 -11.062 47.121 1.00 63.41 370 GLU A N 1
ATOM 2995 C CA . GLU A 1 370 ? -59.442 -9.636 47.244 1.00 63.41 370 GLU A CA 1
ATOM 2996 C C . GLU A 1 370 ? -58.908 -9.015 48.544 1.00 63.41 370 GLU A C 1
ATOM 2998 O O . GLU A 1 370 ? -58.304 -7.944 48.524 1.00 63.41 370 GLU A O 1
ATOM 3003 N N . LYS A 1 371 ? -58.999 -9.730 49.676 1.00 67.12 371 LYS A N 1
ATOM 3004 C CA . LYS A 1 371 ? -58.437 -9.254 50.954 1.00 67.12 371 LYS A CA 1
ATOM 3005 C C . LYS A 1 371 ? -56.909 -9.182 50.967 1.00 67.12 371 LYS A C 1
ATOM 3007 O O . LYS A 1 371 ? -56.347 -8.416 51.750 1.00 67.12 371 LYS A O 1
ATOM 3012 N N . VAL A 1 372 ? -56.221 -9.983 50.153 1.00 71.38 372 VAL A N 1
ATOM 3013 C CA . VAL A 1 372 ? -54.756 -9.911 50.031 1.00 71.38 372 VAL A CA 1
ATOM 3014 C C . VAL A 1 372 ? -54.365 -8.723 49.154 1.00 71.38 372 VAL A C 1
ATOM 3016 O O . VAL A 1 372 ? -53.464 -7.972 49.528 1.00 71.38 372 VAL A O 1
ATOM 3019 N N . GLU A 1 373 ? -55.078 -8.489 48.053 1.00 71.12 373 GLU A N 1
ATOM 3020 C CA . GLU A 1 373 ? -54.829 -7.356 47.155 1.00 71.12 373 GLU A CA 1
ATOM 3021 C C . GLU A 1 373 ? -55.128 -6.004 47.817 1.00 71.12 373 GLU A C 1
ATOM 3023 O O . GLU A 1 373 ? -54.315 -5.079 47.736 1.00 71.12 373 GLU A O 1
ATOM 3028 N N . GLU A 1 374 ? -56.221 -5.901 48.575 1.00 75.31 374 GLU A N 1
ATOM 3029 C CA . GLU A 1 374 ? -56.592 -4.677 49.293 1.00 75.31 374 GLU A CA 1
ATOM 3030 C C . GLU A 1 374 ? -55.567 -4.328 50.390 1.00 75.31 374 GLU A C 1
ATOM 3032 O O . GLU A 1 374 ? -55.178 -3.171 50.574 1.00 75.31 374 GLU A O 1
ATOM 3037 N N . LYS A 1 375 ? -55.012 -5.346 51.060 1.00 76.00 375 LYS A N 1
ATOM 3038 C CA . LYS A 1 375 ? -54.004 -5.165 52.114 1.00 76.00 375 LYS A CA 1
ATOM 3039 C C . LYS A 1 375 ? -52.622 -4.801 51.561 1.00 76.00 375 LYS A C 1
ATOM 3041 O O . LYS A 1 375 ? -51.882 -4.064 52.218 1.00 76.00 375 LYS A O 1
ATOM 3046 N N . ILE A 1 376 ? -52.281 -5.266 50.355 1.00 77.69 376 ILE A N 1
ATOM 3047 C CA . ILE A 1 376 ? -51.075 -4.832 49.632 1.00 77.69 376 ILE A CA 1
ATOM 3048 C C . ILE A 1 376 ? -51.209 -3.358 49.225 1.00 77.69 376 ILE A C 1
ATOM 3050 O O . ILE A 1 376 ? -50.277 -2.587 49.460 1.00 77.69 376 ILE A O 1
ATOM 3054 N N . LYS A 1 377 ? -52.381 -2.943 48.723 1.00 77.88 377 LYS A N 1
ATOM 3055 C CA . LYS A 1 377 ? -52.653 -1.562 48.289 1.00 77.88 377 LYS A CA 1
ATOM 3056 C C . LYS A 1 377 ? -52.502 -0.545 49.432 1.00 77.88 377 LYS A C 1
ATOM 3058 O O . LYS A 1 377 ? -51.800 0.459 49.286 1.00 77.88 377 LYS A O 1
ATOM 3063 N N . VAL A 1 378 ? -53.036 -0.868 50.613 1.00 76.25 378 VAL A N 1
ATOM 3064 C CA . VAL A 1 378 ? -52.933 -0.028 51.825 1.00 76.25 378 VAL A CA 1
ATOM 3065 C C . VAL A 1 378 ? -51.490 0.079 52.348 1.00 76.25 378 VAL A C 1
ATOM 3067 O O . VAL A 1 378 ? -51.084 1.123 52.865 1.00 76.25 378 VAL A O 1
ATOM 3070 N N . MET A 1 379 ? -50.672 -0.974 52.212 1.00 70.31 379 MET A N 1
ATOM 3071 C CA . MET A 1 379 ? -49.256 -0.912 52.605 1.00 70.31 379 MET A CA 1
ATOM 3072 C C . MET A 1 379 ? -48.407 -0.099 51.624 1.00 70.31 379 MET A C 1
ATOM 3074 O O . MET A 1 379 ? -47.508 0.622 52.061 1.00 70.31 379 MET A O 1
ATOM 3078 N N . THR A 1 380 ? -48.703 -0.155 50.323 1.00 69.94 380 THR A N 1
ATOM 3079 C CA . THR A 1 380 ? -47.999 0.660 49.323 1.00 69.94 380 THR A CA 1
ATOM 3080 C C . THR A 1 380 ? -48.302 2.156 49.457 1.00 69.94 380 THR A C 1
ATOM 3082 O O . THR A 1 380 ? -47.382 2.964 49.344 1.00 69.94 380 THR A O 1
ATOM 3085 N N . GLU A 1 381 ? -49.531 2.546 49.816 1.00 68.44 381 GLU A N 1
ATOM 3086 C CA . GLU A 1 381 ? -49.877 3.956 50.083 1.00 68.44 381 GLU A CA 1
ATOM 3087 C C . GLU A 1 381 ? -49.218 4.504 51.358 1.00 68.44 381 GLU A C 1
ATOM 3089 O O . GLU A 1 381 ? -48.772 5.655 51.392 1.00 68.44 381 GLU A O 1
ATOM 3094 N N . LYS A 1 382 ? -49.063 3.676 52.402 1.00 64.00 382 LYS A N 1
ATOM 3095 C CA . LYS A 1 382 ? -48.349 4.082 53.626 1.00 64.00 382 LYS A CA 1
ATOM 3096 C C . LYS A 1 382 ? -46.853 4.322 53.405 1.00 64.00 382 LYS A C 1
ATOM 3098 O O . LYS A 1 382 ? -46.285 5.175 54.081 1.00 64.00 382 LYS A O 1
ATOM 3103 N N . LEU A 1 383 ? -46.228 3.618 52.459 1.00 59.25 383 LEU A N 1
ATOM 3104 C CA . LEU A 1 383 ? -44.818 3.826 52.104 1.00 59.25 383 LEU A CA 1
ATOM 3105 C C . LEU A 1 383 ? -44.616 5.020 51.153 1.00 59.25 383 LEU A C 1
ATOM 3107 O O . LEU A 1 383 ? -43.595 5.700 51.249 1.00 59.25 383 LEU A O 1
ATOM 3111 N N . GLY A 1 384 ? -45.600 5.338 50.303 1.00 55.12 384 GLY A N 1
ATOM 3112 C CA . GLY A 1 384 ? -45.584 6.549 49.469 1.00 55.12 384 GLY A CA 1
ATOM 3113 C C . GLY A 1 384 ? -45.638 7.850 50.284 1.00 55.12 384 GLY A C 1
ATOM 3114 O O . GLY A 1 384 ? -44.942 8.812 49.964 1.00 55.12 384 GLY A O 1
ATOM 3115 N N . ASN A 1 385 ? -46.374 7.861 51.400 1.00 55.66 385 ASN A N 1
ATOM 3116 C CA . ASN A 1 385 ? -46.548 9.052 52.241 1.00 55.66 385 ASN A CA 1
ATOM 3117 C C . ASN A 1 385 ? -45.402 9.326 53.238 1.00 55.66 385 ASN A C 1
ATOM 3119 O O . ASN A 1 385 ? -45.353 10.412 53.820 1.00 55.66 385 ASN A O 1
ATOM 3123 N N . SER A 1 386 ? -44.445 8.406 53.427 1.00 51.00 386 SER A N 1
ATOM 3124 C CA . SER A 1 386 ? -43.264 8.653 54.277 1.00 51.00 386 SER A CA 1
ATOM 3125 C C . SER A 1 386 ? -42.077 9.277 53.534 1.00 51.00 386 SER A C 1
ATOM 3127 O O . SER A 1 386 ? -41.122 9.705 54.177 1.00 51.00 386 SER A O 1
ATOM 3129 N N . ALA A 1 387 ? -42.125 9.374 52.201 1.00 51.84 387 ALA A N 1
ATOM 3130 C CA . ALA A 1 387 ? -41.063 9.993 51.397 1.00 51.84 387 ALA A CA 1
ATOM 3131 C C . ALA A 1 387 ? -41.135 11.538 51.351 1.00 51.84 387 ALA A C 1
ATOM 3133 O O . ALA A 1 387 ? -40.207 12.182 50.869 1.00 51.84 387 ALA A O 1
ATOM 3134 N N . GLY A 1 388 ? -42.205 12.148 51.884 1.00 52.28 388 GLY A N 1
ATOM 3135 C CA . GLY A 1 388 ? -42.448 13.598 51.837 1.00 52.28 388 GLY A CA 1
ATOM 3136 C C . GLY A 1 388 ? -41.945 14.424 53.030 1.00 52.28 388 GLY A C 1
ATOM 3137 O O . GLY A 1 388 ? -42.132 15.637 53.036 1.00 52.28 388 GLY A O 1
ATOM 3138 N N . ARG A 1 389 ? -41.316 13.829 54.057 1.00 49.75 389 ARG A N 1
ATOM 3139 C CA . ARG A 1 389 ? -40.822 14.578 55.235 1.00 49.75 389 ARG A CA 1
ATOM 3140 C C . ARG A 1 389 ? -39.298 14.551 55.351 1.00 49.75 389 ARG A C 1
ATOM 3142 O O . ARG A 1 389 ? -38.721 13.739 56.059 1.00 49.75 389 ARG A O 1
ATOM 3149 N N . GLY A 1 390 ? -38.689 15.492 54.632 1.00 45.50 390 GLY A N 1
ATOM 3150 C CA . GLY A 1 390 ? -37.595 16.361 55.076 1.00 45.50 390 GLY A CA 1
ATOM 3151 C C . GLY A 1 390 ? -36.378 15.766 55.794 1.00 45.50 390 GLY A C 1
ATOM 3152 O O . GLY A 1 390 ? -36.423 15.462 56.982 1.00 45.50 390 GLY A O 1
ATOM 3153 N N . LYS A 1 391 ? -35.219 15.876 55.136 1.00 46.06 391 LYS A N 1
ATOM 3154 C CA . LYS A 1 391 ? -34.006 16.404 55.782 1.00 46.06 391 LYS A CA 1
ATOM 3155 C C . LYS A 1 391 ? -33.378 17.465 54.881 1.00 46.06 391 LYS A C 1
ATOM 3157 O O . LYS A 1 391 ? -32.700 17.145 53.911 1.00 46.06 391 LYS A O 1
ATOM 3162 N N . GLN A 1 392 ? -33.610 18.732 55.226 1.00 48.50 392 GLN A N 1
ATOM 3163 C CA . GLN A 1 392 ? -32.726 19.826 54.833 1.00 48.50 392 GLN A CA 1
ATOM 3164 C C . GLN A 1 392 ? -31.339 19.519 55.408 1.00 48.50 392 GLN A C 1
ATOM 3166 O O . GLN A 1 392 ? -31.146 19.524 56.625 1.00 48.50 392 GLN A O 1
ATOM 3171 N N . LEU A 1 393 ? -30.380 19.205 54.541 1.00 43.41 393 LEU A N 1
ATOM 3172 C CA . LEU A 1 393 ? -28.978 19.120 54.923 1.00 43.41 393 LEU A CA 1
ATOM 3173 C C . LEU A 1 393 ? -28.381 20.526 54.870 1.00 43.41 393 LEU A C 1
ATOM 3175 O O . LEU A 1 393 ? -28.271 21.141 53.812 1.00 43.41 393 LEU A O 1
ATOM 3179 N N . ARG A 1 394 ? -28.021 21.020 56.059 1.00 37.06 394 ARG A N 1
ATOM 3180 C CA . ARG A 1 394 ? -27.159 22.181 56.288 1.00 37.06 394 ARG A CA 1
ATOM 3181 C C . ARG A 1 394 ? -25.876 22.032 55.469 1.00 37.06 394 ARG A C 1
ATOM 3183 O O . ARG A 1 394 ? -25.081 21.131 55.718 1.00 37.06 394 ARG A O 1
ATOM 3190 N N . ILE A 1 395 ? -25.670 22.956 54.541 1.00 38.59 395 ILE A N 1
ATOM 3191 C CA . ILE A 1 395 ? -24.386 23.200 53.888 1.00 38.59 395 ILE A CA 1
ATOM 3192 C C . ILE A 1 395 ? -23.541 24.014 54.872 1.00 38.59 395 ILE A C 1
ATOM 3194 O O . ILE A 1 395 ? -23.758 25.212 55.042 1.00 38.59 395 ILE A O 1
ATOM 3198 N N . THR A 1 396 ? -22.593 23.371 55.548 1.00 38.59 396 THR A N 1
ATOM 3199 C CA . THR A 1 396 ? -21.500 24.071 56.235 1.00 38.59 396 THR A CA 1
ATOM 3200 C C . THR A 1 396 ? -20.309 24.177 55.293 1.00 38.59 396 THR A C 1
ATOM 3202 O O . THR A 1 396 ? -19.735 23.170 54.882 1.00 38.59 396 THR A O 1
ATOM 3205 N N . ARG A 1 397 ? -19.964 25.426 54.959 1.00 43.62 397 ARG A N 1
ATOM 3206 C CA . ARG A 1 397 ? -18.710 25.845 54.327 1.00 43.62 397 ARG A CA 1
ATOM 3207 C C . ARG A 1 397 ? -17.512 25.417 55.181 1.00 43.62 397 ARG A C 1
ATOM 3209 O O . ARG A 1 397 ? -17.445 25.782 56.348 1.00 43.62 397 ARG A O 1
ATOM 3216 N N . ILE A 1 398 ? -16.556 24.735 54.564 1.00 40.16 398 ILE A N 1
ATOM 3217 C CA . ILE A 1 398 ? -15.148 24.618 54.975 1.00 40.16 398 ILE A CA 1
ATOM 3218 C C . ILE A 1 398 ? -14.408 24.679 53.628 1.00 40.16 398 ILE A C 1
ATOM 3220 O O . ILE A 1 398 ? -14.691 23.868 52.755 1.00 40.16 398 ILE A O 1
ATOM 3224 N N . GLY A 1 399 ? -13.671 25.729 53.275 1.00 35.84 399 GLY A N 1
ATOM 3225 C CA . GLY A 1 399 ? -12.516 26.263 53.988 1.00 35.84 399 GLY A CA 1
ATOM 3226 C C . GLY A 1 399 ? -11.273 25.738 53.266 1.00 35.84 399 GLY A C 1
ATOM 3227 O O . GLY A 1 399 ? -10.855 24.612 53.511 1.00 35.84 399 GLY A O 1
ATOM 3228 N N . THR A 1 400 ? -10.762 26.517 52.311 1.00 46.09 400 THR A N 1
ATOM 3229 C CA . THR A 1 400 ? -9.477 26.309 51.623 1.00 46.09 400 THR A CA 1
ATOM 3230 C C . THR A 1 400 ? -8.314 26.263 52.621 1.00 46.09 400 THR A C 1
ATOM 3232 O O . THR A 1 400 ? -8.409 26.836 53.708 1.00 46.09 400 THR A O 1
ATOM 3235 N N . PRO A 1 401 ? -7.187 25.642 52.237 1.00 48.69 401 PRO A N 1
ATOM 3236 C CA . PRO A 1 401 ? -5.936 26.368 52.414 1.00 48.69 401 PRO A CA 1
ATOM 3237 C C . PRO A 1 401 ? -5.012 26.260 51.197 1.00 48.69 401 PRO A C 1
ATOM 3239 O O . PRO A 1 401 ? -4.612 25.178 50.765 1.00 48.69 401 PRO A O 1
ATOM 3242 N N . GLU A 1 402 ? -4.669 27.437 50.689 1.00 38.03 402 GLU A N 1
ATOM 3243 C CA . GLU A 1 402 ? -3.452 27.715 49.941 1.00 38.03 402 GLU A CA 1
ATOM 3244 C C . GLU A 1 402 ? -2.242 27.771 50.893 1.00 38.03 402 GLU A C 1
ATOM 3246 O O . GLU A 1 402 ? -2.372 28.073 52.077 1.00 38.03 402 GLU A O 1
ATOM 3251 N N . GLU A 1 403 ? -1.072 27.515 50.308 1.00 39.00 403 GLU A N 1
ATOM 3252 C CA . GLU A 1 403 ? 0.264 27.940 50.746 1.00 39.00 403 GLU A CA 1
ATOM 3253 C C . GLU A 1 403 ? 0.882 27.351 52.027 1.00 39.00 403 GLU A C 1
ATOM 3255 O O . GLU A 1 403 ? 0.650 27.784 53.152 1.00 39.00 403 GLU A O 1
ATOM 3260 N N . ARG A 1 404 ? 1.891 26.492 51.813 1.00 38.16 404 ARG A N 1
ATOM 3261 C CA . ARG A 1 404 ? 3.177 26.610 52.519 1.00 38.16 404 ARG A CA 1
ATOM 3262 C C . ARG A 1 404 ? 4.338 26.148 51.637 1.00 38.16 404 ARG A C 1
ATOM 3264 O O . ARG A 1 404 ? 4.536 24.961 51.397 1.00 38.16 404 ARG A O 1
ATOM 3271 N N . LEU A 1 405 ? 5.111 27.132 51.184 1.00 43.28 405 LEU A N 1
ATOM 3272 C CA . LEU A 1 405 ? 6.490 26.997 50.722 1.00 43.28 405 LEU A CA 1
ATOM 3273 C C . LEU A 1 405 ? 7.394 26.566 51.889 1.00 43.28 405 LEU A C 1
ATOM 3275 O O . LEU A 1 405 ? 7.257 27.070 53.002 1.00 43.28 405 LEU A O 1
ATOM 3279 N N . GLY A 1 406 ? 8.359 25.685 51.617 1.00 34.44 406 GLY A N 1
ATOM 3280 C CA . GLY A 1 406 ? 9.375 25.263 52.583 1.00 34.44 406 GLY A CA 1
ATOM 3281 C C . GLY A 1 406 ? 10.485 24.438 51.931 1.00 34.44 406 GLY A C 1
ATOM 3282 O O . GLY A 1 406 ? 10.282 23.294 51.551 1.00 34.44 406 GLY A O 1
ATOM 3283 N N . LYS A 1 407 ? 11.640 25.079 51.774 1.00 39.88 407 LYS A N 1
ATOM 3284 C CA . LYS A 1 407 ? 12.873 24.685 51.082 1.00 39.88 407 LYS A CA 1
ATOM 3285 C C . LYS A 1 407 ? 13.711 23.586 51.781 1.00 39.88 407 LYS A C 1
ATOM 3287 O O . LYS A 1 407 ? 14.026 23.733 52.955 1.00 39.88 407 LYS A O 1
ATOM 3292 N N . SER A 1 408 ? 14.238 22.670 50.951 1.00 37.28 408 SER A N 1
ATOM 3293 C CA . SER A 1 408 ? 15.631 22.134 50.933 1.00 37.28 408 SER A CA 1
ATOM 3294 C C . SER A 1 408 ? 16.087 21.072 51.969 1.00 37.28 408 SER A C 1
ATOM 3296 O O . SER A 1 408 ? 15.366 20.795 52.917 1.00 37.28 408 SER A O 1
ATOM 3298 N N . PRO A 1 409 ? 17.337 20.543 51.869 1.00 60.00 409 PRO A N 1
ATOM 3299 C CA . PRO A 1 409 ? 17.909 19.636 50.852 1.00 60.00 409 PRO A CA 1
ATOM 3300 C C . PRO A 1 409 ? 18.512 18.368 51.537 1.00 60.00 409 PRO A C 1
ATOM 3302 O O . PRO A 1 409 ? 18.158 18.090 52.674 1.00 60.00 409 PRO A O 1
ATOM 3305 N N . LEU A 1 410 ? 19.464 17.668 50.884 1.00 41.78 410 LEU A N 1
ATOM 3306 C CA . LEU A 1 410 ? 20.187 16.420 51.263 1.00 41.78 410 LEU A CA 1
ATOM 3307 C C . LEU A 1 410 ? 19.565 15.178 50.588 1.00 41.78 410 LEU A C 1
ATOM 3309 O O . LEU A 1 410 ? 18.363 14.982 50.635 1.00 41.78 410 LEU A O 1
ATOM 3313 N N . GLY A 1 411 ? 20.272 14.290 49.895 1.00 34.12 411 GLY A N 1
ATOM 3314 C CA . GLY A 1 411 ? 21.700 14.024 49.844 1.00 34.12 411 GLY A CA 1
ATOM 3315 C C . GLY A 1 411 ? 21.937 12.525 50.077 1.00 34.12 411 GLY A C 1
ATOM 3316 O O . GLY A 1 411 ? 21.521 11.995 51.096 1.00 34.12 411 GLY A O 1
ATOM 3317 N N . ILE A 1 412 ? 22.728 11.926 49.183 1.00 34.16 412 ILE A N 1
ATOM 3318 C CA . ILE A 1 412 ? 23.619 10.771 49.408 1.00 34.16 412 ILE A CA 1
ATOM 3319 C C . ILE A 1 412 ? 23.020 9.338 49.353 1.00 34.16 412 ILE A C 1
ATOM 3321 O O . ILE A 1 412 ? 22.039 8.987 49.997 1.00 34.16 412 ILE A O 1
ATOM 3325 N N . THR A 1 413 ? 23.787 8.492 48.646 1.00 41.88 413 THR A N 1
ATOM 3326 C CA . THR A 1 413 ? 23.860 7.013 48.610 1.00 41.88 413 THR A CA 1
ATOM 3327 C C . THR A 1 413 ? 22.841 6.316 47.695 1.00 41.88 413 THR A C 1
ATOM 3329 O O . THR A 1 413 ? 21.642 6.477 47.837 1.00 41.88 413 THR A O 1
ATOM 3332 N N . GLY A 1 414 ? 23.213 5.545 46.669 1.00 35.59 414 GLY A N 1
ATOM 3333 C CA . GLY A 1 414 ? 24.473 4.850 46.412 1.00 35.59 414 GLY A CA 1
ATOM 3334 C C . GLY A 1 414 ? 24.454 3.472 47.066 1.00 35.59 414 GLY A C 1
ATOM 3335 O O . GLY A 1 414 ? 25.035 3.295 48.126 1.00 35.59 414 GLY A O 1
ATOM 3336 N N . ALA A 1 415 ? 23.788 2.503 46.436 1.00 40.41 415 ALA A N 1
ATOM 3337 C CA . ALA A 1 415 ? 23.950 1.087 46.748 1.00 40.41 415 ALA A CA 1
ATOM 3338 C C . ALA A 1 415 ? 23.621 0.256 45.504 1.00 40.41 415 ALA A C 1
ATOM 3340 O O . ALA A 1 415 ? 22.461 0.060 45.142 1.00 40.41 415 ALA A O 1
ATOM 3341 N N . GLY A 1 416 ? 24.672 -0.204 44.830 1.00 35.78 416 GLY A N 1
ATOM 3342 C CA . GLY A 1 416 ? 24.563 -1.274 43.855 1.00 35.78 416 GLY A CA 1
ATOM 3343 C C . GLY A 1 416 ? 24.260 -2.605 44.539 1.00 35.78 416 GLY A C 1
ATOM 3344 O O . GLY A 1 416 ? 24.636 -2.834 45.690 1.00 35.78 416 GLY A O 1
ATOM 3345 N N . ARG A 1 417 ? 23.651 -3.525 43.793 1.00 37.66 417 ARG A N 1
ATOM 3346 C CA . ARG A 1 417 ? 23.928 -4.949 43.970 1.00 37.66 417 ARG A CA 1
ATOM 3347 C C . ARG A 1 417 ? 23.883 -5.693 42.634 1.00 37.66 417 ARG A C 1
ATOM 3349 O O . ARG A 1 417 ? 23.059 -5.350 41.787 1.00 37.66 417 ARG A O 1
ATOM 3356 N N . PRO A 1 418 ? 24.768 -6.690 42.463 1.00 51.72 418 PRO A N 1
ATOM 3357 C CA . PRO A 1 418 ? 24.939 -7.465 41.246 1.00 51.72 418 PRO A CA 1
ATOM 3358 C C . PRO A 1 418 ? 24.029 -8.700 41.257 1.00 51.72 418 PRO A C 1
ATOM 3360 O O . PRO A 1 418 ? 23.531 -9.113 42.306 1.00 51.72 418 PRO A O 1
ATOM 3363 N N . GLY A 1 419 ? 23.847 -9.323 40.097 1.00 38.19 419 GLY A N 1
ATOM 3364 C CA . GLY A 1 419 ? 23.103 -10.575 40.006 1.00 38.19 419 GLY A CA 1
ATOM 3365 C C . GLY A 1 419 ? 23.050 -11.121 38.592 1.00 38.19 419 GLY A C 1
ATOM 3366 O O . GLY A 1 419 ? 22.045 -10.977 37.907 1.00 38.19 419 GLY A O 1
ATOM 3367 N N . GLU A 1 420 ? 24.157 -11.725 38.175 1.00 38.03 420 GLU A N 1
ATOM 3368 C CA . GLU A 1 420 ? 24.281 -12.581 36.999 1.00 38.03 420 GLU A CA 1
ATOM 3369 C C . GLU A 1 420 ? 23.299 -13.768 36.984 1.00 38.03 420 GLU A C 1
ATOM 3371 O O . GLU A 1 420 ? 22.860 -14.250 38.033 1.00 38.03 420 GLU A O 1
ATOM 3376 N N . LYS A 1 421 ? 23.179 -14.324 35.764 1.00 42.16 421 LYS A N 1
ATOM 3377 C CA . LYS A 1 421 ? 22.871 -15.713 35.350 1.00 42.16 421 LYS A CA 1
ATOM 3378 C C . LYS A 1 421 ? 21.482 -15.926 34.721 1.00 42.16 421 LYS A C 1
ATOM 3380 O O . LYS A 1 421 ? 20.508 -15.310 35.139 1.00 42.16 421 LYS A O 1
ATOM 3385 N N . PRO A 1 422 ? 21.323 -16.956 33.867 1.00 53.41 422 PRO A N 1
ATOM 3386 C CA . PRO A 1 422 ? 22.214 -17.373 32.780 1.00 53.41 422 PRO A CA 1
ATOM 3387 C C . PRO A 1 422 ? 21.446 -17.656 31.471 1.00 53.41 422 PRO A C 1
ATOM 3389 O O . PRO A 1 422 ? 20.214 -17.729 31.436 1.00 53.41 422 PRO A O 1
ATOM 3392 N N . ASP A 1 423 ? 22.221 -17.892 30.413 1.00 40.97 423 ASP A N 1
ATOM 3393 C CA . ASP A 1 423 ? 21.808 -18.502 29.153 1.00 40.97 423 ASP A CA 1
ATOM 3394 C C . ASP A 1 423 ? 20.870 -19.705 29.326 1.00 40.97 423 ASP A C 1
ATOM 3396 O O . ASP A 1 423 ? 21.129 -20.641 30.088 1.00 40.97 423 ASP A O 1
ATOM 3400 N N . LYS A 1 424 ? 19.802 -19.710 28.524 1.00 44.00 424 LYS A N 1
ATOM 3401 C CA . LYS A 1 424 ? 19.041 -20.913 28.177 1.00 44.00 424 LYS A CA 1
ATOM 3402 C C . LYS A 1 424 ? 18.863 -20.982 26.667 1.00 44.00 424 LYS A C 1
ATOM 3404 O O . LYS A 1 424 ? 17.827 -20.628 26.111 1.00 44.00 424 LYS A O 1
ATOM 3409 N N . SER A 1 425 ? 19.896 -21.500 26.023 1.00 39.12 425 SER A N 1
ATOM 3410 C CA . SER A 1 425 ? 19.799 -22.264 24.789 1.00 39.12 425 SER A CA 1
ATOM 3411 C C . SER A 1 425 ? 19.084 -23.590 25.087 1.00 39.12 425 SER A C 1
ATOM 3413 O O . SER A 1 425 ? 19.593 -24.439 25.811 1.00 39.12 425 SER A O 1
ATOM 3415 N N . ALA A 1 426 ? 17.879 -23.785 24.548 1.00 40.16 426 ALA A N 1
ATOM 3416 C CA . ALA A 1 426 ? 17.287 -25.116 24.433 1.00 40.16 426 ALA A CA 1
ATOM 3417 C C . ALA A 1 426 ? 16.239 -25.163 23.320 1.00 40.16 426 ALA A C 1
ATOM 3419 O O . ALA A 1 426 ? 15.276 -24.400 23.274 1.00 40.16 426 ALA A O 1
ATOM 3420 N N . ALA A 1 427 ? 16.481 -26.112 22.430 1.00 40.22 427 ALA A N 1
ATOM 3421 C CA . ALA A 1 427 ? 15.718 -26.476 21.260 1.00 40.22 427 ALA A CA 1
ATOM 3422 C C . ALA A 1 427 ? 14.245 -26.821 21.533 1.00 40.22 427 ALA A C 1
ATOM 3424 O O . ALA A 1 427 ? 13.906 -27.472 22.517 1.00 40.22 427 ALA A O 1
ATOM 3425 N N . ARG A 1 428 ? 13.390 -26.486 20.564 1.00 40.81 428 ARG A N 1
ATOM 3426 C CA . ARG A 1 428 ? 12.154 -27.196 20.177 1.00 40.81 428 ARG A CA 1
ATOM 3427 C C . ARG A 1 428 ? 11.761 -26.595 18.827 1.00 40.81 428 ARG A C 1
ATOM 3429 O O . ARG A 1 428 ? 11.607 -25.392 18.712 1.00 40.81 428 ARG A O 1
ATOM 3436 N N . GLY A 1 429 ? 11.717 -27.319 17.721 1.00 36.66 429 GLY A N 1
ATOM 3437 C CA . GLY A 1 429 ? 11.141 -28.641 17.530 1.00 36.66 429 GLY A CA 1
ATOM 3438 C C . GLY A 1 429 ? 10.142 -28.458 16.391 1.00 36.66 429 GLY A C 1
ATOM 3439 O O . GLY A 1 429 ? 9.037 -27.972 16.605 1.00 36.66 429 GLY A O 1
ATOM 3440 N N . LYS A 1 430 ? 10.593 -28.729 15.163 1.00 37.81 430 LYS A N 1
ATOM 3441 C CA . LYS A 1 430 ? 9.813 -28.603 13.928 1.00 37.81 430 LYS A CA 1
ATOM 3442 C C . LYS A 1 430 ? 8.619 -29.559 13.990 1.00 37.81 430 LYS A C 1
ATOM 3444 O O . LYS A 1 430 ? 8.812 -30.769 14.022 1.00 37.81 430 LYS A O 1
ATOM 3449 N N . SER A 1 431 ? 7.400 -29.031 13.958 1.00 42.31 431 SER A N 1
ATOM 3450 C CA . SER A 1 431 ? 6.185 -29.816 13.717 1.00 42.31 431 SER A CA 1
ATOM 3451 C C . SER A 1 431 ? 5.755 -29.601 12.268 1.00 42.31 431 SER A C 1
ATOM 3453 O O . SER A 1 431 ? 5.127 -28.599 11.932 1.00 42.31 431 SER A O 1
ATOM 3455 N N . GLN A 1 432 ? 6.137 -30.531 11.393 1.00 38.72 432 GLN A N 1
ATOM 3456 C CA . GLN A 1 432 ? 5.542 -30.670 10.069 1.00 38.72 432 GLN A CA 1
ATOM 3457 C C . GLN A 1 432 ? 4.110 -31.186 10.239 1.00 38.72 432 GLN A C 1
ATOM 3459 O O . GLN A 1 432 ? 3.896 -32.353 10.553 1.00 38.72 432 GLN A O 1
ATOM 3464 N N . ALA A 1 433 ? 3.123 -30.319 10.025 1.00 41.12 433 ALA A N 1
ATOM 3465 C CA . ALA A 1 433 ? 1.744 -30.744 9.843 1.00 41.12 433 ALA A CA 1
ATOM 3466 C C . ALA A 1 433 ? 1.514 -31.037 8.355 1.00 41.12 433 ALA A C 1
ATOM 3468 O O . ALA A 1 433 ? 1.472 -30.135 7.517 1.00 41.12 433 ALA A O 1
ATOM 3469 N N . HIS A 1 434 ? 1.378 -32.325 8.046 1.00 39.75 434 HIS A N 1
ATOM 3470 C CA . HIS A 1 434 ? 0.773 -32.835 6.823 1.00 39.75 434 HIS A CA 1
ATOM 3471 C C . HIS A 1 434 ? -0.576 -32.148 6.558 1.00 39.75 434 HIS A C 1
ATOM 3473 O O . HIS A 1 434 ? -1.535 -32.352 7.301 1.00 39.75 434 HIS A O 1
ATOM 3479 N N . GLN A 1 435 ? -0.688 -31.406 5.454 1.00 44.19 435 GLN A N 1
ATOM 3480 C CA . GLN A 1 435 ? -1.980 -31.142 4.824 1.00 44.19 435 GLN A CA 1
ATOM 3481 C C . GLN A 1 435 ? -2.090 -31.943 3.531 1.00 44.19 435 GLN A C 1
ATOM 3483 O O . GLN A 1 435 ? -1.550 -31.609 2.481 1.00 44.19 435 GLN A O 1
ATOM 3488 N N . LYS A 1 436 ? -2.824 -33.041 3.676 1.00 37.12 436 LYS A N 1
ATOM 3489 C CA . LYS A 1 436 ? -3.315 -33.953 2.654 1.00 37.12 436 LYS A CA 1
ATOM 3490 C C . LYS A 1 436 ? -4.412 -33.228 1.861 1.00 37.12 436 LYS A C 1
ATOM 3492 O O . LYS A 1 436 ? -5.555 -33.185 2.304 1.00 37.12 436 LYS A O 1
ATOM 3497 N N . TRP A 1 437 ? -4.079 -32.629 0.719 1.00 38.66 437 TRP A N 1
ATOM 3498 C CA . TRP A 1 437 ? -5.088 -32.123 -0.219 1.00 38.66 437 TRP A CA 1
ATOM 3499 C C . TRP A 1 437 ? -5.518 -33.255 -1.151 1.00 38.66 437 TRP A C 1
ATOM 3501 O O . TRP A 1 437 ? -4.724 -33.792 -1.921 1.00 38.66 437 TRP A O 1
ATOM 3511 N N . LYS A 1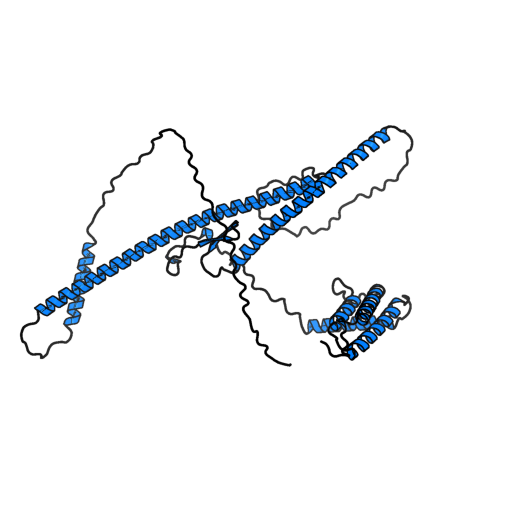 438 ? -6.790 -33.648 -1.021 1.00 43.50 438 LYS A N 1
ATOM 3512 C CA . LYS A 1 438 ? -7.471 -34.578 -1.920 1.00 43.50 438 LYS A CA 1
ATOM 3513 C C . LYS A 1 438 ? -7.597 -33.945 -3.305 1.00 43.50 438 LYS A C 1
ATOM 3515 O O . LYS A 1 438 ? -8.146 -32.856 -3.446 1.00 43.50 438 LYS A O 1
ATOM 3520 N N . ALA A 1 439 ? -7.143 -34.682 -4.310 1.00 37.91 439 ALA A N 1
ATOM 3521 C CA . ALA A 1 439 ? -7.519 -34.483 -5.695 1.00 37.91 439 ALA A CA 1
ATOM 3522 C C . ALA A 1 439 ? -8.954 -34.996 -5.920 1.00 37.91 439 ALA A C 1
ATOM 3524 O O . ALA A 1 439 ? -9.255 -36.155 -5.644 1.00 37.91 439 ALA A O 1
ATOM 3525 N N . GLY A 1 440 ? -9.818 -34.134 -6.442 1.00 39.06 440 GLY A N 1
ATOM 3526 C CA . GLY A 1 440 ? -10.958 -34.479 -7.295 1.00 39.06 440 GLY A CA 1
ATOM 3527 C C . GLY A 1 440 ? -10.890 -33.488 -8.461 1.00 39.06 440 GLY A C 1
ATOM 3528 O O . GLY A 1 440 ? -10.620 -32.316 -8.237 1.00 39.06 440 GLY A O 1
ATOM 3529 N N . GLY A 1 441 ? -10.964 -33.853 -9.734 1.00 37.91 441 GLY A N 1
ATOM 3530 C CA . GLY A 1 441 ? -11.708 -34.954 -10.323 1.00 37.91 441 GLY A CA 1
ATOM 3531 C C . GLY A 1 441 ? -12.829 -34.365 -11.181 1.00 37.91 441 GLY A C 1
ATOM 3532 O O . GLY A 1 441 ? -13.920 -34.180 -10.672 1.00 37.91 441 GLY A O 1
ATOM 3533 N N . ARG A 1 442 ? -12.505 -34.098 -12.458 1.00 38.16 442 ARG A N 1
ATOM 3534 C CA . ARG A 1 442 ? -13.366 -34.044 -13.666 1.00 38.16 442 ARG A CA 1
ATOM 3535 C C . ARG A 1 442 ? -14.602 -33.122 -13.730 1.00 38.16 442 ARG A C 1
ATOM 3537 O O . ARG A 1 442 ? -15.583 -33.335 -13.037 1.00 38.16 442 ARG A O 1
ATOM 3544 N N . ALA A 1 443 ? -14.593 -32.256 -14.748 1.00 41.97 443 ALA A N 1
ATOM 3545 C CA . ALA A 1 443 ? -15.528 -32.203 -15.895 1.00 41.97 443 ALA A CA 1
ATOM 3546 C C . ALA A 1 443 ? -14.919 -31.167 -16.875 1.00 41.97 443 ALA A C 1
ATOM 3548 O O . ALA A 1 443 ? -14.637 -30.054 -16.451 1.00 41.97 443 ALA A O 1
ATOM 3549 N N . SER A 1 444 ? -14.421 -31.471 -18.078 1.00 43.00 444 SER A N 1
ATOM 3550 C CA . SER A 1 444 ? -15.096 -31.997 -19.274 1.00 43.00 444 SER A CA 1
ATOM 3551 C C . SER A 1 444 ? -16.403 -31.272 -19.584 1.00 43.00 444 SER A C 1
ATOM 3553 O O . SER A 1 444 ? -17.463 -31.783 -19.249 1.00 43.00 444 SER A O 1
ATOM 3555 N N . PHE A 1 445 ? -16.276 -30.103 -20.214 1.00 46.22 445 PHE A N 1
ATOM 3556 C CA . PHE A 1 445 ? -17.093 -29.633 -21.334 1.00 46.22 445 PHE A CA 1
ATOM 3557 C C . PHE A 1 445 ? -16.215 -28.771 -22.242 1.00 46.22 445 PHE A C 1
ATOM 3559 O O . PHE A 1 445 ? -15.338 -28.061 -21.690 1.00 46.22 445 PHE A O 1
#

Sequence (445 aa):
MPAPGQFLPRKSSAHRIACIALYRALLKQCPHIPIPDDIPLRGKTGPIKHLIQKAFRKNVYLTGPRVIVPALESGYAVHSLLHHASLSPANAPNPSLAQVHTLLRTLSQEYQAARIACPPKPPPRRPCITPYPGAPKLVDIRPLPKEKLTGRRHVPKLVGVHSVFPFLRFKKPQSPYLSRILRNKVKKKHLRYERIDEMDELVAMGELEDGWDKILEHYDQVDSSKEGRKDQSLELEVDEEEQKWKPDPKLDPSLEWEVDEQAGEDEWKPGPYWYDSWTSAAKRAINDTWKANNREGKKAKKLGEKMAEIIEQEKNLAEEERRERRHLKNMEKIEKKIKEGTIEKLEKVAEQQKPLGVRKDEIVGQTRQEKVEEKIKVMTEKLGNSAGRGKQLRITRIGTPEERLGKSPLGITGAGRPGEKPDKSAARGKSQAHQKWKAGGRASF

Radius of gyration: 46.14 Å; chains: 1; bounding box: 117×86×125 Å

pLDDT: mean 75.27, std 21.49, range [34.12, 97.62]

Organism: NCBI:txid576137

Secondary structure (DSSP, 8-state):
-PPTT---TTT-HHHHHHHHHHHHHHHHHGGGSPPPTTS---SSS-HHHHHHHHHHHHHTT---HHHHHHHHHHHHHHHHHHHHHHS--TTS--HHHHHHHHHHHHHHHHHHHHHHHSPPPPPP-----PPPTTPPPHHHHPSPPGGG-SSS--PPEEEEETTTEEEEE-SSSPPHHHHHHHHHHHHHHHHHHHHHHHHHHHHHHHHHHHHHHHHHHHHHHHHHHHHTTS-S-------------PPPS---TT------TTS--------S-S---HHHHHHHHHHHHHHHHHHHHHHHHHHHHHHHHHHHHHHHHHHHHHHHHHHHHHHHHHHHHHHHHHHHHHHHHHHHT--S-----S--SSHHHHHHHHHHHHHHHHHHTTTTS--------------------------------------------------------